Protein AF-A0A0F9F238-F1 (afdb_monomer)

pLDDT: mean 80.5, std 13.94, range [33.38, 97.75]

Structure (mmCIF, N/CA/C/O backbone):
data_AF-A0A0F9F238-F1
#
_entry.id   AF-A0A0F9F238-F1
#
loop_
_atom_site.group_PDB
_atom_site.id
_atom_site.type_symbol
_atom_site.label_atom_id
_atom_site.label_alt_id
_atom_site.label_comp_id
_atom_site.label_asym_id
_atom_site.label_entity_id
_atom_site.label_seq_id
_atom_site.pdbx_PDB_ins_code
_atom_site.Cartn_x
_atom_site.Cartn_y
_atom_site.Cartn_z
_atom_site.occupancy
_atom_site.B_iso_or_equiv
_atom_site.auth_seq_id
_atom_site.auth_comp_id
_atom_site.auth_asym_id
_atom_site.auth_atom_id
_atom_site.pdbx_PDB_model_num
ATOM 1 N N . MET A 1 1 ? -7.981 -23.856 38.124 1.00 44.47 1 MET A N 1
ATOM 2 C CA . MET A 1 1 ? -8.246 -22.442 38.479 1.00 44.47 1 MET A CA 1
ATOM 3 C C . MET A 1 1 ? -9.557 -22.033 37.840 1.00 44.47 1 MET A C 1
ATOM 5 O O . MET A 1 1 ? -9.771 -22.380 36.686 1.00 44.47 1 MET A O 1
ATOM 9 N N . ALA A 1 2 ? -10.446 -21.389 38.595 1.00 48.41 2 ALA A N 1
ATOM 10 C CA . ALA A 1 2 ? -11.742 -20.945 38.091 1.00 48.41 2 ALA A CA 1
ATOM 11 C C . ALA A 1 2 ? -11.570 -19.799 37.076 1.00 48.41 2 ALA A C 1
ATOM 13 O O . ALA A 1 2 ? -10.765 -18.899 37.301 1.00 48.41 2 ALA A O 1
ATOM 14 N N . ILE A 1 3 ? -12.335 -19.847 35.979 1.00 56.72 3 ILE A N 1
ATOM 15 C CA . ILE A 1 3 ? -12.449 -18.770 34.982 1.00 56.72 3 ILE A CA 1
ATOM 16 C C . ILE A 1 3 ? -12.826 -17.474 35.710 1.00 56.72 3 ILE A C 1
ATOM 18 O O . ILE A 1 3 ? -13.784 -17.479 36.491 1.00 56.72 3 ILE A O 1
ATOM 22 N N . THR A 1 4 ? -12.100 -16.381 35.466 1.00 65.25 4 THR A N 1
ATOM 23 C CA . THR A 1 4 ? -12.388 -15.097 36.122 1.00 65.25 4 THR A CA 1
ATOM 24 C C . THR A 1 4 ? -13.764 -14.569 35.695 1.00 65.25 4 THR A C 1
ATOM 26 O O . THR A 1 4 ? -14.272 -14.885 34.615 1.00 65.25 4 THR A O 1
ATOM 29 N N . LEU A 1 5 ? -14.405 -13.751 36.538 1.00 65.94 5 LEU A N 1
ATOM 30 C CA . LEU A 1 5 ? -15.711 -13.156 36.220 1.00 65.94 5 LEU A CA 1
ATOM 31 C C . LEU A 1 5 ? -15.667 -12.354 34.904 1.00 65.94 5 LEU A C 1
ATOM 33 O O . LEU A 1 5 ? -16.622 -12.383 34.128 1.00 65.94 5 LEU A O 1
ATOM 37 N N . GLU A 1 6 ? -14.545 -11.685 34.630 1.00 64.50 6 GLU A N 1
ATOM 38 C CA . GLU A 1 6 ? -14.306 -10.952 33.383 1.00 64.50 6 GLU A CA 1
ATOM 39 C C . GLU A 1 6 ? -14.236 -11.873 32.165 1.00 64.50 6 GLU A C 1
ATOM 41 O O . GLU A 1 6 ? -14.883 -11.591 31.162 1.00 64.50 6 GLU A O 1
ATOM 46 N N . GLN A 1 7 ? -13.546 -13.013 32.257 1.00 66.38 7 GLN A N 1
ATOM 47 C CA . GLN A 1 7 ? -13.485 -13.994 31.169 1.00 66.38 7 GLN A CA 1
ATOM 48 C C . GLN A 1 7 ? -14.849 -14.637 30.879 1.00 66.38 7 GLN A C 1
ATOM 50 O O . GLN A 1 7 ? -15.175 -14.892 29.718 1.00 66.38 7 GLN A O 1
ATOM 55 N N . ARG A 1 8 ? -15.684 -14.865 31.906 1.00 68.25 8 ARG A N 1
ATOM 56 C CA . ARG A 1 8 ? -17.068 -15.336 31.702 1.00 68.25 8 ARG A CA 1
ATOM 57 C C . ARG A 1 8 ? -17.909 -14.292 30.977 1.00 68.25 8 ARG A C 1
ATOM 59 O O . ARG A 1 8 ? -18.544 -14.618 29.981 1.00 68.25 8 ARG A O 1
ATOM 66 N N . ARG A 1 9 ? -17.863 -13.034 31.430 1.00 69.06 9 ARG A N 1
ATOM 67 C CA . ARG A 1 9 ? -18.556 -11.914 30.769 1.00 69.06 9 ARG A CA 1
ATOM 68 C C . ARG A 1 9 ? -18.085 -11.729 29.328 1.00 69.06 9 ARG A C 1
ATOM 70 O O . ARG A 1 9 ? -18.916 -11.550 28.445 1.00 69.06 9 ARG A O 1
ATOM 77 N N . PHE A 1 10 ? -16.778 -11.831 29.094 1.00 74.19 10 PHE A N 1
ATOM 78 C CA . PHE A 1 10 ? -16.181 -11.788 27.764 1.00 74.19 10 PHE A CA 1
ATOM 79 C C . PHE A 1 10 ? -16.751 -12.880 26.857 1.00 74.19 10 PHE A C 1
ATOM 81 O O . PHE A 1 10 ? -17.257 -12.578 25.781 1.00 74.19 10 PHE A O 1
ATOM 88 N N . THR A 1 11 ? -16.731 -14.130 27.325 1.00 75.38 11 THR A N 1
ATOM 89 C CA . THR A 1 11 ? -17.198 -15.292 26.555 1.00 75.38 11 THR A CA 1
ATOM 90 C C . THR A 1 11 ? -18.686 -15.175 26.208 1.00 75.38 11 THR A C 1
ATOM 92 O O . THR A 1 11 ? -19.061 -15.334 25.050 1.00 75.38 11 THR A O 1
ATOM 95 N N . SER A 1 12 ? -19.534 -14.797 27.170 1.00 72.81 12 SER A N 1
ATOM 96 C CA . SER A 1 12 ? -20.963 -14.581 26.905 1.00 72.81 12 SER A CA 1
ATOM 97 C C . SER A 1 12 ? -21.214 -13.426 25.929 1.00 72.81 12 SER A C 1
ATOM 99 O O . SER A 1 12 ? -22.138 -13.486 25.121 1.00 72.81 12 SER A O 1
ATOM 101 N N . LYS A 1 13 ? -20.391 -12.369 25.971 1.00 71.00 13 LYS A N 1
ATOM 102 C CA . LYS A 1 13 ? -20.531 -11.214 25.077 1.00 71.00 13 LYS A CA 1
ATOM 103 C C . LYS A 1 13 ? -20.105 -11.532 23.642 1.00 71.00 13 LYS A C 1
ATOM 105 O O . LYS A 1 13 ? -20.831 -11.174 22.720 1.00 71.00 13 LYS A O 1
ATOM 110 N N . ILE A 1 14 ? -18.990 -12.241 23.435 1.00 78.81 14 ILE A N 1
ATOM 111 C CA . ILE A 1 14 ? -18.582 -12.656 22.079 1.00 78.81 14 ILE A CA 1
ATOM 112 C C . ILE A 1 14 ? -19.598 -13.613 21.450 1.00 78.81 14 ILE A C 1
ATOM 114 O O . ILE A 1 14 ? -19.843 -13.537 20.249 1.00 78.81 14 ILE A O 1
ATOM 118 N N . GLU A 1 15 ? -20.226 -14.479 22.249 1.00 77.88 15 GLU A N 1
ATOM 119 C CA . GLU A 1 15 ? -21.298 -15.357 21.778 1.00 77.88 15 GLU A CA 1
ATOM 120 C C . GLU A 1 15 ? -22.547 -14.571 21.387 1.00 77.88 15 GLU A C 1
ATOM 122 O O . GLU A 1 15 ? -23.121 -14.844 20.336 1.00 77.88 15 GLU A O 1
ATOM 127 N N . ALA A 1 16 ? -22.939 -13.573 22.179 1.00 71.00 16 ALA A N 1
ATOM 128 C CA . ALA A 1 16 ? -24.054 -12.699 21.830 1.00 71.00 16 ALA A CA 1
ATOM 129 C C . ALA A 1 16 ? -23.795 -11.917 20.528 1.00 71.00 16 ALA A C 1
ATOM 131 O O . ALA A 1 16 ? -24.691 -11.798 19.696 1.00 71.00 16 ALA A O 1
ATOM 132 N N . ASP A 1 17 ? -22.571 -11.419 20.331 1.00 66.75 17 ASP A N 1
ATOM 133 C CA . ASP A 1 17 ? -22.250 -10.526 19.212 1.00 66.75 17 ASP A CA 1
ATOM 134 C C . ASP A 1 17 ? -21.937 -11.280 17.904 1.00 66.75 17 ASP A C 1
ATOM 136 O O . ASP A 1 17 ? -22.247 -10.782 16.820 1.00 66.75 17 ASP A O 1
ATOM 140 N N . PHE A 1 18 ? -21.340 -12.476 17.974 1.00 77.25 18 PHE A N 1
ATOM 141 C CA . PHE A 1 18 ? -20.874 -13.239 16.802 1.00 77.25 18 PHE A CA 1
ATOM 142 C C . PHE A 1 18 ? -21.509 -14.622 16.658 1.00 77.25 18 PHE A C 1
ATOM 144 O O . PHE A 1 18 ? -21.390 -15.242 15.602 1.00 77.25 18 PHE A O 1
ATOM 151 N N . GLY A 1 19 ? -22.211 -15.122 17.676 1.00 78.38 19 GLY A N 1
ATOM 152 C CA . GLY A 1 19 ? -22.738 -16.485 17.685 1.00 78.38 19 GLY A CA 1
ATOM 153 C C . GLY A 1 19 ? -23.740 -16.776 16.571 1.00 78.38 19 GLY A C 1
ATOM 154 O O . GLY A 1 19 ? -23.857 -17.933 16.173 1.00 78.38 19 GLY A O 1
ATOM 155 N N . ALA A 1 20 ? -24.428 -15.758 16.044 1.00 79.31 20 ALA A N 1
ATOM 156 C CA . ALA A 1 20 ? -25.337 -15.898 14.903 1.00 79.31 20 ALA A CA 1
ATOM 157 C C . ALA A 1 20 ? -24.605 -16.203 13.582 1.00 79.31 20 ALA A C 1
ATOM 159 O O . ALA A 1 20 ? -25.175 -16.852 12.712 1.00 79.31 20 ALA A O 1
ATOM 160 N N . LEU A 1 21 ? -23.346 -15.768 13.435 1.00 78.62 21 LEU A N 1
ATOM 161 C CA . LEU A 1 21 ? -22.529 -16.067 12.254 1.00 78.62 21 LEU A CA 1
ATOM 162 C C . LEU A 1 21 ? -22.031 -17.514 12.252 1.00 78.62 21 LEU A C 1
ATOM 164 O O . LEU A 1 21 ? -21.860 -18.101 11.191 1.00 78.62 21 LEU A O 1
ATOM 168 N N . PHE A 1 22 ? -21.792 -18.090 13.430 1.00 81.50 22 PHE A N 1
ATOM 169 C CA . PHE A 1 22 ? -21.251 -19.438 13.589 1.00 81.50 22 PHE A CA 1
ATOM 170 C C . PHE A 1 22 ? -22.320 -20.349 14.208 1.00 81.50 22 PHE A C 1
ATOM 172 O O . PHE A 1 22 ? -22.297 -20.565 15.426 1.00 81.50 22 PHE A O 1
ATOM 179 N N . PRO A 1 23 ? -23.289 -20.849 13.414 1.00 72.44 23 PRO A N 1
ATOM 180 C CA . PRO A 1 23 ? -24.317 -21.745 13.922 1.00 72.44 23 PRO A CA 1
ATOM 181 C C . PRO A 1 23 ? -23.678 -23.013 14.493 1.00 72.44 23 PRO A C 1
ATOM 183 O O . PRO A 1 23 ? -22.637 -23.478 14.034 1.00 72.44 23 PRO A O 1
ATOM 186 N N . GLN A 1 24 ? -24.304 -23.557 15.533 1.00 68.50 24 GLN A N 1
ATOM 187 C CA . GLN A 1 24 ? -23.785 -24.699 16.290 1.00 68.50 24 GLN A CA 1
ATOM 188 C C . GLN A 1 24 ? -23.926 -26.032 15.533 1.00 68.50 24 GLN A C 1
ATOM 190 O O . GLN A 1 24 ? -23.465 -27.070 16.004 1.00 68.50 24 GLN A O 1
ATOM 195 N N . GLU A 1 25 ? -24.544 -26.009 14.352 1.00 60.16 25 GLU A N 1
ATOM 196 C CA . GLU A 1 25 ? -24.667 -27.166 13.476 1.00 60.16 25 GLU A CA 1
ATOM 197 C C . GLU A 1 25 ? -23.267 -27.690 13.114 1.00 60.16 25 GLU A C 1
ATOM 199 O O . GLU A 1 25 ? -22.501 -27.050 12.395 1.00 60.16 25 GLU A O 1
ATOM 204 N N . ASN A 1 26 ? -22.940 -28.879 13.630 1.00 61.25 26 ASN A N 1
ATOM 205 C CA . ASN A 1 26 ? -21.715 -29.645 13.367 1.00 61.25 26 ASN A CA 1
ATOM 206 C C . ASN A 1 26 ? -20.412 -29.175 14.047 1.00 61.25 26 ASN A C 1
ATOM 208 O O . ASN A 1 26 ? -19.343 -29.660 13.675 1.00 61.25 26 ASN A O 1
ATOM 212 N N . ILE A 1 27 ? -20.454 -28.288 15.049 1.00 76.88 27 ILE A N 1
ATOM 213 C CA . ILE A 1 27 ? -19.252 -27.886 15.809 1.00 76.88 27 ILE A CA 1
ATOM 214 C C . ILE A 1 27 ? -19.491 -27.861 17.320 1.00 76.88 27 ILE A C 1
ATOM 216 O O . ILE A 1 27 ? -20.581 -27.534 17.786 1.00 76.88 27 ILE A O 1
ATOM 220 N N . SER A 1 28 ? -18.456 -28.191 18.101 1.00 83.31 28 SER A N 1
ATOM 221 C CA . SER A 1 28 ? -18.523 -28.086 19.561 1.00 83.31 28 SER A CA 1
ATOM 222 C C . SER A 1 28 ? -18.647 -26.627 20.008 1.00 83.31 28 SER A C 1
ATOM 224 O O . SER A 1 28 ? -18.244 -25.696 19.304 1.00 83.31 28 SER A O 1
ATOM 226 N N . GLU A 1 29 ? -19.188 -26.424 21.208 1.00 82.19 29 GLU A N 1
ATOM 227 C CA . GLU A 1 29 ? -19.343 -25.096 21.811 1.00 82.19 29 GLU A CA 1
ATOM 228 C C . GLU A 1 29 ? -17.993 -24.375 21.963 1.00 82.19 29 GLU A C 1
ATOM 230 O O . GLU A 1 29 ? -17.893 -23.183 21.685 1.00 82.19 29 GLU A O 1
ATOM 235 N N . ASP A 1 30 ? -16.925 -25.110 22.283 1.00 81.44 30 ASP A N 1
ATOM 236 C CA . ASP A 1 30 ? -15.571 -24.558 22.390 1.00 81.44 30 ASP A CA 1
ATOM 237 C C . ASP A 1 30 ? -15.018 -24.079 21.040 1.00 81.44 30 ASP A C 1
ATOM 239 O O . ASP A 1 30 ? -14.446 -22.991 20.956 1.00 81.44 30 ASP A O 1
ATOM 243 N N . VAL A 1 31 ? -15.238 -24.840 19.960 1.00 84.00 31 VAL A N 1
ATOM 244 C CA . VAL A 1 31 ? -14.847 -24.434 18.596 1.00 84.00 31 VAL A CA 1
ATOM 245 C C . VAL A 1 31 ? -15.656 -23.217 18.151 1.00 84.00 31 VAL A C 1
ATOM 247 O O . VAL A 1 31 ? -15.114 -22.275 17.573 1.00 84.00 31 VAL A O 1
ATOM 250 N N . ARG A 1 32 ? -16.955 -23.190 18.463 1.00 86.44 32 ARG A N 1
ATOM 251 C CA . ARG A 1 32 ? -17.815 -22.037 18.178 1.00 86.44 32 ARG A CA 1
ATOM 252 C C . ARG A 1 32 ? -17.311 -20.781 18.891 1.00 86.44 32 ARG A C 1
ATOM 254 O O . ARG A 1 32 ? -17.170 -19.738 18.255 1.00 86.44 32 ARG A O 1
ATOM 261 N N . ARG A 1 33 ? -16.978 -20.882 20.180 1.00 86.31 33 ARG A N 1
ATOM 262 C CA . ARG A 1 33 ? -16.413 -19.776 20.969 1.00 86.31 33 ARG A CA 1
ATOM 263 C C . ARG A 1 33 ? -15.074 -19.293 20.425 1.00 86.31 33 ARG A C 1
ATOM 265 O O . ARG A 1 33 ? -14.867 -18.084 20.344 1.00 86.31 33 ARG A O 1
ATOM 272 N N . ALA A 1 34 ? -14.192 -20.210 20.025 1.00 88.25 34 ALA A N 1
ATOM 273 C CA . ALA A 1 34 ? -12.917 -19.866 19.402 1.00 88.25 34 ALA A CA 1
ATOM 274 C C . ALA A 1 34 ? -13.128 -19.044 18.120 1.00 88.25 34 ALA A C 1
ATOM 276 O O . ALA A 1 34 ? -12.566 -17.960 17.989 1.00 88.25 34 ALA A O 1
ATOM 277 N N . ARG A 1 35 ? -14.038 -19.475 17.239 1.00 90.25 35 ARG A N 1
ATOM 278 C CA . ARG A 1 35 ? -14.381 -18.746 16.004 1.00 90.25 35 ARG A CA 1
ATOM 279 C C . ARG A 1 35 ? -15.009 -17.379 16.262 1.00 90.25 35 ARG A C 1
ATOM 281 O O . ARG A 1 35 ? -14.649 -16.412 15.592 1.00 90.25 35 ARG A O 1
ATOM 288 N N . CYS A 1 36 ? -15.896 -17.266 17.253 1.00 87.81 36 CYS A N 1
ATOM 289 C CA . CYS A 1 36 ? -16.435 -15.975 17.693 1.00 87.81 36 CYS A CA 1
ATOM 290 C C . CYS A 1 36 ? -15.318 -15.038 18.174 1.00 87.81 36 CYS A C 1
ATOM 292 O O . CYS A 1 36 ? -15.317 -13.851 17.846 1.00 87.81 36 CYS A O 1
ATOM 294 N N . PHE A 1 37 ? -14.340 -15.569 18.913 1.00 89.75 37 PHE A N 1
ATOM 295 C CA . PHE A 1 37 ? -13.189 -14.800 19.377 1.00 89.75 37 PHE A CA 1
ATOM 296 C C . PHE A 1 37 ? -12.305 -14.331 18.213 1.00 89.75 37 PHE A C 1
ATOM 298 O O . PHE A 1 37 ? -11.954 -13.151 18.152 1.00 89.75 37 PHE A O 1
ATOM 305 N N . THR A 1 38 ? -12.018 -15.198 17.239 1.00 91.00 38 THR A N 1
ATOM 306 C CA . THR A 1 38 ? -11.328 -14.808 16.001 1.00 91.00 38 THR A CA 1
ATOM 307 C C . THR A 1 38 ? -12.092 -13.716 15.253 1.00 91.00 38 THR A C 1
ATOM 309 O O . THR A 1 38 ? -11.499 -12.726 14.827 1.00 91.00 38 THR A O 1
ATOM 312 N N . GLY A 1 39 ? -13.416 -13.851 15.145 1.00 85.38 39 GLY A N 1
ATOM 313 C CA . GLY A 1 39 ? -14.282 -12.866 14.507 1.00 85.38 39 GLY A CA 1
ATOM 314 C C . GLY A 1 39 ? -14.223 -11.482 15.166 1.00 85.38 39 GLY A C 1
ATOM 315 O O . GLY A 1 39 ? -14.120 -10.460 14.476 1.00 85.38 39 GLY A O 1
ATOM 316 N N . LEU A 1 40 ? -14.199 -11.443 16.501 1.00 84.12 40 LEU A N 1
ATOM 317 C CA . LEU A 1 40 ? -13.995 -10.213 17.263 1.00 84.12 40 LEU A CA 1
ATOM 318 C C . LEU A 1 40 ? -12.662 -9.545 16.918 1.00 84.12 40 LEU A C 1
ATOM 320 O O . LEU A 1 40 ? -12.623 -8.338 16.663 1.00 84.12 40 LEU A O 1
ATOM 324 N N . VAL A 1 41 ? -11.572 -10.314 16.915 1.00 85.50 41 VAL A N 1
ATOM 325 C CA . VAL A 1 41 ? -10.224 -9.796 16.641 1.00 85.50 41 VAL A CA 1
ATOM 326 C C . VAL A 1 41 ? -10.132 -9.272 15.212 1.00 85.50 41 VAL A C 1
ATOM 328 O O . VAL A 1 41 ? -9.698 -8.137 15.007 1.00 85.50 41 VAL A O 1
ATOM 331 N N . LEU A 1 42 ? -10.610 -10.043 14.234 1.00 82.56 42 LEU A N 1
ATOM 332 C CA . LEU A 1 42 ? -10.640 -9.630 12.833 1.00 82.56 42 LEU A CA 1
ATOM 333 C C . LEU A 1 42 ? -11.405 -8.312 12.666 1.00 82.56 42 LEU A C 1
ATOM 335 O O . LEU A 1 42 ? -10.896 -7.358 12.075 1.00 82.56 42 LEU A O 1
ATOM 339 N N . THR A 1 43 ? -12.582 -8.182 13.265 1.00 72.19 43 THR A N 1
ATOM 340 C CA . THR A 1 43 ? -13.357 -6.955 13.069 1.00 72.19 43 THR A CA 1
ATOM 341 C C . THR A 1 43 ? -12.753 -5.754 13.801 1.00 72.19 43 THR A C 1
ATOM 343 O O . THR A 1 43 ? -12.642 -4.671 13.236 1.00 72.19 43 THR A O 1
ATOM 346 N N . THR A 1 44 ? -12.324 -5.924 15.055 1.00 68.00 44 THR A N 1
ATOM 347 C CA . THR A 1 44 ? -11.893 -4.793 15.900 1.00 68.00 44 THR A CA 1
ATOM 348 C C . THR A 1 44 ? -10.445 -4.365 15.691 1.00 68.00 44 THR A C 1
ATOM 350 O O . THR A 1 44 ? -10.089 -3.247 16.070 1.00 68.00 44 THR A O 1
ATOM 353 N N . LYS A 1 45 ? -9.595 -5.241 15.143 1.00 78.00 45 LYS A N 1
ATOM 354 C CA . LYS A 1 45 ? -8.152 -4.990 14.985 1.00 78.00 45 LYS A CA 1
ATOM 355 C C . LYS A 1 45 ? -7.691 -4.968 13.539 1.00 78.00 45 LYS A C 1
ATOM 357 O O . LYS A 1 45 ? -6.723 -4.270 13.259 1.00 78.00 45 LYS A O 1
ATOM 362 N N . SER A 1 46 ? -8.372 -5.691 12.648 1.00 71.12 46 SER A N 1
ATOM 363 C CA . SER A 1 46 ? -8.050 -5.688 11.216 1.00 71.12 46 SER A CA 1
ATOM 364 C C . SER A 1 46 ? -9.058 -4.931 10.346 1.00 71.12 46 SER A C 1
ATOM 366 O O . SER A 1 46 ? -8.749 -4.611 9.201 1.00 71.12 46 SER A O 1
ATOM 368 N N . GLY A 1 47 ? -10.240 -4.594 10.879 1.00 66.12 47 GLY A N 1
ATOM 369 C CA . GLY A 1 47 ? -11.300 -3.916 10.127 1.00 66.12 47 GLY A CA 1
ATOM 370 C C . GLY A 1 47 ? -12.055 -4.841 9.170 1.00 66.12 47 GLY A C 1
ATOM 371 O O . GLY A 1 47 ? -12.602 -4.377 8.178 1.00 66.12 47 GLY A O 1
ATOM 372 N N . ALA A 1 48 ? -12.063 -6.153 9.428 1.00 70.06 48 ALA A N 1
ATOM 373 C CA . ALA A 1 48 ? -12.797 -7.096 8.589 1.00 70.06 48 ALA A CA 1
ATOM 374 C C . ALA A 1 48 ? -14.309 -6.800 8.620 1.00 70.06 48 ALA A C 1
ATOM 376 O O . ALA A 1 48 ? -14.863 -6.620 9.711 1.00 70.06 48 ALA A O 1
ATOM 377 N N . PRO A 1 49 ? -14.999 -6.769 7.465 1.00 67.94 49 PRO A N 1
ATOM 378 C CA . PRO A 1 49 ? -16.429 -6.506 7.425 1.00 67.94 49 PRO A CA 1
ATOM 379 C C . PRO A 1 49 ? -17.191 -7.674 8.053 1.00 67.94 49 PRO A C 1
ATOM 381 O O . PRO A 1 49 ? -17.001 -8.835 7.693 1.00 67.94 49 PRO A O 1
ATOM 384 N N . TYR A 1 50 ? -18.084 -7.364 8.995 1.00 66.62 50 TYR A N 1
ATOM 385 C CA . TYR A 1 50 ? -18.841 -8.383 9.728 1.00 66.62 50 TYR A CA 1
ATOM 386 C C . TYR A 1 50 ? -19.648 -9.333 8.816 1.00 66.62 50 TYR A C 1
ATOM 388 O O . TYR A 1 50 ? -19.646 -10.529 9.103 1.00 66.62 50 TYR A O 1
ATOM 396 N N . PRO A 1 51 ? -20.359 -8.876 7.758 1.00 67.00 51 PRO A N 1
ATOM 397 C CA . PRO A 1 51 ? -21.151 -9.780 6.913 1.00 67.00 51 PRO A CA 1
ATOM 398 C C . PRO A 1 51 ? -20.326 -10.909 6.281 1.00 67.00 51 PRO A C 1
ATOM 400 O O . PRO A 1 51 ? -20.804 -12.035 6.187 1.00 67.00 51 PRO A O 1
ATOM 403 N N . ASP A 1 52 ? -19.068 -10.628 5.941 1.00 76.44 52 ASP A N 1
ATOM 404 C CA . ASP A 1 52 ? -18.183 -11.567 5.245 1.00 76.44 52 ASP A CA 1
ATOM 405 C C . ASP A 1 52 ? -17.217 -12.293 6.191 1.00 76.44 52 ASP A C 1
ATOM 407 O O . ASP A 1 52 ? -16.357 -13.060 5.758 1.00 76.44 52 ASP A O 1
ATOM 411 N N . LEU A 1 53 ? -17.353 -12.094 7.504 1.00 78.88 53 LEU A N 1
ATOM 412 C CA . LEU A 1 53 ? -16.416 -12.593 8.513 1.00 78.88 53 LEU A CA 1
ATOM 413 C C . LEU A 1 53 ? -16.219 -14.116 8.460 1.00 78.88 53 LEU A C 1
ATOM 415 O O . LEU A 1 53 ? -15.125 -14.617 8.723 1.00 78.88 53 LEU A O 1
ATOM 419 N N . LEU A 1 54 ? -17.258 -14.858 8.063 1.00 86.44 54 LEU A N 1
ATOM 420 C CA . LEU A 1 54 ? -17.214 -16.312 7.877 1.00 86.44 54 LEU A CA 1
ATOM 421 C C . LEU A 1 54 ? -16.170 -16.769 6.853 1.00 86.44 54 LEU A C 1
ATOM 423 O O . LEU A 1 54 ? -15.621 -17.870 6.998 1.00 86.44 54 LEU A O 1
ATOM 427 N N . LYS A 1 55 ? -15.907 -15.931 5.841 1.00 87.88 55 LYS A N 1
ATOM 428 C CA . LYS A 1 55 ? -14.887 -16.152 4.812 1.00 87.88 55 LYS A CA 1
ATOM 429 C C . LYS A 1 55 ? -13.485 -16.054 5.409 1.00 87.88 55 LYS A C 1
ATOM 431 O O . LYS A 1 55 ? -12.627 -16.858 5.069 1.00 87.88 55 LYS A O 1
ATOM 436 N N . PHE A 1 56 ? -13.279 -15.101 6.317 1.00 90.94 56 PHE A N 1
ATOM 437 C CA . PHE A 1 56 ? -11.968 -14.756 6.875 1.00 90.94 56 PHE A CA 1
ATOM 438 C C . PHE A 1 56 ? -11.565 -15.604 8.084 1.00 90.94 56 PHE A C 1
ATOM 440 O O . PHE A 1 56 ? -10.377 -15.710 8.374 1.00 90.94 56 PHE A O 1
ATOM 447 N N . VAL A 1 57 ? -12.519 -16.230 8.784 1.00 92.56 57 VAL A N 1
ATOM 448 C CA . VAL A 1 57 ? -12.232 -17.194 9.861 1.00 92.56 57 VAL A CA 1
ATOM 449 C C . VAL A 1 57 ? -11.933 -18.566 9.259 1.00 92.56 57 VAL A C 1
ATOM 451 O O . VAL A 1 57 ? -12.841 -19.268 8.800 1.00 92.56 57 VAL A O 1
ATOM 454 N N . VAL A 1 58 ? -10.660 -18.954 9.275 1.00 92.56 58 VAL A N 1
ATOM 455 C CA . VAL A 1 58 ? -10.131 -20.179 8.657 1.00 92.56 58 VAL A CA 1
ATOM 456 C C . VAL A 1 58 ? -9.867 -21.318 9.652 1.00 92.56 58 VAL A C 1
ATOM 458 O O . VAL A 1 58 ? -9.465 -22.396 9.224 1.00 92.56 58 VAL A O 1
ATOM 461 N N . ASP A 1 59 ? -10.157 -21.111 10.939 1.00 87.94 59 ASP A N 1
ATOM 462 C CA . ASP A 1 59 ? -10.038 -22.105 12.016 1.00 87.94 59 ASP A CA 1
ATOM 463 C C . ASP A 1 59 ? -10.697 -23.468 11.686 1.00 87.94 59 ASP A C 1
ATOM 465 O O . ASP A 1 59 ? -11.892 -23.566 11.355 1.00 87.94 59 ASP A O 1
ATOM 469 N N . GLY A 1 60 ? -9.906 -24.541 11.791 1.00 84.50 60 GLY A N 1
ATOM 470 C CA . GLY A 1 60 ? -10.330 -25.920 11.547 1.00 84.50 60 GLY A CA 1
ATOM 471 C C . GLY A 1 60 ? -9.194 -26.865 11.134 1.00 84.50 60 GLY A C 1
ATOM 472 O O . GLY A 1 60 ? -8.015 -26.524 11.141 1.00 84.50 60 GLY A O 1
ATOM 473 N N . SER A 1 61 ? -9.541 -28.090 10.729 1.00 83.75 61 SER A N 1
ATOM 474 C CA . SER A 1 61 ? -8.547 -29.019 10.170 1.00 83.75 61 SER A CA 1
ATOM 475 C C . SER A 1 61 ? -7.923 -28.427 8.901 1.00 83.75 61 SER A C 1
ATOM 477 O O . SER A 1 61 ? -8.651 -27.961 8.026 1.00 83.75 61 SER A O 1
ATOM 479 N N . GLY A 1 62 ? -6.590 -28.426 8.802 1.00 84.06 62 GLY A N 1
ATOM 480 C CA . GLY A 1 62 ? -5.863 -27.821 7.677 1.00 84.06 62 GLY A CA 1
ATOM 481 C C . GLY A 1 62 ? -5.736 -26.292 7.742 1.00 84.06 62 GLY A C 1
ATOM 482 O O . GLY A 1 62 ? -5.492 -25.657 6.722 1.00 84.06 62 GLY A O 1
ATOM 483 N N . ASP A 1 63 ? -5.894 -25.692 8.921 1.00 86.75 63 ASP A N 1
ATOM 484 C CA . ASP A 1 63 ? -5.737 -24.251 9.179 1.00 86.75 63 ASP A CA 1
ATOM 485 C C . ASP A 1 63 ? -4.302 -23.708 9.030 1.00 86.75 63 ASP A C 1
ATOM 487 O O . ASP A 1 63 ? -4.066 -22.506 9.119 1.00 86.75 63 ASP A O 1
ATOM 491 N N . LEU A 1 64 ? -3.318 -24.594 8.850 1.00 87.62 64 LEU A N 1
ATOM 492 C CA . LEU A 1 64 ? -1.887 -24.277 8.852 1.00 87.62 64 LEU A CA 1
ATOM 493 C C . LEU A 1 64 ? -1.404 -23.535 10.118 1.00 87.62 64 LEU A C 1
ATOM 495 O O . LEU A 1 64 ? -0.307 -22.992 10.117 1.00 87.62 64 LEU A O 1
ATOM 499 N N . GLY A 1 65 ? -2.168 -23.553 11.214 1.00 87.88 65 GLY A N 1
ATOM 500 C CA . GLY A 1 65 ? -1.878 -22.780 12.426 1.00 87.88 65 GLY A CA 1
ATOM 501 C C . GLY A 1 65 ? -2.420 -21.351 12.442 1.00 87.88 65 GLY A C 1
ATOM 502 O O . GLY A 1 65 ? -2.022 -20.593 13.322 1.00 87.88 65 GLY A O 1
ATOM 503 N N . LEU A 1 66 ? -3.303 -20.986 11.514 1.00 93.19 66 LEU A N 1
ATOM 504 C CA . LEU A 1 66 ? -3.946 -19.675 11.434 1.00 93.19 66 LEU A CA 1
ATOM 505 C C . LEU A 1 66 ? -5.434 -19.803 11.741 1.00 93.19 66 LEU A C 1
ATOM 507 O O . LEU A 1 66 ? -6.102 -20.644 11.162 1.00 93.19 66 LEU A O 1
ATOM 511 N N . ASP A 1 67 ? -5.986 -18.926 12.570 1.00 93.56 67 ASP A N 1
ATOM 512 C CA . ASP A 1 67 ? -7.425 -18.953 12.857 1.00 93.56 67 ASP A CA 1
ATOM 513 C C . ASP A 1 67 ? -8.182 -17.985 11.942 1.00 93.56 67 ASP A C 1
ATOM 515 O O . ASP A 1 67 ? -9.353 -18.202 11.619 1.00 93.56 67 ASP A O 1
ATOM 519 N N . GLY A 1 68 ? -7.513 -16.916 11.491 1.00 94.50 68 GLY A N 1
ATOM 520 C CA . GLY A 1 68 ? -8.084 -15.915 10.599 1.00 94.50 68 GLY A CA 1
ATOM 521 C C . GLY A 1 68 ? -7.076 -15.319 9.621 1.00 94.50 68 GLY A C 1
ATOM 522 O O . GLY A 1 68 ? -5.901 -15.151 9.946 1.00 94.50 68 GLY A O 1
ATOM 523 N N . ILE A 1 69 ? -7.547 -14.976 8.423 1.00 96.00 69 ILE A N 1
ATOM 524 C CA . ILE A 1 69 ? -6.763 -14.280 7.399 1.00 96.00 69 ILE A CA 1
ATOM 525 C C . ILE A 1 69 ? -7.632 -13.188 6.785 1.00 96.00 69 ILE A C 1
ATOM 527 O O . ILE A 1 69 ? -8.732 -13.463 6.308 1.00 96.00 69 ILE A O 1
ATOM 531 N N . TYR A 1 70 ? -7.136 -11.952 6.777 1.00 92.75 70 TYR A N 1
ATOM 532 C CA . TYR A 1 70 ? -7.837 -10.835 6.151 1.00 92.75 70 TYR A CA 1
ATOM 533 C C . TYR A 1 70 ? -6.857 -9.840 5.543 1.00 92.75 70 TYR A C 1
ATOM 535 O O . TYR A 1 70 ? -5.929 -9.387 6.208 1.00 92.75 70 TYR A O 1
ATOM 543 N N . TYR A 1 71 ? -7.084 -9.472 4.286 1.00 87.88 71 TYR A N 1
ATOM 544 C CA . TYR A 1 71 ? -6.373 -8.374 3.651 1.00 87.88 71 TYR A CA 1
ATOM 545 C C . TYR A 1 71 ? -7.232 -7.114 3.692 1.00 87.88 71 TYR A C 1
ATOM 547 O O . TYR A 1 71 ? -8.219 -6.998 2.961 1.00 87.88 71 TYR A O 1
ATOM 555 N N . ASN A 1 72 ? -6.844 -6.154 4.531 1.00 77.44 72 ASN A N 1
ATOM 556 C CA . ASN A 1 72 ? -7.483 -4.850 4.533 1.00 77.44 72 ASN A CA 1
ATOM 557 C C . ASN A 1 72 ? -6.945 -4.029 3.352 1.00 77.44 72 ASN A C 1
ATOM 559 O O . ASN A 1 72 ? -5.832 -3.501 3.391 1.00 77.44 72 ASN A O 1
ATOM 563 N N . LYS A 1 73 ? -7.762 -3.905 2.302 1.00 72.50 73 LYS A N 1
ATOM 564 C CA . LYS A 1 73 ? -7.422 -3.158 1.081 1.00 72.50 73 LYS A CA 1
ATOM 565 C C . LYS A 1 73 ? -7.248 -1.655 1.328 1.00 72.50 73 LYS A C 1
ATOM 567 O O . LYS A 1 73 ? -6.520 -1.005 0.582 1.00 72.50 73 LYS A O 1
ATOM 572 N N . ALA A 1 74 ? -7.900 -1.097 2.352 1.00 59.47 74 ALA A N 1
ATOM 573 C CA . ALA A 1 74 ? -7.837 0.328 2.658 1.00 59.47 74 ALA A CA 1
ATOM 574 C C . ALA A 1 74 ? -6.518 0.712 3.335 1.00 59.47 74 ALA A C 1
ATOM 576 O O . ALA A 1 74 ? -5.868 1.680 2.937 1.00 59.47 74 ALA A O 1
ATOM 577 N N . THR A 1 75 ? -6.094 -0.078 4.322 1.00 64.94 75 THR A N 1
ATOM 578 C CA . THR A 1 75 ? -4.837 0.145 5.051 1.00 64.94 75 THR A CA 1
ATOM 579 C C . THR A 1 75 ? -3.634 -0.544 4.406 1.00 64.94 75 THR A C 1
ATOM 581 O O . THR A 1 75 ? -2.500 -0.236 4.769 1.00 64.94 75 THR A O 1
ATOM 584 N N . ARG A 1 76 ? -3.871 -1.443 3.438 1.00 68.88 76 ARG A N 1
ATOM 585 C CA . ARG A 1 76 ? -2.883 -2.347 2.823 1.00 68.88 76 ARG A CA 1
ATOM 586 C C . ARG A 1 76 ? -2.134 -3.171 3.857 1.00 68.88 76 ARG A C 1
ATOM 588 O O . ARG A 1 76 ? -0.912 -3.294 3.821 1.00 68.88 76 ARG A O 1
ATOM 595 N N . VAL A 1 77 ? -2.878 -3.732 4.798 1.00 77.38 77 VAL A N 1
ATOM 596 C CA . VAL A 1 77 ? -2.316 -4.641 5.790 1.00 77.38 77 VAL A CA 1
ATOM 597 C C . VAL A 1 77 ? -2.944 -6.013 5.600 1.00 77.38 77 VAL A C 1
ATOM 599 O O . VAL A 1 77 ? -4.163 -6.173 5.672 1.00 77.38 77 VAL A O 1
ATOM 602 N N . LEU A 1 78 ? -2.099 -7.002 5.320 1.00 88.38 78 LEU A N 1
ATOM 603 C CA . LEU A 1 78 ? -2.448 -8.412 5.344 1.00 88.38 78 LEU A CA 1
ATOM 604 C C . LEU A 1 78 ? -2.279 -8.926 6.772 1.00 88.38 78 LEU A C 1
ATOM 606 O O . LEU A 1 78 ? -1.180 -8.933 7.324 1.00 88.38 78 LEU A O 1
ATOM 610 N N . TYR A 1 79 ? -3.382 -9.352 7.367 1.00 91.06 79 TYR A N 1
ATOM 611 C CA . TYR A 1 79 ? -3.428 -9.849 8.727 1.00 91.06 79 TYR A CA 1
ATOM 612 C C . TYR A 1 79 ? -3.448 -11.371 8.732 1.00 91.06 79 TYR A C 1
ATOM 614 O O . TYR A 1 79 ? -4.356 -11.992 8.177 1.00 91.06 79 TYR A O 1
ATOM 622 N N . PHE A 1 80 ? -2.472 -11.954 9.421 1.00 95.25 80 PHE A N 1
ATOM 623 C CA . PHE A 1 80 ? -2.468 -13.358 9.810 1.00 95.25 80 PHE A CA 1
ATOM 624 C C . PHE A 1 80 ? -2.800 -13.431 11.294 1.00 95.25 80 PHE A C 1
ATOM 626 O O . PHE A 1 80 ? -2.048 -12.929 12.128 1.00 95.25 80 PHE A O 1
ATOM 633 N N . VAL A 1 81 ? -3.958 -13.994 11.623 1.00 94.56 81 VAL A N 1
ATOM 634 C CA . VAL A 1 81 ? -4.514 -13.961 12.975 1.00 94.56 81 VAL A CA 1
ATOM 635 C C . VAL A 1 81 ? -4.439 -15.341 13.600 1.00 94.56 81 VAL A C 1
ATOM 637 O O . VAL A 1 81 ? -4.918 -16.318 13.024 1.00 94.56 81 VAL A O 1
ATOM 640 N N . GLN A 1 82 ? -3.909 -15.404 14.817 1.00 94.31 82 GLN A N 1
ATOM 641 C CA . GLN A 1 82 ? -4.050 -16.560 15.685 1.00 94.31 82 GLN A CA 1
ATOM 642 C C . GLN A 1 82 ? -4.612 -16.147 17.038 1.00 94.31 82 GLN A C 1
ATOM 644 O O . GLN A 1 82 ? -4.166 -15.193 17.675 1.00 94.31 82 GLN A O 1
ATOM 649 N N . THR A 1 83 ? -5.620 -16.882 17.476 1.00 92.38 83 THR A N 1
ATOM 650 C CA . THR A 1 83 ? -6.396 -16.616 18.672 1.00 92.38 83 THR A CA 1
ATOM 651 C C . THR A 1 83 ? -6.332 -17.788 19.642 1.00 92.38 83 THR A C 1
ATOM 653 O O . THR A 1 83 ? -6.361 -18.957 19.268 1.00 92.38 83 THR A O 1
ATOM 656 N N . LYS A 1 84 ? -6.231 -17.494 20.938 1.00 90.19 84 LYS A N 1
ATOM 657 C CA . LYS A 1 84 ? -6.269 -18.504 21.996 1.00 90.19 84 LYS A CA 1
ATOM 658 C C . LYS A 1 84 ? -7.259 -18.114 23.073 1.00 90.19 84 LYS A C 1
ATOM 660 O O . LYS A 1 84 ? -7.000 -17.252 23.914 1.00 90.19 84 LYS A O 1
ATOM 665 N N . LEU A 1 85 ? -8.398 -18.798 23.048 1.00 83.88 85 LEU A N 1
ATOM 666 C CA . LEU A 1 85 ? -9.381 -18.751 24.116 1.00 83.88 85 LEU A CA 1
ATOM 667 C C . LEU A 1 85 ? -8.936 -19.719 25.223 1.00 83.88 85 LEU A C 1
ATOM 669 O O . LEU A 1 85 ? -9.071 -20.934 25.097 1.00 83.88 85 LEU A O 1
ATOM 673 N N . ARG A 1 86 ? -8.338 -19.189 26.291 1.00 79.19 86 ARG A N 1
ATOM 674 C CA . ARG A 1 86 ? -7.827 -19.962 27.431 1.00 79.19 86 ARG A CA 1
ATOM 675 C C . ARG A 1 86 ? -8.629 -19.661 28.692 1.00 79.19 86 ARG A C 1
ATOM 677 O O . ARG A 1 86 ? -8.917 -18.509 29.008 1.00 79.19 86 ARG A O 1
ATOM 684 N N . THR A 1 87 ? -8.912 -20.717 29.449 1.00 66.81 87 THR A N 1
ATOM 685 C CA . THR A 1 87 ? -9.503 -20.668 30.798 1.00 66.81 87 THR A CA 1
ATOM 686 C C . THR A 1 87 ? -8.443 -20.629 31.906 1.00 66.81 87 THR A C 1
ATOM 688 O O . THR A 1 87 ? -8.757 -20.387 33.068 1.00 66.81 87 THR A O 1
ATOM 691 N N . SER A 1 88 ? -7.173 -20.854 31.552 1.00 65.31 88 SER A N 1
ATOM 692 C CA . SER A 1 88 ? -6.003 -20.782 32.436 1.00 65.31 88 SER A CA 1
ATOM 693 C C . SER A 1 88 ? -5.181 -19.517 32.179 1.00 65.31 88 SER A C 1
ATOM 695 O O . SER A 1 88 ? -5.133 -19.058 31.041 1.00 65.31 88 SER A O 1
ATOM 697 N N . ALA A 1 89 ? -4.418 -19.047 33.170 1.00 64.50 89 ALA A N 1
ATOM 698 C CA . ALA A 1 89 ? -3.478 -17.921 33.046 1.00 64.50 89 ALA A CA 1
ATOM 699 C C . ALA A 1 89 ? -2.219 -18.214 32.188 1.00 64.50 89 ALA A C 1
ATOM 701 O O . ALA A 1 89 ? -1.185 -17.580 32.366 1.00 64.50 89 ALA A O 1
ATOM 702 N N . LYS A 1 90 ? -2.274 -19.196 31.280 1.00 69.44 90 LYS A N 1
ATOM 703 C CA . LYS A 1 90 ? -1.180 -19.489 30.345 1.00 69.44 90 LYS A CA 1
ATOM 704 C C . LYS A 1 90 ? -1.265 -18.542 29.152 1.00 69.44 90 LYS A C 1
ATOM 706 O O . LYS A 1 90 ? -2.348 -18.372 28.606 1.00 69.44 90 LYS A O 1
ATOM 711 N N . GLY A 1 91 ? -0.132 -17.974 28.754 1.00 76.38 91 GLY A N 1
ATOM 712 C CA . GLY A 1 91 ? -0.011 -17.175 27.536 1.00 76.38 91 GLY A CA 1
ATOM 713 C C . GLY A 1 91 ? 0.140 -18.029 26.275 1.00 76.38 91 GLY A C 1
ATOM 714 O O . GLY A 1 91 ? -0.084 -19.242 26.286 1.00 76.38 91 GLY A O 1
ATOM 715 N N . PHE A 1 92 ? 0.525 -17.368 25.188 1.00 86.75 92 PHE A N 1
ATOM 716 C CA . PHE A 1 92 ? 0.885 -17.996 23.916 1.00 86.75 92 PHE A CA 1
ATOM 717 C C . PHE A 1 92 ? 2.213 -18.762 24.052 1.00 86.75 92 PHE A C 1
ATOM 719 O O . PHE A 1 92 ? 3.145 -18.244 24.668 1.00 86.75 92 PHE A O 1
ATOM 726 N N . THR A 1 93 ? 2.292 -19.994 23.540 1.00 89.56 93 THR A N 1
ATOM 727 C CA . THR A 1 93 ? 3.461 -20.879 23.728 1.00 89.56 93 THR A CA 1
ATOM 728 C C . THR A 1 93 ? 4.401 -20.900 22.518 1.00 89.56 93 THR A C 1
ATOM 730 O O . THR A 1 93 ? 4.031 -20.510 21.413 1.00 89.56 93 THR A O 1
ATOM 733 N N . GLU A 1 94 ? 5.623 -21.410 22.705 1.00 88.75 94 GLU A N 1
ATOM 734 C CA . GLU A 1 94 ? 6.603 -21.582 21.617 1.00 88.75 94 GLU A CA 1
ATOM 735 C C . GLU A 1 94 ? 6.109 -22.535 20.520 1.00 88.75 94 GLU A C 1
ATOM 737 O O . GLU A 1 94 ? 6.331 -22.295 19.336 1.00 88.75 94 GLU A O 1
ATOM 742 N N . GLU A 1 95 ? 5.407 -23.608 20.892 1.00 88.81 95 GLU A N 1
ATOM 743 C CA . GLU A 1 95 ? 4.818 -24.546 19.931 1.00 88.81 95 GLU A CA 1
ATOM 744 C C . GLU A 1 95 ? 3.778 -23.849 19.039 1.00 88.81 95 GLU A C 1
ATOM 746 O O . GLU A 1 95 ? 3.747 -24.055 17.824 1.00 88.81 95 GLU A O 1
ATOM 751 N N . GLU A 1 96 ? 2.965 -22.965 19.624 1.00 90.50 96 GLU A N 1
ATOM 752 C CA . GLU A 1 96 ? 1.966 -22.182 18.897 1.00 90.50 96 GLU A CA 1
ATOM 753 C C . GLU A 1 96 ? 2.628 -21.163 17.963 1.00 90.50 96 GLU A C 1
ATOM 755 O O . GLU A 1 96 ? 2.241 -21.072 16.796 1.00 90.50 96 GLU A O 1
ATOM 760 N N . ALA A 1 97 ? 3.673 -20.472 18.430 1.00 90.69 97 ALA A N 1
ATOM 761 C CA . ALA A 1 97 ? 4.454 -19.543 17.614 1.00 90.69 97 ALA A CA 1
ATOM 762 C C . ALA A 1 97 ? 5.106 -20.236 16.410 1.00 90.69 97 ALA A C 1
ATOM 764 O O . ALA A 1 97 ? 5.003 -19.757 15.282 1.00 90.69 97 ALA A O 1
ATOM 765 N N . ASN A 1 98 ? 5.711 -21.405 16.620 1.00 90.75 98 ASN A N 1
ATOM 766 C CA . ASN A 1 98 ? 6.308 -22.182 15.538 1.00 90.75 98 ASN A CA 1
ATOM 767 C C . ASN A 1 98 ? 5.256 -22.685 14.538 1.00 90.75 98 ASN A C 1
ATOM 769 O O . ASN A 1 98 ? 5.498 -22.662 13.327 1.00 90.75 98 ASN A O 1
ATOM 773 N N . LYS A 1 99 ? 4.070 -23.103 15.010 1.00 92.00 99 LYS A N 1
ATOM 774 C CA . LYS A 1 99 ? 2.959 -23.497 14.127 1.00 92.00 99 LYS A CA 1
ATOM 775 C C . LYS A 1 99 ? 2.498 -22.311 13.269 1.00 92.00 99 LYS A C 1
ATOM 777 O O . LYS A 1 99 ? 2.354 -22.480 12.059 1.00 92.00 99 LYS A O 1
ATOM 782 N N . LEU A 1 100 ? 2.340 -21.128 13.871 1.00 92.44 100 LEU A N 1
ATOM 783 C CA . LEU A 1 100 ? 1.990 -19.882 13.180 1.00 92.44 100 LEU A CA 1
ATOM 784 C C . LEU A 1 100 ? 2.997 -19.536 12.086 1.00 92.44 100 LEU A C 1
ATOM 786 O O . LEU A 1 100 ? 2.629 -19.385 10.923 1.00 92.44 100 LEU A O 1
ATOM 790 N N . ILE A 1 101 ? 4.278 -19.452 12.454 1.00 89.88 101 ILE A N 1
ATOM 791 C CA . ILE A 1 101 ? 5.369 -19.093 11.542 1.00 89.88 101 ILE A CA 1
ATOM 792 C C . ILE A 1 101 ? 5.432 -20.077 10.377 1.00 89.88 101 ILE A C 1
ATOM 794 O O . ILE A 1 101 ? 5.544 -19.669 9.222 1.00 89.88 101 ILE A O 1
ATOM 798 N N . ARG A 1 102 ? 5.301 -21.380 10.652 1.00 89.19 102 ARG A N 1
ATOM 799 C CA . ARG A 1 102 ? 5.281 -22.410 9.610 1.00 89.19 102 ARG A CA 1
ATOM 800 C C . ARG A 1 102 ? 4.121 -22.214 8.632 1.00 89.19 102 ARG A C 1
ATOM 802 O O . ARG A 1 102 ? 4.323 -22.372 7.428 1.00 89.19 102 ARG A O 1
ATOM 809 N N . GLY A 1 103 ? 2.930 -21.882 9.130 1.00 89.12 103 GLY A N 1
ATOM 810 C CA . GLY A 1 103 ? 1.766 -21.584 8.297 1.00 89.12 103 GLY A CA 1
ATOM 811 C C . GLY A 1 103 ? 1.974 -20.362 7.416 1.00 89.12 103 GLY A C 1
ATOM 812 O O . GLY A 1 103 ? 1.763 -20.427 6.206 1.00 89.12 103 GLY A O 1
ATOM 813 N N . VAL A 1 104 ? 2.474 -19.276 8.003 1.00 89.12 104 VAL A N 1
ATOM 814 C CA . VAL A 1 104 ? 2.780 -18.041 7.275 1.00 89.12 104 VAL A CA 1
ATOM 815 C C . VAL A 1 104 ? 3.844 -18.297 6.204 1.00 89.12 104 VAL A C 1
ATOM 817 O O . VAL A 1 104 ? 3.602 -17.979 5.045 1.00 89.12 104 VAL A O 1
ATOM 820 N N . LYS A 1 105 ? 4.968 -18.959 6.527 1.00 84.31 105 LYS A N 1
ATOM 821 C CA . LYS A 1 105 ? 6.023 -19.303 5.549 1.00 84.31 105 LYS A CA 1
ATOM 822 C C . LYS A 1 105 ? 5.478 -20.105 4.359 1.00 84.31 105 LYS A C 1
ATOM 824 O O . LYS A 1 105 ? 5.869 -19.846 3.224 1.00 84.31 105 LYS A O 1
ATOM 829 N N . LYS A 1 106 ? 4.548 -21.039 4.593 1.00 84.75 106 LYS A N 1
ATOM 830 C CA . LYS A 1 106 ? 3.874 -21.783 3.516 1.00 84.75 106 LYS A CA 1
ATOM 831 C C . LYS A 1 106 ? 3.055 -20.881 2.597 1.00 84.75 106 LYS A C 1
ATOM 833 O O . LYS A 1 106 ? 3.183 -20.991 1.382 1.00 84.75 106 LYS A O 1
ATOM 838 N N . LEU A 1 107 ? 2.257 -19.977 3.166 1.00 84.00 107 LEU A N 1
ATOM 839 C CA . LEU A 1 107 ? 1.445 -19.039 2.385 1.00 84.00 107 LEU A CA 1
ATOM 840 C C . LEU A 1 107 ? 2.307 -18.065 1.577 1.00 84.00 107 LEU A C 1
ATOM 842 O O . LEU A 1 107 ? 1.998 -17.806 0.416 1.00 84.00 107 LEU A O 1
ATOM 846 N N . LEU A 1 108 ? 3.418 -17.595 2.150 1.00 78.81 108 LEU A N 1
ATOM 847 C CA . LEU A 1 108 ? 4.389 -16.752 1.444 1.00 78.81 108 LEU A CA 1
ATOM 848 C C . LEU A 1 108 ? 5.055 -17.475 0.269 1.00 78.81 108 LEU A C 1
ATOM 850 O O . LEU A 1 108 ? 5.341 -16.852 -0.746 1.00 78.81 108 LEU A O 1
ATOM 854 N N . ALA A 1 109 ? 5.281 -18.784 0.390 1.00 74.00 109 ALA A N 1
ATOM 855 C CA . ALA A 1 109 ? 5.830 -19.610 -0.683 1.00 74.00 109 ALA A CA 1
ATOM 856 C C . ALA A 1 109 ? 4.774 -20.090 -1.700 1.00 74.00 109 ALA A C 1
ATOM 858 O O . ALA A 1 109 ? 5.122 -20.798 -2.645 1.00 74.00 109 ALA A O 1
ATOM 859 N N . GLY A 1 110 ? 3.488 -19.776 -1.492 1.00 75.31 110 GLY A N 1
ATOM 860 C CA . GLY A 1 110 ? 2.384 -20.316 -2.291 1.00 75.31 110 GLY A CA 1
ATOM 861 C C . GLY A 1 110 ? 2.147 -21.825 -2.105 1.00 75.31 110 GLY A C 1
ATOM 862 O O . GLY A 1 110 ? 1.455 -22.440 -2.917 1.00 75.31 110 GLY A O 1
ATOM 863 N N . ASP A 1 111 ? 2.700 -22.444 -1.054 1.00 80.44 111 ASP A N 1
ATOM 864 C CA . ASP A 1 111 ? 2.508 -23.866 -0.741 1.00 80.44 111 ASP A CA 1
ATOM 865 C C . ASP A 1 111 ? 1.196 -24.089 0.024 1.00 80.44 111 ASP A C 1
ATOM 867 O O . ASP A 1 111 ? 1.132 -24.018 1.253 1.00 80.44 111 ASP A O 1
ATOM 871 N N . LEU A 1 112 ? 0.137 -24.422 -0.715 1.00 85.94 112 LEU A N 1
ATOM 872 C CA . LEU A 1 112 ? -1.179 -24.744 -0.154 1.00 85.94 112 LEU A CA 1
ATOM 873 C C . LEU A 1 112 ? -1.332 -26.221 0.246 1.00 85.94 112 LEU A C 1
ATOM 875 O O . LEU A 1 112 ? -2.440 -26.674 0.545 1.00 85.94 112 LEU A O 1
ATOM 879 N N . LYS A 1 113 ? -0.255 -27.020 0.263 1.00 82.94 113 LYS A N 1
ATOM 880 C CA . LYS A 1 113 ? -0.358 -28.444 0.598 1.00 82.94 113 LYS A CA 1
ATOM 881 C C . LYS A 1 113 ? -0.812 -28.633 2.048 1.00 82.94 113 LYS A C 1
ATOM 883 O O . LYS A 1 113 ? -0.095 -28.293 2.996 1.00 82.94 113 LYS A O 1
ATOM 888 N N . GLY A 1 114 ? -1.986 -29.247 2.203 1.00 83.00 114 GLY A N 1
ATOM 889 C CA . GLY A 1 114 ? -2.635 -29.485 3.496 1.00 83.00 114 GLY A CA 1
ATOM 890 C C . GLY A 1 114 ? -3.450 -28.300 4.022 1.00 83.00 114 GLY A C 1
ATOM 891 O O . GLY A 1 114 ? -3.901 -28.363 5.163 1.00 83.00 114 GLY A O 1
ATOM 892 N N . ALA A 1 115 ? -3.629 -27.242 3.221 1.00 89.50 115 ALA A N 1
ATOM 893 C CA . ALA A 1 115 ? -4.503 -26.123 3.546 1.00 89.50 115 ALA A CA 1
ATOM 894 C C . ALA A 1 115 ? -5.980 -26.508 3.377 1.00 89.50 115 ALA A C 1
ATOM 896 O O . ALA A 1 115 ? -6.345 -27.275 2.483 1.00 89.50 115 ALA A O 1
ATOM 897 N N . ASN A 1 116 ? -6.843 -25.952 4.222 1.00 91.62 116 ASN A N 1
ATOM 898 C CA . ASN A 1 116 ? -8.283 -26.126 4.092 1.00 91.62 116 ASN A CA 1
ATOM 899 C C . ASN A 1 116 ? -8.871 -25.279 2.952 1.00 91.62 116 ASN A C 1
ATOM 901 O O . ASN A 1 116 ? -8.241 -24.350 2.442 1.00 91.62 116 ASN A O 1
ATOM 905 N N . LYS A 1 117 ? -10.118 -25.585 2.571 1.00 90.69 117 LYS A N 1
ATOM 906 C CA . LYS A 1 117 ? -10.804 -24.913 1.459 1.00 90.69 117 LYS A CA 1
ATOM 907 C C . LYS A 1 117 ? -10.865 -23.389 1.629 1.00 90.69 117 LYS A C 1
ATOM 909 O O . LYS A 1 117 ? -10.678 -22.678 0.655 1.00 90.69 117 LYS A O 1
ATOM 914 N N . LYS A 1 118 ? -11.049 -22.881 2.852 1.00 91.44 118 LYS A N 1
ATOM 915 C CA . LYS A 1 118 ? -11.142 -21.433 3.098 1.00 91.44 118 LYS A CA 1
ATOM 916 C C . LYS A 1 118 ? -9.832 -20.705 2.793 1.00 91.44 118 LYS A C 1
ATOM 918 O O . LYS A 1 118 ? -9.856 -19.645 2.179 1.00 91.44 118 LYS A O 1
ATOM 923 N N . ILE A 1 119 ? -8.696 -21.285 3.182 1.00 92.00 119 ILE A N 1
ATOM 924 C CA . ILE A 1 119 ? -7.372 -20.740 2.854 1.00 92.00 119 ILE A CA 1
ATOM 925 C C . ILE A 1 119 ? -7.136 -20.786 1.340 1.00 92.00 119 ILE A C 1
ATOM 927 O O . ILE A 1 119 ? -6.634 -19.820 0.774 1.00 92.00 119 ILE A O 1
ATOM 931 N N . VAL A 1 120 ? -7.534 -21.876 0.675 1.00 91.00 120 VAL A N 1
ATOM 932 C CA . VAL A 1 120 ? -7.430 -22.001 -0.789 1.00 91.00 120 VAL A CA 1
ATOM 933 C C . VAL A 1 120 ? -8.281 -20.940 -1.499 1.00 91.00 120 VAL A C 1
ATOM 935 O O . VAL A 1 120 ? -7.780 -20.277 -2.405 1.00 91.00 120 VAL A O 1
ATOM 938 N N . ASP A 1 121 ? -9.518 -20.721 -1.049 1.00 90.94 121 ASP A N 1
ATOM 939 C CA . ASP A 1 121 ? -10.437 -19.718 -1.603 1.00 90.94 121 ASP A CA 1
ATOM 940 C C . ASP A 1 121 ? -9.938 -18.276 -1.364 1.00 90.94 121 ASP A C 1
ATOM 942 O O . ASP A 1 121 ? -10.179 -17.388 -2.183 1.00 90.94 121 ASP A O 1
ATOM 946 N N . LEU A 1 122 ? -9.215 -18.030 -0.263 1.00 92.50 122 LEU A N 1
ATOM 947 C CA . LEU A 1 122 ? -8.577 -16.742 0.038 1.00 92.50 122 LEU A CA 1
ATOM 948 C C . LEU A 1 122 ? -7.228 -16.546 -0.661 1.00 92.50 122 LEU A C 1
ATOM 950 O O . LEU A 1 122 ? -6.769 -15.410 -0.769 1.00 92.50 122 LEU A O 1
ATOM 954 N N . ASN A 1 123 ? -6.587 -17.611 -1.153 1.00 87.94 123 ASN A N 1
ATOM 955 C CA . ASN A 1 123 ? -5.247 -17.527 -1.727 1.00 87.94 123 ASN A CA 1
ATOM 956 C C . ASN A 1 123 ? -5.119 -16.488 -2.854 1.00 87.94 123 ASN A C 1
ATOM 958 O O . ASN A 1 123 ? -4.134 -15.760 -2.830 1.00 87.94 123 ASN A O 1
ATOM 962 N N . PRO A 1 124 ? -6.074 -16.319 -3.791 1.00 85.19 124 PRO A N 1
ATOM 963 C CA . PRO A 1 124 ? -5.987 -15.245 -4.780 1.00 85.19 124 PRO A CA 1
ATOM 964 C C . PRO A 1 124 ? -5.879 -13.848 -4.149 1.00 85.19 124 PRO A C 1
ATOM 966 O O . PRO A 1 124 ? -5.079 -13.038 -4.602 1.00 85.19 124 PRO A O 1
ATOM 969 N N . GLU A 1 125 ? -6.630 -13.568 -3.078 1.00 84.94 125 GLU A N 1
ATOM 970 C CA . GLU A 1 125 ? -6.539 -12.294 -2.346 1.00 84.94 125 GLU A CA 1
ATOM 971 C C . GLU A 1 125 ? -5.221 -12.168 -1.575 1.00 84.94 125 GLU A C 1
ATOM 973 O O . GLU A 1 125 ? -4.647 -11.082 -1.535 1.00 84.94 125 GLU A O 1
ATOM 978 N N . ILE A 1 126 ? -4.719 -13.269 -1.009 1.00 85.75 126 ILE A N 1
ATOM 979 C CA . ILE A 1 126 ? -3.418 -13.311 -0.330 1.00 85.75 126 ILE A CA 1
ATOM 980 C C . ILE A 1 126 ? -2.291 -13.033 -1.329 1.00 85.75 126 ILE A C 1
ATOM 982 O O . ILE A 1 126 ? -1.459 -12.174 -1.065 1.00 85.75 126 ILE A O 1
ATOM 986 N N . GLN A 1 127 ? -2.274 -13.699 -2.486 1.00 80.06 127 GLN A N 1
ATOM 987 C CA . GLN A 1 127 ? -1.255 -13.481 -3.516 1.00 80.06 127 GLN A CA 1
ATOM 988 C C . GLN A 1 127 ? -1.326 -12.056 -4.067 1.00 80.06 127 GLN A C 1
ATOM 990 O O . GLN A 1 127 ? -0.301 -11.396 -4.141 1.00 80.06 127 GLN A O 1
ATOM 995 N N . LEU A 1 128 ? -2.527 -11.523 -4.327 1.00 75.06 128 LEU A N 1
ATOM 996 C CA . LEU A 1 128 ? -2.693 -10.114 -4.706 1.00 75.06 128 LEU A CA 1
ATOM 997 C C . LEU A 1 128 ? -2.127 -9.154 -3.649 1.00 75.06 128 LEU A C 1
ATOM 999 O O . LEU A 1 128 ? -1.504 -8.154 -3.999 1.00 75.06 128 LEU A O 1
ATOM 1003 N N . ALA A 1 129 ? -2.338 -9.449 -2.364 1.00 76.50 129 ALA A N 1
ATOM 1004 C CA . ALA A 1 129 ? -1.790 -8.658 -1.271 1.00 76.50 129 ALA A CA 1
ATOM 1005 C C . ALA A 1 129 ? -0.257 -8.750 -1.217 1.00 76.50 129 ALA A C 1
ATOM 1007 O O . ALA A 1 129 ? 0.397 -7.726 -1.052 1.00 76.50 129 ALA A O 1
ATOM 1008 N N . LEU A 1 130 ? 0.312 -9.947 -1.382 1.00 74.19 130 LEU A N 1
ATOM 1009 C CA . LEU A 1 130 ? 1.760 -10.187 -1.377 1.00 74.19 130 LEU A CA 1
ATOM 1010 C C . LEU A 1 130 ? 2.464 -9.624 -2.625 1.00 74.19 130 LEU A C 1
ATOM 1012 O O . LEU A 1 130 ? 3.616 -9.193 -2.540 1.00 74.19 130 LEU A O 1
ATOM 1016 N N . ASP A 1 131 ? 1.766 -9.576 -3.759 1.00 63.28 131 ASP A N 1
ATOM 1017 C CA . ASP A 1 131 ? 2.230 -8.954 -4.999 1.00 63.28 131 ASP A CA 1
ATOM 1018 C C . ASP A 1 131 ? 2.219 -7.419 -4.913 1.00 63.28 131 ASP A C 1
ATOM 1020 O O . ASP A 1 131 ? 3.025 -6.757 -5.583 1.00 63.28 131 ASP A O 1
ATOM 1024 N N . ASP A 1 132 ? 1.336 -6.836 -4.086 1.00 64.25 132 ASP A N 1
ATOM 1025 C CA . ASP A 1 132 ? 1.311 -5.396 -3.831 1.00 64.25 132 ASP A CA 1
ATOM 1026 C C . ASP A 1 132 ? 2.501 -4.977 -2.968 1.00 64.25 132 ASP A C 1
ATOM 1028 O O . ASP A 1 132 ? 2.685 -5.326 -1.802 1.00 64.25 132 ASP A O 1
ATOM 1032 N N . ILE A 1 133 ? 3.303 -4.126 -3.585 1.00 51.19 133 ILE A N 1
ATOM 1033 C CA . ILE A 1 133 ? 4.532 -3.577 -3.059 1.00 51.19 133 ILE A CA 1
ATOM 1034 C C . ILE A 1 133 ? 4.417 -2.799 -1.751 1.00 51.19 133 ILE A C 1
ATOM 1036 O O . ILE A 1 133 ? 5.414 -2.696 -1.040 1.00 51.19 133 ILE A O 1
ATOM 1040 N N . ASN A 1 134 ? 3.235 -2.275 -1.448 1.00 59.59 134 ASN A N 1
ATOM 1041 C CA . ASN A 1 134 ? 2.983 -1.443 -0.279 1.00 59.59 134 ASN A CA 1
ATOM 1042 C C . ASN A 1 134 ? 2.243 -2.198 0.825 1.00 59.59 134 ASN A C 1
ATOM 1044 O O . ASN A 1 134 ? 1.919 -1.598 1.852 1.00 59.59 134 ASN A O 1
ATOM 1048 N N . THR A 1 135 ? 1.942 -3.479 0.608 1.00 69.69 135 THR A N 1
ATOM 1049 C CA . THR A 1 135 ? 1.297 -4.301 1.620 1.00 69.69 135 THR A CA 1
ATOM 1050 C C . THR A 1 135 ? 2.259 -4.557 2.765 1.00 69.69 135 THR A C 1
ATOM 1052 O O . THR A 1 135 ? 3.367 -5.051 2.567 1.00 69.69 135 THR A O 1
ATOM 1055 N N . ARG A 1 136 ? 1.809 -4.259 3.983 1.00 75.69 136 ARG A N 1
ATOM 1056 C CA . ARG A 1 136 ? 2.432 -4.760 5.208 1.00 75.69 136 ARG A CA 1
ATOM 1057 C C . ARG A 1 136 ? 1.788 -6.060 5.624 1.00 75.69 136 ARG A C 1
ATOM 1059 O O . ARG A 1 136 ? 0.594 -6.257 5.415 1.00 75.69 136 ARG A O 1
ATOM 1066 N N . VAL A 1 137 ? 2.556 -6.903 6.288 1.00 83.31 137 VAL A N 1
ATOM 1067 C CA . VAL A 1 137 ? 2.048 -8.122 6.899 1.00 83.31 137 VAL A CA 1
ATOM 1068 C C . VAL A 1 137 ? 2.091 -7.963 8.412 1.00 83.31 137 VAL A C 1
ATOM 1070 O O . VAL A 1 137 ? 3.124 -7.630 8.991 1.00 83.31 137 VAL A O 1
ATOM 1073 N N . GLN A 1 138 ? 0.957 -8.182 9.072 1.00 85.25 138 GLN A N 1
ATOM 1074 C CA . GLN A 1 138 ? 0.870 -8.136 10.525 1.00 85.25 138 GLN A CA 1
ATOM 1075 C C . GLN A 1 138 ? 0.386 -9.472 11.083 1.00 85.25 138 GLN A C 1
ATOM 1077 O O . GLN A 1 138 ? -0.729 -9.916 10.807 1.00 85.25 138 GLN A O 1
ATOM 1082 N N . LEU A 1 139 ? 1.220 -10.087 11.920 1.00 88.69 139 LEU A N 1
ATOM 1083 C CA . LEU A 1 139 ? 0.839 -11.229 12.738 1.00 88.69 139 LEU A CA 1
ATOM 1084 C C . LEU A 1 139 ? 0.068 -10.717 13.958 1.00 88.69 139 LEU A C 1
ATOM 1086 O O . LEU A 1 139 ? 0.637 -10.045 14.820 1.00 88.69 139 LEU A O 1
ATOM 1090 N N . LEU A 1 140 ? -1.228 -11.007 14.041 1.00 88.94 140 LEU A N 1
ATOM 1091 C CA . LEU A 1 140 ? -2.050 -10.682 15.206 1.00 88.94 140 LEU A CA 1
ATOM 1092 C C . LEU A 1 140 ? -2.210 -11.918 16.079 1.00 88.94 140 LEU A C 1
ATOM 1094 O O . LEU A 1 140 ? -2.871 -12.879 15.693 1.00 88.94 140 LEU A O 1
ATOM 1098 N N . ILE A 1 141 ? -1.644 -11.861 17.278 1.00 91.88 141 ILE A N 1
ATOM 1099 C CA . ILE A 1 141 ? -1.750 -12.926 18.271 1.00 91.88 141 ILE A CA 1
ATOM 1100 C C . ILE A 1 141 ? -2.647 -12.413 19.390 1.00 91.88 141 ILE A C 1
ATOM 1102 O O . ILE A 1 141 ? -2.298 -11.445 20.064 1.00 91.88 141 ILE A O 1
ATOM 1106 N N . ALA A 1 142 ? -3.806 -13.034 19.580 1.00 88.94 142 ALA A N 1
ATOM 1107 C CA . ALA A 1 142 ? -4.773 -12.613 20.587 1.00 88.94 142 ALA A CA 1
ATOM 1108 C C . ALA A 1 142 ? -5.051 -13.722 21.603 1.00 88.94 142 ALA A C 1
ATOM 1110 O O . ALA A 1 142 ? -5.416 -14.836 21.235 1.00 88.94 142 ALA A O 1
ATOM 1111 N N . CYS A 1 143 ? -4.949 -13.404 22.889 1.00 87.44 143 CYS A N 1
ATOM 1112 C CA . CYS A 1 143 ? -5.208 -14.329 23.986 1.00 87.44 143 CYS A CA 1
ATOM 1113 C C . CYS A 1 143 ? -6.295 -13.777 24.908 1.00 87.44 143 CYS A C 1
ATOM 1115 O O . CYS A 1 143 ? -6.290 -12.602 25.263 1.00 87.44 143 CYS A O 1
ATOM 1117 N N . SER A 1 144 ? -7.197 -14.641 25.379 1.00 82.25 144 SER A N 1
ATOM 1118 C CA . SER A 1 144 ? -8.216 -14.270 26.377 1.00 82.25 144 SER A CA 1
ATOM 1119 C C . SER A 1 144 ? -7.694 -14.258 27.823 1.00 82.25 144 SER A C 1
ATOM 1121 O O . SER A 1 144 ? -8.475 -14.286 28.776 1.00 82.25 144 SER A O 1
ATOM 1123 N N . SER A 1 145 ? -6.374 -14.268 28.005 1.00 79.94 145 SER A N 1
ATOM 1124 C CA . SER A 1 145 ? -5.688 -14.202 29.298 1.00 79.94 145 SER A CA 1
ATOM 1125 C C . SER A 1 145 ? -4.882 -12.912 29.406 1.00 79.94 145 SER A C 1
ATOM 1127 O O . SER A 1 145 ? -4.366 -12.435 28.399 1.00 79.94 145 SER A O 1
ATOM 1129 N N . ASP A 1 146 ? -4.668 -12.422 30.625 1.00 69.81 146 ASP A N 1
ATOM 1130 C CA . ASP A 1 146 ? -3.780 -11.279 30.898 1.00 69.81 146 ASP A CA 1
ATOM 1131 C C . ASP A 1 146 ? -2.285 -11.647 30.935 1.00 69.81 146 ASP A C 1
ATOM 1133 O O . ASP A 1 146 ? -1.443 -10.820 31.277 1.00 69.81 146 ASP A O 1
ATOM 1137 N N . ALA A 1 147 ? -1.932 -12.893 30.605 1.00 77.44 147 ALA A N 1
ATOM 1138 C CA . ALA A 1 147 ? -0.541 -13.312 30.519 1.00 77.44 147 ALA A CA 1
ATOM 1139 C C . ALA A 1 147 ? 0.177 -12.560 29.390 1.00 77.44 147 ALA A C 1
ATOM 1141 O O . ALA A 1 147 ? -0.310 -12.520 28.257 1.00 77.44 147 ALA A O 1
ATOM 1142 N N . SER A 1 148 ? 1.345 -11.997 29.686 1.00 78.94 148 SER A N 1
ATOM 1143 C CA . SER A 1 148 ? 2.250 -11.451 28.678 1.00 78.94 148 SER A CA 1
ATOM 1144 C C . SER A 1 148 ? 2.893 -12.571 27.852 1.00 78.94 148 SER A C 1
ATOM 1146 O O . SER A 1 148 ? 2.916 -13.737 28.252 1.00 78.94 148 SER A O 1
ATOM 1148 N N . LEU A 1 149 ? 3.434 -12.217 26.683 1.00 82.94 149 LEU A N 1
ATOM 1149 C CA . LEU A 1 149 ? 4.332 -13.111 25.952 1.00 82.94 149 LEU A CA 1
ATOM 1150 C C . LEU A 1 149 ? 5.579 -13.400 26.798 1.00 82.94 149 LEU A C 1
ATOM 1152 O O . LEU A 1 149 ? 6.204 -12.463 27.303 1.00 82.94 149 LEU A O 1
ATOM 1156 N N . GLY A 1 150 ? 5.947 -14.678 26.909 1.00 83.69 150 GLY A N 1
ATOM 1157 C CA . GLY A 1 150 ? 7.246 -15.082 27.449 1.00 83.69 150 GLY A CA 1
ATOM 1158 C C . GLY A 1 150 ? 8.381 -14.625 26.532 1.00 83.69 150 GLY A C 1
ATOM 1159 O O . GLY A 1 150 ? 8.176 -14.490 25.325 1.00 83.69 150 GLY A O 1
ATOM 1160 N N . ASP A 1 151 ? 9.562 -14.373 27.095 1.00 85.94 151 ASP A N 1
ATOM 1161 C CA . ASP A 1 151 ? 10.676 -13.786 26.338 1.00 85.94 151 ASP A CA 1
ATOM 1162 C C . ASP A 1 151 ? 11.150 -14.694 25.196 1.00 85.94 151 ASP A C 1
ATOM 1164 O O . ASP A 1 151 ? 11.290 -14.213 24.077 1.00 85.94 151 ASP A O 1
ATOM 1168 N N . SER A 1 152 ? 11.203 -16.013 25.406 1.00 86.94 152 SER A N 1
ATOM 1169 C CA . SER A 1 152 ? 11.534 -16.973 24.342 1.00 86.94 152 SER A CA 1
ATOM 1170 C C . SER A 1 152 ? 10.588 -16.897 23.137 1.00 86.94 152 SER A C 1
ATOM 1172 O O . SER A 1 152 ? 11.007 -16.993 21.987 1.00 86.94 152 SER A O 1
ATOM 1174 N N . VAL A 1 153 ? 9.296 -16.667 23.377 1.00 88.25 153 VAL A N 1
ATOM 1175 C CA . VAL A 1 153 ? 8.294 -16.538 22.312 1.00 88.25 153 VAL A CA 1
ATOM 1176 C C . VAL A 1 153 ? 8.445 -15.208 21.572 1.00 88.25 153 VAL A C 1
ATOM 1178 O O . VAL A 1 153 ? 8.247 -15.156 20.357 1.00 88.25 153 VAL A O 1
ATOM 1181 N N . LYS A 1 154 ? 8.801 -14.129 22.283 1.00 86.56 154 LYS A N 1
ATOM 1182 C CA . LYS A 1 154 ? 9.106 -12.836 21.651 1.00 86.56 154 LYS A CA 1
ATOM 1183 C C . LYS A 1 154 ? 10.318 -12.954 20.740 1.00 86.56 154 LYS A C 1
ATOM 1185 O O . LYS A 1 154 ? 10.259 -12.411 19.640 1.00 86.56 154 LYS A O 1
ATOM 1190 N N . ASP A 1 155 ? 11.357 -13.660 21.181 1.00 86.56 155 ASP A N 1
ATOM 1191 C CA . ASP A 1 155 ? 12.577 -13.869 20.404 1.00 86.56 155 ASP A CA 1
ATOM 1192 C C . ASP A 1 155 ? 12.268 -14.642 19.118 1.00 86.56 155 ASP A C 1
ATOM 1194 O O . ASP A 1 155 ? 12.562 -14.141 18.039 1.00 86.56 155 ASP A O 1
ATOM 1198 N N . ILE A 1 156 ? 11.519 -15.751 19.193 1.00 88.12 156 ILE A N 1
ATOM 1199 C CA . ILE A 1 156 ? 11.085 -16.524 18.010 1.00 88.12 156 ILE A CA 1
ATOM 1200 C C . ILE A 1 156 ? 10.318 -15.656 16.994 1.00 88.12 156 ILE A C 1
ATOM 1202 O O . ILE A 1 156 ? 10.557 -15.720 15.786 1.00 88.12 156 ILE A O 1
ATOM 1206 N N . LEU A 1 157 ? 9.362 -14.845 17.462 1.00 87.00 157 LEU A N 1
ATOM 1207 C CA . LEU A 1 157 ? 8.556 -13.988 16.583 1.00 87.00 157 LEU A CA 1
ATOM 1208 C C . LEU A 1 157 ? 9.373 -12.835 15.995 1.00 87.00 157 LEU A C 1
ATOM 1210 O O . LEU A 1 157 ? 9.142 -12.442 14.849 1.00 87.00 157 LEU A O 1
ATOM 1214 N N . LYS A 1 158 ? 10.302 -12.284 16.781 1.00 85.25 158 LYS A N 1
ATOM 1215 C CA . LYS A 1 158 ? 11.189 -11.202 16.365 1.00 85.25 158 LYS A CA 1
ATOM 1216 C C . LYS A 1 158 ? 12.196 -11.699 15.333 1.00 85.25 158 LYS A C 1
ATOM 1218 O O . LYS A 1 158 ? 12.267 -11.094 14.271 1.00 85.25 158 LYS A O 1
ATOM 1223 N N . GLU A 1 159 ? 12.862 -12.823 15.589 1.00 83.81 159 GLU A N 1
ATOM 1224 C CA . GLU A 1 159 ? 13.769 -13.481 14.644 1.00 83.81 159 GLU A CA 1
ATOM 1225 C C . GLU A 1 159 ? 13.068 -13.778 13.319 1.00 83.81 159 GLU A C 1
ATOM 1227 O O . GLU A 1 159 ? 13.606 -13.471 12.262 1.00 83.81 159 GLU A O 1
ATOM 1232 N N . PHE A 1 160 ? 11.831 -14.288 13.348 1.00 84.56 160 PHE A N 1
ATOM 1233 C CA . PHE A 1 160 ? 11.059 -14.489 12.121 1.00 84.56 160 PHE A CA 1
ATOM 1234 C C . PHE A 1 160 ? 10.777 -13.178 11.373 1.00 84.56 160 PHE A C 1
ATOM 1236 O O . PHE A 1 160 ? 10.904 -13.128 10.151 1.00 84.56 160 PHE A O 1
ATOM 1243 N N . CYS A 1 161 ? 10.373 -12.117 12.079 1.00 78.44 161 CYS A N 1
ATOM 1244 C CA . CYS A 1 161 ? 10.127 -10.829 11.430 1.00 78.44 161 CYS A CA 1
ATOM 1245 C C . CYS A 1 161 ? 11.420 -10.251 10.841 1.00 78.44 161 CYS A C 1
ATOM 1247 O O . CYS A 1 161 ? 11.381 -9.727 9.736 1.00 78.44 161 CYS A O 1
ATOM 1249 N N . GLU A 1 162 ? 12.551 -10.369 11.539 1.00 77.00 162 GLU A N 1
ATOM 1250 C CA . GLU A 1 162 ? 13.869 -9.920 11.073 1.00 77.00 162 GLU A CA 1
ATOM 1251 C C . GLU A 1 162 ? 14.376 -10.748 9.882 1.00 77.00 162 GLU A C 1
ATOM 1253 O O . GLU A 1 162 ? 14.851 -10.168 8.912 1.00 77.00 162 GLU A O 1
ATOM 1258 N N . GLU A 1 163 ? 14.190 -12.073 9.893 1.00 74.38 163 GLU A N 1
ATOM 1259 C CA . GLU A 1 163 ? 14.524 -12.976 8.776 1.00 74.38 163 GLU A CA 1
ATOM 1260 C C . GLU A 1 163 ? 13.800 -12.570 7.484 1.00 74.38 163 GLU A C 1
ATOM 1262 O O . GLU A 1 163 ? 14.358 -12.668 6.392 1.00 74.38 163 GLU A O 1
ATOM 1267 N N . VAL A 1 164 ? 12.549 -12.117 7.597 1.00 68.25 164 VAL A N 1
ATOM 1268 C CA . VAL A 1 164 ? 11.727 -11.734 6.440 1.00 68.25 164 VAL A CA 1
ATOM 1269 C C . VAL A 1 164 ? 11.895 -10.248 6.069 1.00 68.25 164 VAL A C 1
ATOM 1271 O O . VAL A 1 164 ? 11.714 -9.885 4.906 1.00 68.25 164 VAL A O 1
ATOM 1274 N N . ASN A 1 165 ? 12.274 -9.382 7.016 1.00 64.81 165 ASN A N 1
ATOM 1275 C CA . ASN A 1 165 ? 12.455 -7.934 6.830 1.00 64.81 165 ASN A CA 1
ATOM 1276 C C . ASN A 1 165 ? 13.901 -7.540 6.472 1.00 64.81 165 ASN A C 1
ATOM 1278 O O . ASN A 1 165 ? 14.482 -6.664 7.107 1.00 64.81 165 ASN A O 1
ATOM 1282 N N . ASP A 1 166 ? 14.475 -8.133 5.426 1.00 48.81 166 ASP A N 1
ATOM 1283 C CA . ASP A 1 166 ? 15.895 -7.941 5.063 1.00 48.81 166 ASP A CA 1
ATOM 1284 C C . ASP A 1 166 ? 16.266 -6.463 4.746 1.00 48.81 166 ASP A C 1
ATOM 1286 O O . ASP A 1 166 ? 17.397 -6.033 4.960 1.00 48.81 166 ASP A O 1
ATOM 1290 N N . PHE A 1 167 ? 15.309 -5.637 4.285 1.00 35.72 167 PHE A N 1
ATOM 1291 C CA . PHE A 1 167 ? 15.554 -4.224 3.919 1.00 35.72 167 PHE A CA 1
ATOM 1292 C C . PHE A 1 167 ? 14.487 -3.204 4.365 1.00 35.72 167 PHE A C 1
ATOM 1294 O O . PHE A 1 167 ? 14.823 -2.034 4.529 1.00 35.72 167 PHE A O 1
ATOM 1301 N N . ASP A 1 168 ? 13.223 -3.608 4.545 1.00 44.84 168 ASP A N 1
ATOM 1302 C CA . ASP A 1 168 ? 12.099 -2.737 4.933 1.00 44.84 168 ASP A CA 1
ATOM 1303 C C . ASP A 1 168 ? 11.279 -3.438 6.045 1.00 44.84 168 ASP A C 1
ATOM 1305 O O . ASP A 1 168 ? 11.081 -4.652 5.977 1.00 44.84 168 ASP A O 1
ATOM 1309 N N . GLU A 1 169 ? 10.748 -2.701 7.035 1.00 59.34 169 GLU A N 1
ATOM 1310 C CA . GLU A 1 169 ? 9.817 -3.236 8.056 1.00 59.34 169 GLU A CA 1
ATOM 1311 C C . GLU A 1 169 ? 8.431 -3.540 7.444 1.00 59.34 169 GLU A C 1
ATOM 1313 O O . GLU A 1 169 ? 7.467 -2.771 7.565 1.00 59.34 169 GLU A O 1
ATOM 1318 N N . VAL A 1 170 ? 8.332 -4.665 6.736 1.00 65.12 170 VAL A N 1
ATOM 1319 C CA . VAL A 1 170 ? 7.101 -5.137 6.084 1.00 65.12 170 VAL A CA 1
ATOM 1320 C C . VAL A 1 170 ? 6.297 -6.032 7.026 1.00 65.12 170 VAL A C 1
ATOM 1322 O O . VAL A 1 170 ? 5.075 -5.903 7.104 1.00 65.12 170 VAL A O 1
ATOM 1325 N N . PHE A 1 171 ? 6.979 -6.914 7.752 1.00 77.75 171 PHE A N 1
ATOM 1326 C CA . PHE A 1 171 ? 6.418 -7.851 8.714 1.00 77.75 171 PHE A CA 1
ATOM 1327 C C . PHE A 1 171 ? 6.506 -7.292 10.127 1.00 77.75 171 PHE A C 1
ATOM 1329 O O . PHE A 1 171 ? 7.553 -6.842 10.581 1.00 77.75 171 PHE A O 1
ATOM 1336 N N . SER A 1 172 ? 5.403 -7.353 10.854 1.00 80.94 172 SER A N 1
ATOM 1337 C CA . SER A 1 172 ? 5.380 -7.047 12.282 1.00 80.94 172 SER A CA 1
ATOM 1338 C C . SER A 1 172 ? 4.485 -8.038 13.003 1.00 80.94 172 SER A C 1
ATOM 1340 O O . SER A 1 172 ? 3.589 -8.629 12.400 1.00 80.94 172 SER A O 1
ATOM 1342 N N . TYR A 1 173 ? 4.681 -8.191 14.307 1.00 85.81 173 TYR A N 1
ATOM 1343 C CA . TYR A 1 173 ? 3.741 -8.915 15.149 1.00 85.81 173 TYR A CA 1
ATOM 1344 C C . TYR A 1 173 ? 3.139 -7.987 16.201 1.00 85.81 173 TYR A C 1
ATOM 1346 O O . TYR A 1 173 ? 3.757 -7.016 16.641 1.00 85.81 173 TYR A O 1
ATOM 1354 N N . LYS A 1 174 ? 1.908 -8.288 16.611 1.00 85.00 174 LYS A N 1
ATOM 1355 C CA . LYS A 1 174 ? 1.225 -7.609 17.708 1.00 85.00 174 LYS A CA 1
ATOM 1356 C C . LYS A 1 174 ? 0.530 -8.635 18.585 1.00 85.00 174 LYS A C 1
ATOM 1358 O O . LYS A 1 174 ? -0.295 -9.413 18.110 1.00 85.00 174 LYS A O 1
ATOM 1363 N N . TYR A 1 175 ? 0.857 -8.590 19.870 1.00 84.69 175 TYR A N 1
ATOM 1364 C CA . TYR A 1 175 ? 0.195 -9.381 20.895 1.00 84.69 175 TYR A CA 1
ATOM 1365 C C . TYR A 1 175 ? -0.913 -8.579 21.563 1.00 84.69 175 TYR A C 1
ATOM 1367 O O . TYR A 1 175 ? -0.736 -7.399 21.863 1.00 84.69 175 TYR A O 1
ATOM 1375 N N . LEU A 1 176 ? -2.056 -9.222 21.769 1.00 81.69 176 LEU A N 1
ATOM 1376 C CA . LEU A 1 176 ? -3.244 -8.644 22.375 1.00 81.69 176 LEU A CA 1
ATOM 1377 C C . LEU A 1 176 ? -3.710 -9.578 23.495 1.00 81.69 176 LEU A C 1
ATOM 1379 O O . LEU A 1 176 ? -4.180 -10.683 23.230 1.00 81.69 176 LEU A O 1
ATOM 1383 N N . GLY A 1 177 ? -3.579 -9.144 24.741 1.00 80.62 177 GLY A N 1
ATOM 1384 C CA . GLY A 1 177 ? -4.196 -9.790 25.890 1.00 80.62 177 GLY A CA 1
ATOM 1385 C C . GLY A 1 177 ? -5.671 -9.414 26.036 1.00 80.62 177 GLY A C 1
ATOM 1386 O O . GLY A 1 177 ? -6.249 -8.673 25.230 1.00 80.62 177 GLY A O 1
ATOM 1387 N N . LEU A 1 178 ? -6.296 -9.916 27.105 1.00 75.88 178 LEU A N 1
ATOM 1388 C CA . LEU A 1 178 ? -7.730 -9.741 27.334 1.00 75.88 178 LEU A CA 1
ATOM 1389 C C . LEU A 1 178 ? -8.130 -8.262 27.355 1.00 75.88 178 LEU A C 1
ATOM 1391 O O . LEU A 1 178 ? -9.112 -7.909 26.716 1.00 75.88 178 LEU A O 1
ATOM 1395 N N . LYS A 1 179 ? -7.362 -7.384 28.007 1.00 71.25 179 LYS A N 1
ATOM 1396 C CA . LYS A 1 179 ? -7.662 -5.942 28.075 1.00 71.25 179 LYS A CA 1
ATOM 1397 C C . LYS A 1 179 ? -7.569 -5.231 26.725 1.00 71.25 179 LYS A C 1
ATOM 1399 O O . LYS A 1 179 ? -8.369 -4.334 26.457 1.00 71.25 179 LYS A O 1
ATOM 1404 N N . GLU A 1 180 ? -6.624 -5.604 25.857 1.00 67.50 180 GLU A N 1
ATOM 1405 C CA . GLU A 1 180 ? -6.539 -4.987 24.530 1.00 67.50 180 GLU A CA 1
ATOM 1406 C C . GLU A 1 180 ? -7.654 -5.465 23.597 1.00 67.50 180 GLU A C 1
ATOM 1408 O O . GLU A 1 180 ? -8.078 -4.701 22.722 1.00 67.50 180 GLU A O 1
ATOM 1413 N N . VAL A 1 181 ? -8.120 -6.708 23.751 1.00 69.19 181 VAL A N 1
ATOM 1414 C CA . VAL A 1 181 ? -9.214 -7.262 22.937 1.00 69.19 181 VAL A CA 1
ATOM 1415 C C . VAL A 1 181 ? -10.589 -6.876 23.494 1.00 69.19 181 VAL A C 1
ATOM 1417 O O . VAL A 1 181 ? -11.501 -6.572 22.726 1.00 69.19 181 VAL A O 1
ATOM 1420 N N . TYR A 1 182 ? -10.727 -6.814 24.818 1.00 61.38 182 TYR A N 1
ATOM 1421 C CA . TYR A 1 182 ? -11.946 -6.478 25.545 1.00 61.38 182 TYR A CA 1
ATOM 1422 C C . TYR A 1 182 ? -11.866 -5.066 26.131 1.00 61.38 182 TYR A C 1
ATOM 1424 O O . TYR A 1 182 ? -11.494 -4.853 27.282 1.00 61.38 182 TYR A O 1
ATOM 1432 N N . SER A 1 183 ? -12.275 -4.082 25.330 1.00 53.66 183 SER A N 1
ATOM 1433 C CA . SER A 1 183 ? -12.641 -2.759 25.835 1.00 53.66 183 SER A CA 1
ATOM 1434 C C . SER A 1 183 ? -14.171 -2.653 25.823 1.00 53.66 183 SER A C 1
ATOM 1436 O O . SER A 1 183 ? -14.751 -2.690 24.733 1.00 53.66 183 SER A O 1
ATOM 1438 N N . PRO A 1 184 ? -14.842 -2.494 26.983 1.00 40.28 184 PRO A N 1
ATOM 1439 C CA . PRO A 1 184 ? -16.301 -2.346 27.067 1.00 40.28 184 PRO A CA 1
ATOM 1440 C C . PRO A 1 184 ? -16.866 -1.230 26.173 1.00 40.28 184 PRO A C 1
ATOM 1442 O O . PRO A 1 184 ? -18.024 -1.284 25.780 1.00 40.28 184 PRO A O 1
ATOM 1445 N N . ALA A 1 185 ? -16.035 -0.251 25.801 1.00 38.03 185 ALA A N 1
ATOM 1446 C CA . ALA A 1 185 ? -16.396 0.867 24.935 1.00 38.03 185 ALA A CA 1
ATOM 1447 C C . ALA A 1 185 ? -16.354 0.556 23.420 1.00 38.03 185 ALA A C 1
ATOM 1449 O O . ALA A 1 185 ? -16.726 1.414 22.625 1.00 38.03 185 ALA A O 1
ATOM 1450 N N . ARG A 1 186 ? -15.869 -0.622 22.985 1.00 41.38 186 ARG A N 1
ATOM 1451 C CA . ARG A 1 186 ? -15.576 -0.915 21.561 1.00 41.38 186 ARG A CA 1
ATOM 1452 C C . ARG A 1 186 ? -16.376 -2.065 20.936 1.00 41.38 186 ARG A C 1
ATOM 1454 O O . ARG A 1 186 ? -16.218 -2.323 19.745 1.00 41.38 186 ARG A O 1
ATOM 1461 N N . LEU A 1 187 ? -17.232 -2.750 21.693 1.00 40.75 187 LEU A N 1
ATOM 1462 C CA . LEU A 1 187 ? -18.023 -3.876 21.186 1.00 40.75 187 LEU A CA 1
ATOM 1463 C C . LEU A 1 187 ? -19.355 -3.400 20.585 1.00 40.75 187 LEU A C 1
ATOM 1465 O O . LEU A 1 187 ? -20.302 -3.104 21.304 1.00 40.75 187 LEU A O 1
ATOM 1469 N N . PHE A 1 188 ? -19.373 -3.321 19.253 1.00 39.19 188 PHE A N 1
ATOM 1470 C CA . PHE A 1 188 ? -20.527 -3.441 18.353 1.00 39.19 188 PHE A CA 1
ATOM 1471 C C . PHE A 1 188 ? -21.874 -2.881 18.822 1.00 39.19 188 PHE A C 1
ATOM 1473 O O . PHE A 1 188 ? -22.733 -3.603 19.318 1.00 39.19 188 PHE A O 1
ATOM 1480 N N . ASN A 1 189 ? -22.128 -1.631 18.445 1.00 37.66 189 ASN A N 1
ATOM 1481 C CA . ASN A 1 189 ? -23.442 -1.263 17.931 1.00 37.66 189 ASN A CA 1
ATOM 1482 C C . ASN A 1 189 ? -23.317 -1.155 16.405 1.00 37.66 189 ASN A C 1
ATOM 1484 O O . ASN A 1 189 ? -22.649 -0.255 15.900 1.00 37.66 189 ASN A O 1
ATOM 1488 N N . ARG A 1 190 ? -23.938 -2.082 15.666 1.00 35.94 190 ARG A N 1
ATOM 1489 C CA . ARG A 1 190 ? -23.982 -2.090 14.187 1.00 35.94 190 ARG A CA 1
ATOM 1490 C C . ARG A 1 190 ? -24.703 -0.873 13.587 1.00 35.94 190 ARG A C 1
ATOM 1492 O O . ARG A 1 190 ? -24.475 -0.566 12.428 1.00 35.94 190 ARG A O 1
ATOM 1499 N N . ASN A 1 191 ? -25.480 -0.160 14.404 1.00 39.91 191 ASN A N 1
ATOM 1500 C CA . ASN A 1 191 ? -26.156 1.095 14.066 1.00 39.91 191 ASN A CA 1
ATOM 1501 C C . ASN A 1 191 ? -25.573 2.299 14.832 1.00 39.91 191 ASN A C 1
ATOM 1503 O O . ASN A 1 191 ? -26.220 3.339 14.911 1.00 39.91 191 ASN A O 1
ATOM 1507 N N . ALA A 1 192 ? -24.401 2.171 15.471 1.00 48.16 192 ALA A N 1
ATOM 1508 C CA . ALA A 1 192 ? -23.792 3.326 16.124 1.00 48.16 192 ALA A CA 1
ATOM 1509 C C . ALA A 1 192 ? -23.220 4.247 15.052 1.00 48.16 192 ALA A C 1
ATOM 1511 O O . ALA A 1 192 ? -22.148 3.986 14.501 1.00 48.16 192 ALA A O 1
ATOM 1512 N N . SER A 1 193 ? -23.951 5.328 14.810 1.00 62.69 193 SER A N 1
ATOM 1513 C CA . SER A 1 193 ? -23.451 6.568 14.239 1.00 62.69 193 SER A CA 1
ATOM 1514 C C . SER A 1 193 ? -21.999 6.818 14.652 1.00 62.69 193 SER A C 1
ATOM 1516 O O . SER A 1 193 ? -21.673 6.774 15.844 1.00 62.69 193 SER A O 1
ATOM 1518 N N . VAL A 1 194 ? -21.115 7.090 13.691 1.00 77.94 194 VAL A N 1
ATOM 1519 C CA . VAL A 1 194 ? -19.760 7.548 14.011 1.00 77.94 194 VAL A CA 1
ATOM 1520 C C . VAL A 1 194 ? -19.878 8.923 14.656 1.00 77.94 194 VAL A C 1
ATOM 1522 O O . VAL A 1 194 ? -20.164 9.906 13.982 1.00 77.94 194 VAL A O 1
ATOM 1525 N N . THR A 1 195 ? -19.694 8.987 15.970 1.00 84.88 195 THR A N 1
ATOM 1526 C CA . THR A 1 195 ? -19.654 10.255 16.696 1.00 84.88 195 THR A CA 1
ATOM 1527 C C . THR A 1 195 ? -18.213 10.586 17.032 1.00 84.88 195 THR A C 1
ATOM 1529 O O . THR A 1 195 ? -17.523 9.781 17.660 1.00 84.88 195 THR A O 1
ATOM 1532 N N . ALA A 1 196 ? -17.757 11.762 16.610 1.00 89.19 196 ALA A N 1
ATOM 1533 C CA . ALA A 1 196 ? -16.402 12.227 16.866 1.00 89.19 196 ALA A CA 1
ATOM 1534 C C . ALA A 1 196 ? -16.391 13.716 17.211 1.00 89.19 196 ALA A C 1
ATOM 1536 O O . ALA A 1 196 ? -17.098 14.523 16.607 1.00 89.19 196 ALA A O 1
ATOM 1537 N N . THR A 1 197 ? -15.548 14.081 18.171 1.00 93.38 197 THR A N 1
ATOM 1538 C CA . THR A 1 197 ? -15.251 15.479 18.474 1.00 93.38 197 THR A CA 1
ATOM 1539 C C . THR A 1 197 ? -14.189 15.989 17.508 1.00 93.38 197 THR A C 1
ATOM 1541 O O . THR A 1 197 ? -13.097 15.428 17.431 1.00 93.38 197 THR A O 1
ATOM 1544 N N . ILE A 1 198 ? -14.515 17.058 16.788 1.00 94.25 198 ILE A N 1
ATOM 1545 C CA . ILE A 1 198 ? -13.619 17.778 15.891 1.00 94.25 198 ILE A CA 1
ATOM 1546 C C . ILE A 1 198 ? -13.223 19.087 16.560 1.00 94.25 198 ILE A C 1
ATOM 1548 O O . ILE A 1 198 ? -14.057 19.964 16.782 1.00 94.25 198 ILE A O 1
ATOM 1552 N N . VAL A 1 199 ? -11.940 19.216 16.870 1.00 94.56 199 VAL A N 1
ATOM 1553 C CA . VAL A 1 199 ? -11.333 20.453 17.355 1.00 94.56 199 VAL A CA 1
ATOM 1554 C C . VAL A 1 199 ? -10.646 21.152 16.189 1.00 94.56 199 VAL A C 1
ATOM 1556 O O . VAL A 1 199 ? -9.792 20.560 15.523 1.00 94.56 199 VAL A O 1
ATOM 1559 N N . PHE A 1 200 ? -11.034 22.399 15.945 1.00 94.19 200 PHE A N 1
ATOM 1560 C CA . PHE A 1 200 ? -10.429 23.280 14.956 1.00 94.19 200 PHE A CA 1
ATOM 1561 C C . PHE A 1 200 ? -9.364 24.170 15.610 1.00 94.19 200 PHE A C 1
ATOM 1563 O O . PHE A 1 200 ? -9.539 24.643 16.732 1.00 94.19 200 PHE A O 1
ATOM 1570 N N . ASP A 1 201 ? -8.271 24.445 14.904 1.00 91.25 201 ASP A N 1
ATOM 1571 C CA . ASP A 1 201 ? -7.344 25.515 15.294 1.00 91.25 201 ASP A CA 1
ATOM 1572 C C . ASP A 1 201 ? -7.953 26.882 14.989 1.00 91.25 201 ASP A C 1
ATOM 1574 O O . ASP A 1 201 ? -7.845 27.811 15.785 1.00 91.25 201 ASP A O 1
ATOM 1578 N N . ASP A 1 202 ? -8.619 26.987 13.842 1.00 88.06 202 ASP A N 1
ATOM 1579 C CA . ASP A 1 202 ? -9.399 28.140 13.413 1.00 88.06 202 ASP A CA 1
ATOM 1580 C C . ASP A 1 202 ? -10.486 27.676 12.436 1.00 88.06 202 ASP A C 1
ATOM 1582 O O . ASP A 1 202 ? -10.301 26.664 11.749 1.00 88.06 202 ASP A O 1
ATOM 1586 N N . PHE A 1 203 ? -11.622 28.369 12.389 1.00 93.50 203 PHE A N 1
ATOM 1587 C CA . PHE A 1 203 ? -12.728 28.012 11.501 1.00 93.50 203 PHE A CA 1
ATOM 1588 C C . PHE A 1 203 ? -13.625 29.204 11.162 1.00 93.50 203 PHE A C 1
ATOM 1590 O O . PHE A 1 203 ? -13.809 30.130 11.947 1.00 93.50 203 PHE A O 1
ATOM 1597 N N . CYS A 1 204 ? -14.274 29.127 10.005 1.00 92.88 204 CYS A N 1
ATOM 1598 C CA . CYS A 1 204 ? -15.434 29.927 9.659 1.00 92.88 204 CYS A CA 1
ATOM 1599 C C . CYS A 1 204 ? -16.682 29.034 9.579 1.00 92.88 204 CYS A C 1
ATOM 1601 O O . CYS A 1 204 ? -16.608 27.849 9.242 1.00 92.88 204 CYS A O 1
ATOM 1603 N N . ARG A 1 205 ? -17.847 29.602 9.913 1.00 92.81 205 ARG A N 1
ATOM 1604 C CA . ARG A 1 205 ? -19.139 28.906 9.845 1.00 92.81 205 ARG A CA 1
ATOM 1605 C C . ARG A 1 205 ? -20.037 29.546 8.802 1.00 92.81 205 ARG A C 1
ATOM 1607 O O . ARG A 1 205 ? -20.347 30.732 8.882 1.00 92.81 205 ARG A O 1
ATOM 1614 N N . ILE A 1 206 ? -20.503 28.734 7.866 1.00 91.62 206 ILE A N 1
ATOM 1615 C CA . ILE A 1 206 ? -21.471 29.100 6.839 1.00 91.62 206 ILE A CA 1
ATOM 1616 C C . ILE A 1 206 ? -22.797 28.465 7.239 1.00 91.62 206 ILE A C 1
ATOM 1618 O O . ILE A 1 206 ? -22.922 27.251 7.206 1.00 91.62 206 ILE A O 1
ATOM 1622 N N . LYS A 1 207 ? -23.789 29.270 7.630 1.00 86.38 207 LYS A N 1
ATOM 1623 C CA . LYS A 1 207 ? -25.075 28.747 8.128 1.00 86.38 207 LYS A CA 1
ATOM 1624 C C . LYS A 1 207 ? -26.045 28.314 7.021 1.00 86.38 207 LYS A C 1
ATOM 1626 O O . LYS A 1 207 ? -26.983 27.584 7.306 1.00 86.38 207 LYS A O 1
ATOM 1631 N N . LYS A 1 208 ? -25.884 28.821 5.792 1.00 86.94 208 LYS A N 1
ATOM 1632 C CA . LYS A 1 208 ? -26.804 28.594 4.661 1.00 86.94 208 LYS A CA 1
ATOM 1633 C C . LYS A 1 208 ? -26.031 28.411 3.345 1.00 86.94 208 LYS A C 1
ATOM 1635 O O . LYS A 1 208 ? -25.007 29.072 3.185 1.00 86.94 208 LYS A O 1
ATOM 1640 N N . PRO A 1 209 ? -26.516 27.593 2.385 1.00 83.56 209 PRO A N 1
ATOM 1641 C CA . PRO A 1 209 ? -27.785 26.852 2.404 1.00 83.56 209 PRO A CA 1
ATOM 1642 C C . PRO A 1 209 ? -27.788 25.639 3.340 1.00 83.56 209 PRO A C 1
ATOM 1644 O O . PRO A 1 209 ? -28.858 25.251 3.779 1.00 83.56 209 PRO A O 1
ATOM 1647 N N . GLN A 1 210 ? -26.618 25.087 3.665 1.00 88.69 210 GLN A N 1
ATOM 1648 C CA . GLN A 1 210 ? -26.433 24.027 4.656 1.00 88.69 210 GLN A CA 1
ATOM 1649 C C . GLN A 1 210 ? -25.394 24.480 5.674 1.00 88.69 210 GLN A C 1
ATOM 1651 O O . GLN A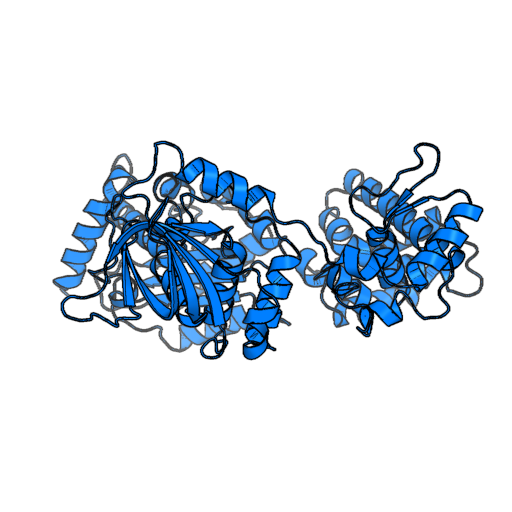 1 210 ? -24.421 25.136 5.291 1.00 88.69 210 GLN A O 1
ATOM 1656 N N . ASP A 1 211 ? -25.601 24.149 6.947 1.00 91.69 211 ASP A N 1
ATOM 1657 C CA . ASP A 1 211 ? -24.674 24.534 8.007 1.00 91.69 211 ASP A CA 1
ATOM 1658 C C . ASP A 1 211 ? -23.337 23.808 7.827 1.00 91.69 211 ASP A C 1
ATOM 1660 O O . ASP A 1 211 ? -23.273 22.582 7.725 1.00 91.69 211 ASP A O 1
ATOM 1664 N N . CYS A 1 212 ? -22.260 24.576 7.738 1.00 93.12 212 CYS A N 1
ATOM 1665 C CA . CYS A 1 212 ? -20.949 24.090 7.356 1.00 93.12 212 CYS A CA 1
ATOM 1666 C C . CYS A 1 212 ? -19.866 24.797 8.167 1.00 93.12 212 CYS A C 1
ATOM 1668 O O . CYS A 1 212 ? -19.827 26.027 8.232 1.00 93.12 212 CYS A O 1
ATOM 1670 N N . LEU A 1 213 ? -18.938 24.023 8.724 1.00 94.38 213 LEU A N 1
ATOM 1671 C CA . LEU A 1 213 ? -17.696 24.526 9.302 1.00 94.38 213 LEU A CA 1
ATOM 1672 C C . LEU A 1 213 ? -16.567 24.301 8.305 1.00 94.38 213 LEU A C 1
ATOM 1674 O O . LEU A 1 213 ? -16.380 23.189 7.812 1.00 94.38 213 LEU A O 1
ATOM 1678 N N . LEU A 1 214 ? -15.811 25.348 8.007 1.00 94.31 214 LEU A N 1
ATOM 1679 C CA . LEU A 1 214 ? -14.602 25.270 7.201 1.00 94.31 214 LEU A CA 1
ATOM 1680 C C . LEU A 1 214 ? -13.449 25.814 8.033 1.00 94.31 214 LEU A C 1
ATOM 1682 O O . LEU A 1 214 ? -13.491 26.957 8.468 1.00 94.31 214 LEU A O 1
ATOM 1686 N N . GLY A 1 215 ? -12.421 25.011 8.259 1.00 94.25 215 GLY A N 1
ATOM 1687 C CA . GLY A 1 215 ? -11.332 25.415 9.134 1.00 94.25 215 GLY A CA 1
ATOM 1688 C C . GLY A 1 215 ? -10.116 24.518 9.036 1.00 94.25 215 GLY A C 1
ATOM 1689 O O . GLY A 1 215 ? -9.962 23.760 8.082 1.00 94.25 215 GLY A O 1
ATOM 1690 N N . ILE A 1 216 ? -9.246 24.618 10.032 1.00 95.06 216 ILE A N 1
ATOM 1691 C CA . ILE A 1 216 ? -7.998 23.862 10.112 1.00 95.06 216 ILE A CA 1
ATOM 1692 C C . ILE A 1 216 ? -8.088 22.875 11.269 1.00 95.06 216 ILE A C 1
ATOM 1694 O O . ILE A 1 216 ? -8.482 23.250 12.370 1.00 95.06 216 ILE A O 1
ATOM 1698 N N . VAL A 1 217 ? -7.701 21.625 11.028 1.00 95.44 217 VAL A N 1
ATOM 1699 C CA . VAL A 1 217 ? -7.605 20.575 12.055 1.00 95.44 217 VAL A CA 1
ATOM 1700 C C . VAL A 1 217 ? -6.209 19.956 12.064 1.00 95.44 217 VAL A C 1
ATOM 1702 O O . VAL A 1 217 ? -5.488 20.009 11.063 1.00 95.44 217 VAL A O 1
ATOM 1705 N N . SER A 1 218 ? -5.827 19.329 13.180 1.00 94.94 218 SER A N 1
ATOM 1706 C CA . SER A 1 218 ? -4.557 18.600 13.262 1.00 94.94 218 SER A CA 1
ATOM 1707 C C . SER A 1 218 ? -4.622 17.240 12.556 1.00 94.94 218 SER A C 1
ATOM 1709 O O . SER A 1 218 ? -5.634 16.532 12.601 1.00 94.94 218 SER A O 1
ATOM 1711 N N . GLY A 1 219 ? -3.510 16.835 11.939 1.00 92.94 219 GLY A N 1
ATOM 1712 C CA . GLY A 1 219 ? -3.366 15.506 11.339 1.00 92.94 219 GLY A CA 1
ATOM 1713 C C . GLY A 1 219 ? -3.448 14.381 12.360 1.00 92.94 219 GLY A C 1
ATOM 1714 O O . GLY A 1 219 ? -4.004 13.323 12.068 1.00 92.94 219 GLY A O 1
ATOM 1715 N N . GLU A 1 220 ? -2.969 14.625 13.578 1.00 92.94 220 GLU A N 1
ATOM 1716 C CA . GLU A 1 220 ? -3.060 13.670 14.680 1.00 92.94 220 GLU A CA 1
ATOM 1717 C C . GLU A 1 220 ? -4.515 13.346 15.055 1.00 92.94 220 GLU A C 1
ATOM 1719 O O . GLU A 1 220 ? -4.854 12.175 15.262 1.00 92.94 220 GLU A O 1
ATOM 1724 N N . GLN A 1 221 ? -5.393 14.357 15.086 1.00 94.25 221 GLN A N 1
ATOM 1725 C CA . GLN A 1 221 ? -6.821 14.163 15.342 1.00 94.25 221 GLN A CA 1
ATOM 1726 C C . GLN A 1 221 ? -7.455 13.288 14.260 1.00 94.25 221 GLN A C 1
ATOM 1728 O O . GLN A 1 221 ? -8.130 12.312 14.585 1.00 94.25 221 GLN A O 1
ATOM 1733 N N . ILE A 1 222 ? -7.197 13.583 12.983 1.00 93.38 222 ILE A N 1
ATOM 1734 C CA . ILE A 1 222 ? -7.724 12.784 11.868 1.00 93.38 222 ILE A CA 1
ATOM 1735 C C . ILE A 1 222 ? -7.232 11.339 11.948 1.00 93.38 222 ILE A C 1
ATOM 1737 O O . ILE A 1 222 ? -8.038 10.411 11.883 1.00 93.38 222 ILE A O 1
ATOM 1741 N N . ALA A 1 223 ? -5.931 11.132 12.154 1.00 87.19 223 ALA A N 1
ATOM 1742 C CA . ALA A 1 223 ? -5.359 9.798 12.290 1.00 87.19 223 ALA A CA 1
ATOM 1743 C C . ALA A 1 223 ? -5.998 9.019 13.453 1.00 87.19 223 ALA A C 1
ATOM 1745 O O . ALA A 1 223 ? -6.291 7.835 13.316 1.00 87.19 223 ALA A O 1
ATOM 1746 N N . LYS A 1 224 ? -6.269 9.684 14.586 1.00 85.75 224 LYS A N 1
ATOM 1747 C CA . LYS A 1 224 ? -6.955 9.088 15.743 1.00 85.75 224 LYS A CA 1
ATOM 1748 C C . LYS A 1 224 ? -8.415 8.730 15.447 1.00 85.75 224 LYS A C 1
ATOM 1750 O O . LYS A 1 224 ? -8.869 7.679 15.898 1.00 85.75 224 LYS A O 1
ATOM 1755 N N . ILE A 1 225 ? -9.142 9.568 14.708 1.00 85.81 225 ILE A N 1
ATOM 1756 C CA . ILE A 1 225 ? -10.525 9.288 14.287 1.00 85.81 225 ILE A CA 1
ATOM 1757 C C . ILE A 1 225 ? -10.548 8.036 13.404 1.00 85.81 225 ILE A C 1
ATOM 1759 O O . ILE A 1 225 ? -11.291 7.098 13.691 1.00 85.81 225 ILE A O 1
ATOM 1763 N N . VAL A 1 226 ? -9.676 7.966 12.396 1.00 80.44 226 VAL A N 1
ATOM 1764 C CA . VAL A 1 226 ? -9.574 6.800 11.503 1.00 80.44 226 VAL A CA 1
ATOM 1765 C C . VAL A 1 226 ? -9.158 5.542 12.272 1.00 80.44 226 VAL A C 1
ATOM 1767 O O . VAL A 1 226 ? -9.781 4.499 12.119 1.00 80.44 226 VAL A O 1
ATOM 1770 N N . GLU A 1 227 ? -8.169 5.634 13.162 1.00 74.12 227 GLU A N 1
ATOM 1771 C CA . GLU A 1 227 ? -7.738 4.517 14.018 1.00 74.12 227 GLU A CA 1
ATOM 1772 C C . GLU A 1 227 ? -8.863 4.002 14.936 1.00 74.12 227 GLU A C 1
ATOM 1774 O O . GLU A 1 227 ? -8.936 2.811 15.241 1.00 74.12 227 GLU A O 1
ATOM 1779 N N . THR A 1 228 ? -9.747 4.894 15.391 1.00 76.38 228 THR A N 1
ATOM 1780 C CA . THR A 1 228 ? -10.840 4.550 16.311 1.00 76.38 228 THR A CA 1
ATOM 1781 C C . THR A 1 228 ? -12.028 3.931 15.582 1.00 76.38 228 THR A C 1
ATOM 1783 O O . THR A 1 228 ? -12.616 2.963 16.072 1.00 76.38 228 THR A O 1
ATOM 1786 N N . HIS A 1 229 ? -12.398 4.484 14.426 1.00 70.62 229 HIS A N 1
ATOM 1787 C CA . HIS A 1 229 ? -13.629 4.114 13.729 1.00 70.62 229 HIS A CA 1
ATOM 1788 C C . HIS A 1 229 ? -13.408 3.127 12.574 1.00 70.62 229 HIS A C 1
ATOM 1790 O O . HIS A 1 229 ? -14.347 2.399 12.236 1.00 70.62 229 HIS A O 1
ATOM 1796 N N . GLY A 1 230 ? -12.179 3.012 12.061 1.00 68.44 230 GLY A N 1
ATOM 1797 C CA . GLY A 1 230 ? -11.822 2.138 10.945 1.00 68.44 230 GLY A CA 1
ATOM 1798 C C . GLY A 1 230 ? -12.521 2.560 9.656 1.00 68.44 230 GLY A C 1
ATOM 1799 O O . GLY A 1 230 ? -12.791 3.742 9.457 1.00 68.44 230 GLY A O 1
ATOM 1800 N N . ASP A 1 231 ? -12.875 1.587 8.819 1.00 62.78 231 ASP A N 1
ATOM 1801 C CA . ASP A 1 231 ? -13.492 1.835 7.508 1.00 62.78 231 ASP A CA 1
ATOM 1802 C C . ASP A 1 231 ? -14.862 2.529 7.593 1.00 62.78 231 ASP A C 1
ATOM 1804 O O . ASP A 1 231 ? -15.257 3.208 6.651 1.00 62.78 231 ASP A O 1
ATOM 1808 N N . ARG A 1 232 ? -15.524 2.476 8.760 1.00 68.44 232 ARG A N 1
ATOM 1809 C CA . ARG A 1 232 ? -16.834 3.110 9.001 1.00 68.44 232 ARG A CA 1
ATOM 1810 C C . ARG A 1 232 ? -16.843 4.618 8.785 1.00 68.44 232 ARG A C 1
ATOM 1812 O O . ARG A 1 232 ? -17.865 5.195 8.438 1.00 68.44 232 ARG A O 1
ATOM 1819 N N . ILE A 1 233 ? -15.698 5.275 8.980 1.00 77.38 233 ILE A N 1
ATOM 1820 C CA . ILE A 1 233 ? -15.562 6.712 8.705 1.00 77.38 233 ILE A CA 1
ATOM 1821 C C . ILE A 1 233 ? -15.630 7.015 7.196 1.00 77.38 233 ILE A C 1
ATOM 1823 O O . ILE A 1 233 ? -15.696 8.177 6.815 1.00 77.38 233 ILE A O 1
ATOM 1827 N N . PHE A 1 234 ? -15.607 5.997 6.331 1.00 72.75 234 PHE A N 1
ATOM 1828 C CA . PHE A 1 234 ? -15.636 6.114 4.874 1.00 72.75 234 PHE A CA 1
ATOM 1829 C C . PHE A 1 234 ? -16.867 5.446 4.240 1.00 72.75 234 PHE A C 1
ATOM 1831 O O . PHE A 1 234 ? -16.912 5.352 3.017 1.00 72.75 234 PHE A O 1
ATOM 1838 N N . ASP A 1 235 ? -17.864 5.004 5.017 1.00 64.69 235 ASP A N 1
ATOM 1839 C CA . ASP A 1 235 ? -18.992 4.194 4.516 1.00 64.69 235 ASP A CA 1
ATOM 1840 C C . ASP A 1 235 ? -19.800 4.879 3.399 1.00 64.69 235 ASP A C 1
ATOM 1842 O O . ASP A 1 235 ? -20.305 4.211 2.499 1.00 64.69 235 ASP A O 1
ATOM 1846 N N . GLN A 1 236 ? -19.886 6.216 3.401 1.00 56.12 236 GLN A N 1
ATOM 1847 C CA . GLN A 1 236 ? -20.567 6.973 2.334 1.00 56.12 236 GLN A CA 1
ATOM 1848 C C . GLN A 1 236 ? -19.628 7.381 1.186 1.00 56.12 236 GLN A C 1
ATOM 1850 O O . GLN A 1 236 ? -20.021 8.099 0.269 1.00 56.12 236 GLN A O 1
ATOM 1855 N N . ASN A 1 237 ? -18.376 6.924 1.196 1.00 49.19 237 ASN A N 1
ATOM 1856 C CA . ASN A 1 237 ? -17.411 7.185 0.141 1.00 49.19 237 ASN A CA 1
ATOM 1857 C C . ASN A 1 237 ? -17.485 6.100 -0.946 1.00 49.19 237 ASN A C 1
ATOM 1859 O O . ASN A 1 237 ? -16.882 5.034 -0.847 1.00 49.19 237 ASN A O 1
ATOM 1863 N N . VAL A 1 238 ? -18.167 6.402 -2.054 1.00 37.62 238 VAL A N 1
ATOM 1864 C CA . VAL A 1 238 ? -18.309 5.499 -3.221 1.00 37.62 238 VAL A CA 1
ATOM 1865 C C . VAL A 1 238 ? -16.979 5.157 -3.923 1.00 37.62 238 VAL A C 1
ATOM 1867 O O . VAL A 1 238 ? -16.958 4.341 -4.842 1.00 37.62 238 VAL A O 1
ATOM 1870 N N . ARG A 1 239 ? -15.851 5.755 -3.506 1.00 45.38 239 ARG A N 1
ATOM 1871 C CA . ARG A 1 239 ? -14.503 5.511 -4.046 1.00 45.38 239 ARG A CA 1
ATOM 1872 C C . ARG A 1 239 ? -13.716 4.454 -3.262 1.00 45.38 239 ARG A C 1
ATOM 1874 O O . ARG A 1 239 ? -12.501 4.364 -3.432 1.00 45.38 239 ARG A O 1
ATOM 1881 N N . LEU A 1 240 ? -14.373 3.615 -2.454 1.00 39.25 240 LEU A N 1
ATOM 1882 C CA . LEU A 1 240 ? -13.772 2.491 -1.708 1.00 39.25 240 LEU A CA 1
ATOM 1883 C C . LEU A 1 240 ? -13.230 1.344 -2.597 1.00 39.25 240 LEU A C 1
ATOM 1885 O O . LEU A 1 240 ? -13.211 0.177 -2.227 1.00 39.25 240 LEU A O 1
ATOM 1889 N N . THR A 1 241 ? -12.701 1.672 -3.773 1.00 33.38 241 THR A N 1
ATOM 1890 C CA . THR A 1 241 ? -11.634 0.901 -4.408 1.00 33.38 241 THR A CA 1
ATOM 1891 C C . THR A 1 241 ? -10.365 1.738 -4.282 1.00 33.38 241 THR A C 1
ATOM 1893 O O . THR A 1 241 ? -10.001 2.486 -5.189 1.00 33.38 241 THR A O 1
ATOM 1896 N N . LEU A 1 242 ? -9.709 1.665 -3.119 1.00 45.12 242 LEU A N 1
ATOM 1897 C CA . LEU A 1 242 ? -8.399 2.279 -2.886 1.00 45.12 242 LEU A CA 1
ATOM 1898 C C . LEU A 1 242 ? -7.341 1.528 -3.708 1.00 45.12 242 LEU A C 1
ATOM 1900 O O . LEU A 1 242 ? -6.504 0.804 -3.179 1.00 45.12 242 LEU A O 1
ATOM 1904 N N . GLN A 1 243 ? -7.392 1.681 -5.031 1.00 37.47 243 GLN A N 1
ATOM 1905 C CA . GLN A 1 243 ? -6.317 1.240 -5.903 1.00 37.47 243 GLN A CA 1
ATOM 1906 C C . GLN A 1 243 ? -5.051 2.016 -5.563 1.00 37.47 243 GLN A C 1
ATOM 1908 O O . GLN A 1 243 ? -5.076 3.211 -5.242 1.00 37.47 243 GLN A O 1
ATOM 1913 N N . SER A 1 244 ? -3.934 1.300 -5.629 1.00 43.84 244 SER A N 1
ATOM 1914 C CA . SER A 1 244 ? -2.616 1.865 -5.428 1.00 43.84 244 SER A CA 1
ATOM 1915 C C . SER A 1 244 ? -2.353 2.998 -6.407 1.00 43.84 244 SER A C 1
ATOM 1917 O O . SER A 1 244 ? -2.305 2.784 -7.614 1.00 43.84 244 SER A O 1
ATOM 1919 N N . SER A 1 245 ? -2.240 4.220 -5.880 1.00 54.03 245 SER A N 1
ATOM 1920 C CA . SER A 1 245 ? -1.912 5.398 -6.670 1.00 54.03 245 SER A CA 1
ATOM 1921 C C . SER A 1 245 ? -0.721 6.121 -6.066 1.00 54.03 245 SER A C 1
ATOM 1923 O O . SER A 1 245 ? -0.534 6.149 -4.848 1.00 54.03 245 SER A O 1
ATOM 1925 N N . GLU A 1 246 ? 0.056 6.719 -6.954 1.00 55.84 246 GLU A N 1
ATOM 1926 C CA . GLU A 1 246 ? 1.255 7.505 -6.684 1.00 55.84 246 GLU A CA 1
ATOM 1927 C C . GLU A 1 246 ? 1.012 8.655 -5.688 1.00 55.84 246 GLU A C 1
ATOM 1929 O O . GLU A 1 246 ? 1.892 9.041 -4.922 1.00 55.84 246 GLU A O 1
ATOM 1934 N N . VAL A 1 247 ? -0.235 9.124 -5.623 1.00 63.03 247 VAL A N 1
ATOM 1935 C CA . VAL A 1 247 ? -0.719 10.148 -4.694 1.00 63.03 247 VAL A CA 1
ATOM 1936 C C . VAL A 1 247 ? -0.569 9.712 -3.232 1.00 63.03 247 VAL A C 1
ATOM 1938 O O . VAL A 1 247 ? -0.175 10.515 -2.392 1.00 63.03 247 VAL A O 1
ATOM 1941 N N . ASN A 1 248 ? -0.824 8.440 -2.911 1.00 69.06 248 ASN A N 1
ATOM 1942 C CA . ASN A 1 248 ? -0.798 7.964 -1.525 1.00 69.06 248 ASN A CA 1
ATOM 1943 C C . ASN A 1 248 ? 0.615 8.012 -0.927 1.00 69.06 248 ASN A C 1
ATOM 1945 O O . ASN A 1 248 ? 0.783 8.419 0.221 1.00 69.06 248 ASN A O 1
ATOM 1949 N N . GLU A 1 249 ? 1.628 7.628 -1.706 1.00 68.88 249 GLU A N 1
ATOM 1950 C CA . GLU A 1 249 ? 3.022 7.651 -1.251 1.00 68.88 249 GLU A CA 1
ATOM 1951 C C . GLU A 1 249 ? 3.538 9.088 -1.114 1.00 68.88 249 GLU A C 1
ATOM 1953 O O . GLU A 1 249 ? 4.202 9.403 -0.130 1.00 68.88 249 GLU A O 1
ATOM 1958 N N . GLY A 1 250 ? 3.152 10.001 -2.015 1.00 73.12 250 GLY A N 1
ATOM 1959 C CA . GLY A 1 250 ? 3.471 11.427 -1.873 1.00 73.12 250 GLY A CA 1
ATOM 1960 C C . GLY A 1 250 ? 2.877 12.058 -0.605 1.00 73.12 250 GLY A C 1
ATOM 1961 O O . GLY A 1 250 ? 3.559 12.823 0.085 1.00 73.12 250 GLY A O 1
ATOM 1962 N N . ILE A 1 251 ? 1.636 11.696 -0.251 1.00 80.94 251 ILE A N 1
ATOM 1963 C CA . ILE A 1 251 ? 0.994 12.133 1.000 1.00 80.94 251 ILE A CA 1
ATOM 1964 C C . ILE A 1 251 ? 1.765 11.587 2.206 1.00 80.94 251 ILE A C 1
ATOM 1966 O O . ILE A 1 251 ? 2.067 12.341 3.134 1.00 80.94 251 ILE A O 1
ATOM 1970 N N . LEU A 1 252 ? 2.105 10.295 2.192 1.00 79.56 252 LEU A N 1
ATOM 1971 C CA . LEU A 1 252 ? 2.830 9.652 3.286 1.00 79.56 252 LEU A CA 1
ATOM 1972 C C . LEU A 1 252 ? 4.224 10.268 3.478 1.00 79.56 252 LEU A C 1
ATOM 1974 O O . LEU A 1 252 ? 4.599 10.597 4.602 1.00 79.56 252 LEU A O 1
ATOM 1978 N N . ASP A 1 253 ? 4.967 10.479 2.393 1.00 82.19 253 ASP A N 1
ATOM 1979 C CA . ASP A 1 253 ? 6.293 11.099 2.420 1.00 82.19 253 ASP A CA 1
ATOM 1980 C C . ASP A 1 253 ? 6.236 12.517 2.996 1.00 82.19 253 ASP A C 1
ATOM 1982 O O . ASP A 1 253 ? 6.969 12.851 3.928 1.00 82.19 253 ASP A O 1
ATOM 1986 N N . THR A 1 254 ? 5.282 13.320 2.521 1.00 84.56 254 THR A N 1
ATOM 1987 C CA . THR A 1 254 ? 5.059 14.675 3.034 1.00 84.56 254 THR A CA 1
ATOM 1988 C C . THR A 1 254 ? 4.705 14.655 4.514 1.00 84.56 254 THR A C 1
ATOM 1990 O O . THR A 1 254 ? 5.276 15.428 5.280 1.00 84.56 254 THR A O 1
ATOM 1993 N N . SER A 1 255 ? 3.816 13.750 4.935 1.00 87.69 255 SER A N 1
ATOM 1994 C CA . SER A 1 255 ? 3.397 13.652 6.336 1.00 87.69 255 SER A CA 1
ATOM 1995 C C . SER A 1 255 ? 4.560 13.362 7.289 1.00 87.69 255 SER A C 1
ATOM 1997 O O . SER A 1 255 ? 4.546 13.842 8.416 1.00 87.69 255 SER A O 1
ATOM 1999 N N . LYS A 1 256 ? 5.585 12.632 6.828 1.00 84.38 256 LYS A N 1
ATOM 2000 C CA . LYS A 1 256 ? 6.748 12.246 7.639 1.00 84.38 256 LYS A CA 1
ATOM 2001 C C . LYS A 1 256 ? 7.892 13.248 7.558 1.00 84.38 256 LYS A C 1
ATOM 2003 O O . LYS A 1 256 ? 8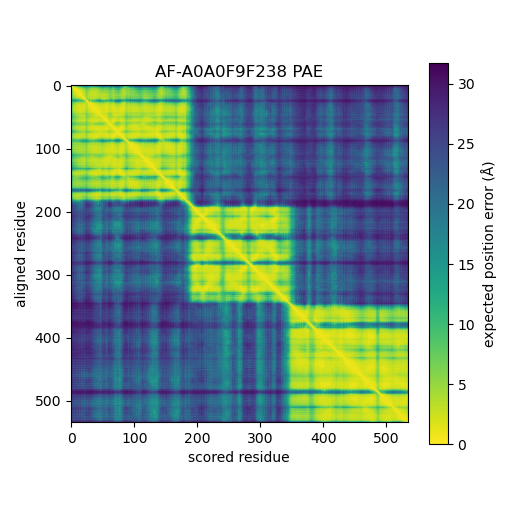.497 13.570 8.572 1.00 84.38 256 LYS A O 1
ATOM 2008 N N . LYS A 1 257 ? 8.226 13.704 6.348 1.00 85.12 257 LYS A N 1
ATOM 2009 C CA . LYS A 1 257 ? 9.427 14.516 6.100 1.00 85.12 257 LYS A CA 1
ATOM 2010 C C . LYS A 1 257 ? 9.165 16.012 6.189 1.00 85.12 257 LYS A C 1
ATOM 2012 O O . LYS A 1 257 ? 10.068 16.765 6.532 1.00 85.12 257 LYS A O 1
ATOM 2017 N N . ARG A 1 258 ? 7.956 16.455 5.831 1.00 88.31 258 ARG A N 1
ATOM 2018 C CA . ARG A 1 258 ? 7.588 17.877 5.723 1.00 88.31 258 ARG A CA 1
ATOM 2019 C C . ARG A 1 258 ? 6.199 18.155 6.331 1.00 88.31 258 ARG A C 1
ATOM 2021 O O . ARG A 1 258 ? 5.348 18.721 5.642 1.00 88.31 258 ARG A O 1
ATOM 2028 N N . PRO A 1 259 ? 5.940 17.780 7.603 1.00 90.75 259 PRO A N 1
ATOM 2029 C CA . PRO A 1 259 ? 4.614 17.914 8.217 1.00 90.75 259 PRO A CA 1
ATOM 2030 C C . PRO A 1 259 ? 4.117 19.367 8.275 1.00 90.75 259 PRO A C 1
ATOM 2032 O O . PRO A 1 259 ? 2.934 19.610 8.055 1.00 90.75 259 PRO A O 1
ATOM 2035 N N . GLU A 1 260 ? 5.011 20.341 8.486 1.00 91.94 260 GLU A N 1
ATOM 2036 C CA . GLU A 1 260 ? 4.668 21.775 8.497 1.00 91.94 260 GLU A CA 1
ATOM 2037 C C . GLU A 1 260 ? 4.217 22.286 7.118 1.00 91.94 260 GLU A C 1
ATOM 2039 O O . GLU A 1 260 ? 3.400 23.200 7.023 1.00 91.94 260 GLU A O 1
ATOM 2044 N N . SER A 1 261 ? 4.701 21.671 6.034 1.00 89.19 261 SER A N 1
ATOM 2045 C CA . SER A 1 261 ? 4.311 22.035 4.669 1.00 89.19 261 SER A CA 1
ATOM 2046 C C . SER A 1 261 ? 3.052 21.308 4.187 1.00 89.19 261 SER A C 1
ATOM 2048 O O . SER A 1 261 ? 2.533 21.625 3.119 1.00 89.19 261 SER A O 1
ATOM 2050 N N . PHE A 1 262 ? 2.543 20.335 4.950 1.00 91.88 262 PHE A N 1
ATOM 2051 C CA . PHE A 1 262 ? 1.456 19.454 4.519 1.00 91.88 262 PHE A CA 1
ATOM 2052 C C . PHE A 1 262 ? 0.185 20.215 4.137 1.00 91.88 262 PHE A C 1
ATOM 2054 O O . PHE A 1 262 ? -0.471 19.848 3.161 1.00 91.88 262 PHE A O 1
ATOM 2061 N N . PHE A 1 263 ? -0.114 21.287 4.877 1.00 90.06 263 PHE A N 1
ATOM 2062 C CA . PHE A 1 263 ? -1.243 22.182 4.630 1.00 90.06 263 PHE A CA 1
ATOM 2063 C C . PHE A 1 263 ? -1.238 22.751 3.204 1.00 90.06 263 PHE A C 1
ATOM 2065 O O . PHE A 1 263 ? -2.293 22.873 2.594 1.00 90.06 263 PHE A O 1
ATOM 2072 N N . TYR A 1 264 ? -0.057 23.048 2.655 1.00 85.31 264 TYR A N 1
ATOM 2073 C CA . TYR A 1 264 ? 0.094 23.641 1.323 1.00 85.31 264 TYR A CA 1
ATOM 2074 C C . TYR A 1 264 ? 0.052 22.609 0.191 1.00 85.31 264 TYR A C 1
ATOM 2076 O O . TYR A 1 264 ? -0.188 22.969 -0.957 1.00 85.31 264 TYR A O 1
ATOM 2084 N N . PHE A 1 265 ? 0.303 21.332 0.495 1.00 79.44 265 PHE A N 1
ATOM 2085 C CA . PHE A 1 265 ? 0.413 20.266 -0.508 1.00 79.44 265 PHE A CA 1
ATOM 2086 C C . PHE A 1 265 ? -0.822 19.361 -0.586 1.00 79.44 265 PHE A C 1
ATOM 2088 O O . PHE A 1 265 ? -0.910 18.530 -1.487 1.00 79.44 265 PHE A O 1
ATOM 2095 N N . ASN A 1 266 ? -1.771 19.494 0.347 1.00 81.94 266 ASN A N 1
ATOM 2096 C CA . ASN A 1 266 ? -2.976 18.669 0.397 1.00 81.94 266 ASN A CA 1
ATOM 2097 C C . ASN A 1 266 ? -4.240 19.512 0.225 1.00 81.94 266 ASN A C 1
ATOM 2099 O O . ASN A 1 266 ? -4.403 20.546 0.862 1.00 81.94 266 ASN A O 1
ATOM 2103 N N . ASN A 1 267 ? -5.196 18.986 -0.544 1.00 79.19 267 ASN A N 1
ATOM 2104 C CA . ASN A 1 267 ? -6.489 19.635 -0.805 1.00 79.19 267 ASN A CA 1
ATOM 2105 C C . ASN A 1 267 ? -7.443 19.638 0.408 1.00 79.19 267 ASN A C 1
ATOM 2107 O O . ASN A 1 267 ? -8.539 20.190 0.331 1.00 79.19 267 ASN A O 1
ATOM 2111 N N . GLY A 1 268 ? -7.039 19.020 1.520 1.00 88.31 268 GLY A N 1
ATOM 2112 C CA . GLY A 1 268 ? -7.847 18.902 2.727 1.00 88.31 268 GLY A CA 1
ATOM 2113 C C . GLY A 1 268 ? -8.797 17.706 2.729 1.00 88.31 268 GLY A C 1
ATOM 2114 O O . GLY A 1 268 ? -8.663 16.772 1.939 1.00 88.31 268 GLY A O 1
ATOM 2115 N N . LEU A 1 269 ? -9.742 17.726 3.666 1.00 90.88 269 LEU A N 1
ATOM 2116 C CA . LEU A 1 269 ? -10.768 16.701 3.841 1.00 90.88 269 LEU A CA 1
ATOM 2117 C C . LEU A 1 269 ? -12.150 17.349 3.829 1.00 90.88 269 LEU A C 1
ATOM 2119 O O . LEU A 1 269 ? -12.345 18.436 4.375 1.00 90.88 269 LEU A O 1
ATOM 2123 N N . THR A 1 270 ? -13.124 16.645 3.259 1.00 90.56 270 THR A N 1
ATOM 2124 C CA . THR A 1 270 ? -14.541 16.990 3.420 1.00 90.56 270 THR A CA 1
ATOM 2125 C C . THR A 1 270 ? -15.262 15.833 4.082 1.00 90.56 270 THR A C 1
ATOM 2127 O O . THR A 1 270 ? -15.187 14.697 3.609 1.00 90.56 270 THR A O 1
ATOM 2130 N N . ALA A 1 271 ? -15.977 16.142 5.156 1.00 91.38 271 ALA A N 1
ATOM 2131 C CA . ALA A 1 271 ? -16.833 15.220 5.868 1.00 91.38 271 ALA A CA 1
ATOM 2132 C C . ALA A 1 271 ? -18.272 15.742 5.923 1.00 91.38 271 ALA A C 1
ATOM 2134 O O . ALA A 1 271 ? -18.514 16.948 6.002 1.00 91.38 271 ALA A O 1
ATOM 2135 N N . ILE A 1 272 ? -19.216 14.812 5.891 1.00 89.38 272 ILE A N 1
ATOM 2136 C CA . ILE A 1 272 ? -20.635 15.044 6.143 1.00 89.38 272 ILE A CA 1
ATOM 2137 C C . ILE A 1 272 ? -21.014 14.407 7.475 1.00 89.38 272 ILE A C 1
ATOM 2139 O O . ILE A 1 272 ? -20.368 13.465 7.931 1.00 89.38 272 ILE A O 1
ATOM 2143 N N . CYS A 1 273 ? -22.027 14.960 8.124 1.00 90.31 273 CYS A N 1
ATOM 2144 C CA . CYS A 1 273 ? -22.559 14.455 9.381 1.00 90.31 273 CYS A CA 1
ATOM 2145 C C . CYS A 1 273 ? -24.058 14.746 9.455 1.00 90.31 273 CYS A C 1
ATOM 2147 O O . CYS A 1 273 ? -24.536 15.691 8.828 1.00 90.31 273 CYS A O 1
ATOM 2149 N N . SER A 1 274 ? -24.799 13.967 10.241 1.00 86.25 274 SER A N 1
ATOM 2150 C CA . SER A 1 274 ? -26.220 14.245 10.497 1.00 86.25 274 SER A CA 1
ATOM 2151 C C . SER A 1 274 ? -26.406 15.625 11.137 1.00 86.25 274 SER A C 1
ATOM 2153 O O . SER A 1 274 ? -27.280 16.386 10.736 1.00 86.25 274 SER A O 1
ATOM 2155 N N . ASN A 1 275 ? -25.552 15.968 12.105 1.00 88.44 275 ASN A N 1
ATOM 2156 C CA . ASN A 1 275 ? -25.479 17.275 12.746 1.00 88.44 275 ASN A CA 1
ATOM 2157 C C . ASN A 1 275 ? -24.140 17.434 13.491 1.00 88.44 275 ASN A C 1
ATOM 2159 O O . ASN A 1 275 ? -23.483 16.441 13.818 1.00 88.44 275 ASN A O 1
ATOM 2163 N N . PHE A 1 276 ? -23.777 18.671 13.835 1.00 92.38 276 PHE A N 1
ATOM 2164 C CA . PHE A 1 276 ? -22.692 18.978 14.763 1.00 92.38 276 PHE A CA 1
ATOM 2165 C C . PHE A 1 276 ? -23.115 20.010 15.816 1.00 92.38 276 PHE A C 1
ATOM 2167 O O . PHE A 1 276 ? -23.878 20.937 15.540 1.00 92.38 276 PHE A O 1
ATOM 2174 N N . LYS A 1 277 ? -22.613 19.870 17.048 1.00 90.00 277 LYS A N 1
ATOM 2175 C CA . LYS A 1 277 ? -22.931 20.777 18.164 1.00 90.00 277 LYS A CA 1
ATOM 2176 C C . LYS A 1 277 ? -21.675 21.193 18.920 1.00 90.00 277 LYS A C 1
ATOM 2178 O O . LYS A 1 277 ? -20.784 20.382 19.150 1.00 90.00 277 LYS A O 1
ATOM 2183 N N . ALA A 1 278 ? -21.623 22.460 19.324 1.00 85.62 278 ALA A N 1
ATOM 2184 C CA . ALA A 1 278 ? -20.619 22.931 20.271 1.00 85.62 278 ALA A CA 1
ATOM 2185 C C . ALA A 1 278 ? -20.987 22.476 21.701 1.00 85.62 278 ALA A C 1
ATOM 2187 O O . ALA A 1 278 ? -22.181 22.359 22.006 1.00 85.62 278 ALA A O 1
ATOM 2188 N N . PRO A 1 279 ? -20.002 22.244 22.587 1.00 78.19 279 PRO A N 1
ATOM 2189 C CA . PRO A 1 279 ? -20.241 21.957 23.995 1.00 78.19 279 PRO A CA 1
ATOM 2190 C C . PRO A 1 279 ? -21.114 23.030 24.676 1.00 78.19 279 PRO A C 1
ATOM 2192 O O . PRO A 1 279 ? -20.998 24.215 24.340 1.00 78.19 279 PRO A O 1
ATOM 2195 N N . PRO A 1 280 ? -21.946 22.656 25.667 1.00 64.75 280 PRO A N 1
ATOM 2196 C CA . PRO A 1 280 ? -22.706 23.618 26.462 1.00 64.75 280 PRO A CA 1
ATOM 2197 C C . PRO A 1 280 ? -21.780 24.673 27.091 1.00 64.75 280 PRO A C 1
ATOM 2199 O O . PRO A 1 280 ? -20.714 24.333 27.598 1.00 64.75 280 PRO A O 1
ATOM 2202 N N . ASN A 1 281 ? -22.201 25.943 27.084 1.00 62.44 281 ASN A N 1
ATOM 2203 C CA . ASN A 1 281 ? -21.494 27.102 27.664 1.00 62.44 281 ASN A CA 1
ATOM 2204 C C . ASN A 1 281 ? -20.196 27.555 26.968 1.00 62.44 281 ASN A C 1
ATOM 2206 O O . ASN A 1 281 ? -19.450 28.348 27.536 1.00 62.44 281 ASN A O 1
ATOM 2210 N N . ALA A 1 282 ? -19.935 27.124 25.734 1.00 60.72 282 ALA A N 1
ATOM 2211 C CA . ALA A 1 282 ? -18.750 27.538 24.987 1.00 60.72 282 ALA A CA 1
ATOM 2212 C C . ALA A 1 282 ? -19.134 28.335 23.726 1.00 60.72 282 ALA A C 1
ATOM 2214 O O . ALA A 1 282 ? -19.077 27.823 22.609 1.00 60.72 282 ALA A O 1
ATOM 2215 N N . ALA A 1 283 ? -19.529 29.602 23.911 1.00 55.44 283 ALA A N 1
ATOM 2216 C CA . ALA A 1 283 ? -19.900 30.515 22.817 1.00 55.44 283 ALA A CA 1
ATOM 2217 C C . ALA A 1 283 ? -18.767 30.727 21.787 1.00 55.44 283 ALA A C 1
ATOM 2219 O O . ALA A 1 283 ? -19.041 31.015 20.626 1.00 55.44 283 ALA A O 1
ATOM 2220 N N . GLU A 1 284 ? -17.515 30.505 22.201 1.00 65.00 284 GLU A N 1
ATOM 2221 C CA . GLU A 1 284 ? -16.300 30.589 21.377 1.00 65.00 284 GLU A CA 1
ATOM 2222 C C . GLU A 1 284 ? -15.601 29.224 21.215 1.00 65.00 284 GLU A C 1
ATOM 2224 O O . GLU A 1 284 ? -14.398 29.150 20.963 1.00 65.00 284 GLU A O 1
ATOM 2229 N N . SER A 1 285 ? -16.325 28.109 21.396 1.00 76.38 285 SER A N 1
ATOM 2230 C CA . SER A 1 285 ? -15.712 26.784 21.260 1.00 76.38 285 SER A CA 1
ATOM 2231 C C . SER A 1 285 ? -15.193 26.558 19.848 1.00 76.38 285 SER A C 1
ATOM 2233 O O . SER A 1 285 ? -15.927 26.707 18.872 1.00 76.38 285 SER A O 1
ATOM 2235 N N . LYS A 1 286 ? -13.953 26.080 19.753 1.00 88.00 286 LYS A N 1
ATOM 2236 C CA . LYS A 1 286 ? -13.421 25.482 18.525 1.00 88.00 286 LYS A CA 1
ATOM 2237 C C . LYS A 1 286 ? -13.661 23.972 18.456 1.00 88.00 286 LYS A C 1
ATOM 2239 O O . LYS A 1 286 ? -13.178 23.316 17.542 1.00 88.00 286 LYS A O 1
ATOM 2244 N N . SER A 1 287 ? -14.372 23.415 19.435 1.00 91.62 287 SER A N 1
ATOM 2245 C CA . SER A 1 287 ? -14.679 21.992 19.537 1.00 91.62 287 SER A CA 1
ATOM 2246 C C . SER A 1 287 ? -16.130 21.737 19.149 1.00 91.62 287 SER A C 1
ATOM 2248 O O . SER A 1 287 ? -17.035 22.401 19.655 1.00 91.62 287 SER A O 1
ATOM 2250 N N . PHE A 1 288 ? -16.3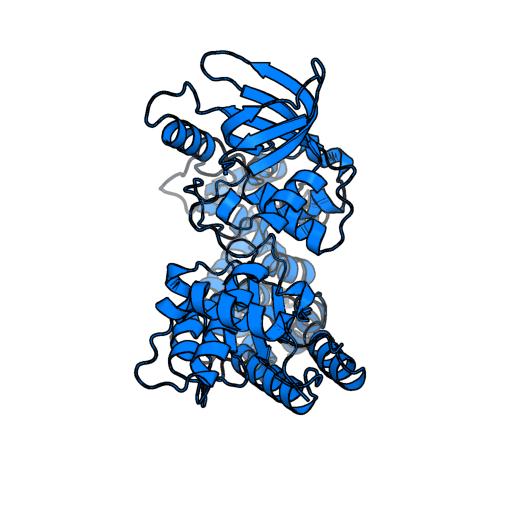50 20.766 18.268 1.00 92.94 288 PHE A N 1
ATOM 2251 C CA . PHE A 1 288 ? -17.669 20.384 17.781 1.00 92.94 288 PHE A CA 1
ATOM 2252 C C . PHE A 1 288 ? -17.820 18.871 17.816 1.00 92.94 288 PHE A C 1
ATOM 2254 O O . PHE A 1 288 ? -17.020 18.144 17.235 1.00 92.94 288 PHE A O 1
ATOM 2261 N N . GLU A 1 289 ? -18.858 18.380 18.476 1.00 93.00 289 GLU A N 1
ATOM 2262 C CA . GLU A 1 289 ? -19.234 16.974 18.412 1.00 93.00 289 GLU A CA 1
ATOM 2263 C C . GLU A 1 289 ? -20.089 16.747 17.166 1.00 93.00 289 GLU A C 1
ATOM 2265 O O . GLU A 1 289 ? -21.167 17.329 17.045 1.00 93.00 289 GLU A O 1
ATOM 2270 N N . ALA A 1 290 ? -19.590 15.938 16.234 1.00 92.38 290 ALA A N 1
ATOM 2271 C CA . ALA A 1 290 ? -20.269 15.582 14.995 1.00 92.38 290 ALA A CA 1
ATOM 2272 C C . ALA A 1 290 ? -20.857 14.174 15.108 1.00 92.38 290 ALA A C 1
ATOM 2274 O O . ALA A 1 290 ? -20.142 13.241 15.476 1.00 92.38 290 ALA A O 1
ATOM 2275 N N . SER A 1 291 ? -22.138 14.016 14.776 1.00 89.25 291 SER A N 1
ATOM 2276 C CA . SER A 1 291 ? -22.862 12.739 14.815 1.00 89.25 291 SER A CA 1
ATOM 2277 C C . SER A 1 291 ? -23.024 12.154 13.411 1.00 89.25 291 SER A C 1
ATOM 2279 O O . SER A 1 291 ? -23.337 12.885 12.475 1.00 89.25 291 SER A O 1
ATOM 2281 N N . GLU A 1 292 ? -22.874 10.838 13.256 1.00 85.19 292 GLU A N 1
ATOM 2282 C CA . GLU A 1 292 ? -22.912 10.157 11.942 1.00 85.19 292 GLU A CA 1
ATOM 2283 C C . GLU A 1 292 ? -21.876 10.719 10.954 1.00 85.19 292 GLU A C 1
ATOM 2285 O O . GLU A 1 292 ? -22.160 10.964 9.785 1.00 85.19 292 GLU A O 1
ATOM 2290 N N . LEU A 1 293 ? -20.665 10.975 11.445 1.00 89.25 293 LEU A N 1
ATOM 2291 C CA . LEU A 1 293 ? -19.569 11.533 10.667 1.00 89.25 293 LEU A CA 1
ATOM 2292 C C . LEU A 1 293 ? -19.089 10.551 9.586 1.00 89.25 293 LEU A C 1
ATOM 2294 O O . LEU A 1 293 ? -18.749 9.407 9.880 1.00 89.25 293 LEU A O 1
ATOM 2298 N N . SER A 1 294 ? -18.962 11.042 8.356 1.00 84.00 294 SER A N 1
ATOM 2299 C CA . SER A 1 294 ? -18.431 10.298 7.214 1.00 84.00 294 SER A CA 1
ATOM 2300 C C . SER A 1 294 ? -17.550 11.192 6.340 1.00 84.00 294 SER A C 1
ATOM 2302 O O . SER A 1 294 ? -17.945 12.289 5.949 1.00 84.00 294 SER A O 1
ATOM 2304 N N . ILE A 1 295 ? -16.338 10.738 6.018 1.00 86.88 295 ILE A N 1
ATOM 2305 C CA . ILE A 1 295 ? -15.381 11.425 5.145 1.00 86.88 295 ILE A CA 1
ATOM 2306 C C . ILE A 1 295 ? -15.688 11.075 3.684 1.00 86.88 295 ILE A C 1
ATOM 2308 O O . ILE A 1 295 ? -15.364 9.997 3.178 1.00 86.88 295 ILE A O 1
ATOM 2312 N N . VAL A 1 296 ? -16.253 12.043 2.967 1.00 78.69 296 VAL A N 1
ATOM 2313 C CA . VAL A 1 296 ? -16.640 11.917 1.552 1.00 78.69 296 VAL A CA 1
ATOM 2314 C C . VAL A 1 296 ? -15.556 12.384 0.582 1.00 78.69 296 VAL A C 1
ATOM 2316 O O . VAL A 1 296 ? -15.563 11.991 -0.583 1.00 78.69 296 VAL A O 1
ATOM 2319 N N . ASN A 1 297 ? -14.572 13.162 1.046 1.00 81.69 297 ASN A N 1
ATOM 2320 C CA . ASN A 1 297 ? -13.381 13.523 0.275 1.00 81.69 297 ASN A CA 1
ATOM 2321 C C . ASN A 1 297 ? -12.119 13.452 1.140 1.00 81.69 297 ASN A C 1
ATOM 2323 O O . ASN A 1 297 ? -12.127 13.882 2.292 1.00 81.69 297 ASN A O 1
ATOM 2327 N N . GLY A 1 298 ? -11.037 12.927 0.559 1.00 79.88 298 GLY A N 1
ATOM 2328 C CA . GLY A 1 298 ? -9.748 12.802 1.236 1.00 79.88 298 GLY A CA 1
ATOM 2329 C C . GLY A 1 298 ? -9.565 11.505 2.034 1.00 79.88 298 GLY A C 1
ATOM 2330 O O . GLY A 1 298 ? -8.725 11.447 2.926 1.00 79.88 298 GLY A O 1
ATOM 2331 N N . ALA A 1 299 ? -10.298 10.436 1.693 1.00 76.88 299 ALA A N 1
ATOM 2332 C CA . ALA A 1 299 ? -10.134 9.116 2.315 1.00 76.88 299 ALA A CA 1
ATOM 2333 C C . ALA A 1 299 ? -8.690 8.583 2.222 1.00 76.88 299 ALA A C 1
ATOM 2335 O O . ALA A 1 299 ? -8.160 8.042 3.189 1.00 76.88 299 ALA A O 1
ATOM 2336 N N . GLN A 1 300 ? -8.017 8.811 1.087 1.00 75.62 300 GLN A N 1
ATOM 2337 C CA . GLN A 1 300 ? -6.594 8.497 0.909 1.00 75.62 300 GLN A CA 1
ATOM 2338 C C . GLN A 1 300 ? -5.717 9.270 1.899 1.00 75.62 300 GLN A C 1
ATOM 2340 O O . GLN A 1 300 ? -4.893 8.669 2.581 1.00 75.62 300 GLN A O 1
ATOM 2345 N N . THR A 1 301 ? -5.929 10.582 2.023 1.00 85.62 301 THR A N 1
ATOM 2346 C CA . THR A 1 301 ? -5.203 11.438 2.966 1.00 85.62 301 THR A CA 1
ATOM 2347 C C . THR A 1 301 ? -5.418 10.975 4.403 1.00 85.62 301 THR A C 1
ATOM 2349 O O . THR A 1 301 ? -4.452 10.709 5.110 1.00 85.62 301 THR A O 1
ATOM 2352 N N . ALA A 1 302 ? -6.671 10.785 4.819 1.00 86.00 302 ALA A N 1
ATOM 2353 C CA . ALA A 1 302 ? -7.015 10.318 6.159 1.00 86.00 302 ALA A CA 1
ATOM 2354 C C . ALA A 1 302 ? -6.408 8.932 6.470 1.00 86.00 302 ALA A C 1
ATOM 2356 O O . ALA A 1 302 ? -5.829 8.733 7.539 1.00 86.00 302 ALA A O 1
ATOM 2357 N N . GLY A 1 303 ? -6.461 7.999 5.513 1.00 79.00 303 GLY A N 1
ATOM 2358 C CA . GLY A 1 303 ? -5.846 6.676 5.633 1.00 79.00 303 GLY A CA 1
ATOM 2359 C C . GLY A 1 303 ? -4.316 6.724 5.717 1.00 79.00 303 GLY A C 1
ATOM 2360 O O . GLY A 1 303 ? -3.723 6.034 6.547 1.00 79.00 303 GLY A O 1
ATOM 2361 N N . MET A 1 304 ? -3.656 7.567 4.915 1.00 81.50 304 MET A N 1
ATOM 2362 C CA . MET A 1 304 ? -2.195 7.723 4.959 1.00 81.50 304 MET A CA 1
ATOM 2363 C C . MET A 1 304 ? -1.716 8.386 6.249 1.00 81.50 304 MET A C 1
ATOM 2365 O O . MET A 1 304 ? -0.654 8.028 6.745 1.00 81.50 304 MET A O 1
ATOM 2369 N N . LEU A 1 305 ? -2.505 9.277 6.847 1.00 86.06 305 LEU A N 1
ATOM 2370 C CA . LEU A 1 305 ? -2.203 9.839 8.166 1.00 86.06 305 LEU A CA 1
ATOM 2371 C C . LEU A 1 305 ? -2.328 8.792 9.275 1.00 86.06 305 LEU A C 1
ATOM 2373 O O . LEU A 1 305 ? -1.463 8.715 10.144 1.00 86.06 305 LEU A O 1
ATOM 2377 N N . ALA A 1 306 ? -3.354 7.937 9.224 1.00 78.19 306 ALA A N 1
ATOM 2378 C CA . ALA A 1 306 ? -3.459 6.798 10.136 1.00 78.19 306 ALA A CA 1
ATOM 2379 C C . ALA A 1 306 ? -2.258 5.847 9.988 1.00 78.19 306 ALA A C 1
ATOM 2381 O O . ALA A 1 306 ? -1.677 5.423 10.988 1.00 78.19 306 ALA A O 1
ATOM 2382 N N . ARG A 1 307 ? -1.825 5.583 8.745 1.00 74.12 307 ARG A N 1
ATOM 2383 C CA . ARG A 1 307 ? -0.605 4.817 8.446 1.00 74.12 307 ARG A CA 1
ATOM 2384 C C . ARG A 1 307 ? 0.651 5.498 9.000 1.00 74.12 307 ARG A C 1
ATOM 2386 O O . ARG A 1 307 ? 1.443 4.836 9.660 1.00 74.12 307 ARG A O 1
ATOM 2393 N N . ALA A 1 308 ? 0.826 6.801 8.785 1.00 79.12 308 ALA A N 1
ATOM 2394 C CA . ALA A 1 308 ? 1.963 7.560 9.303 1.00 79.12 308 ALA A CA 1
ATOM 2395 C C . ALA A 1 308 ? 2.030 7.498 10.837 1.00 79.12 308 ALA A C 1
ATOM 2397 O O . ALA A 1 308 ? 3.091 7.237 11.400 1.00 79.12 308 ALA A O 1
ATOM 2398 N N . LYS A 1 309 ? 0.884 7.648 11.511 1.00 80.50 309 LYS A N 1
ATOM 2399 C CA . LYS A 1 309 ? 0.780 7.523 12.969 1.00 80.50 309 LYS A CA 1
ATOM 2400 C C . LYS A 1 309 ? 1.118 6.114 13.460 1.00 80.50 309 LYS A C 1
ATOM 2402 O O . LYS A 1 309 ? 1.818 5.966 14.456 1.00 80.50 309 LYS A O 1
ATOM 2407 N N . PHE A 1 310 ? 0.651 5.079 12.761 1.00 71.56 310 PHE A N 1
ATOM 2408 C CA . PHE A 1 310 ? 1.013 3.690 13.062 1.00 71.56 310 PHE A CA 1
ATOM 2409 C C . PHE A 1 310 ? 2.530 3.462 12.957 1.00 71.56 310 PHE A C 1
ATOM 2411 O O . PHE A 1 310 ? 3.111 2.764 13.783 1.00 71.56 310 PHE A O 1
ATOM 2418 N N . GLU A 1 311 ? 3.183 4.122 11.999 1.00 75.56 311 GLU A N 1
ATOM 2419 C CA . GLU A 1 311 ? 4.645 4.156 11.840 1.00 75.56 311 GLU A CA 1
ATOM 2420 C C . GLU A 1 311 ? 5.357 5.104 12.814 1.00 75.56 311 GLU A C 1
ATOM 2422 O O . GLU A 1 311 ? 6.537 5.399 12.640 1.00 75.56 311 GLU A O 1
ATOM 2427 N N . LYS A 1 312 ? 4.652 5.582 13.845 1.00 80.56 312 LYS A N 1
ATOM 2428 C CA . LYS A 1 312 ? 5.171 6.477 14.886 1.00 80.56 312 LYS A CA 1
ATOM 2429 C C . LYS A 1 312 ? 5.703 7.813 14.347 1.00 80.56 312 LYS A C 1
ATOM 2431 O O . LYS A 1 312 ? 6.551 8.431 14.987 1.00 80.56 312 LYS A O 1
ATOM 2436 N N . ALA A 1 313 ? 5.208 8.275 13.198 1.00 80.88 313 ALA A N 1
ATOM 2437 C CA . ALA A 1 3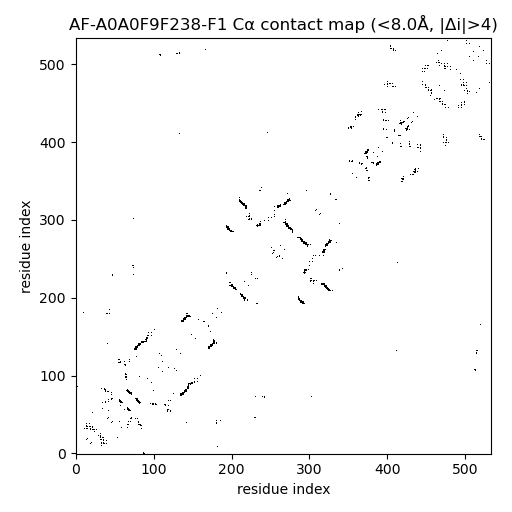13 ? 5.497 9.622 12.720 1.00 80.88 313 ALA A CA 1
ATOM 2438 C C . ALA A 1 313 ? 4.830 10.667 13.629 1.00 80.88 313 ALA A C 1
ATOM 2440 O O . ALA A 1 313 ? 3.682 10.493 14.047 1.00 80.88 313 ALA A O 1
ATOM 2441 N N . ASP A 1 314 ? 5.534 11.765 13.899 1.00 88.38 314 ASP A N 1
ATOM 2442 C CA . ASP A 1 314 ? 4.975 12.908 14.618 1.00 88.38 314 ASP A CA 1
ATOM 2443 C C . ASP A 1 314 ? 4.087 13.742 13.679 1.00 88.38 314 ASP A C 1
ATOM 2445 O O . ASP A 1 314 ? 4.563 14.363 12.729 1.00 88.38 314 ASP A O 1
ATOM 2449 N N . LEU A 1 315 ? 2.779 13.744 13.950 1.00 90.56 315 LEU A N 1
ATOM 2450 C CA . LEU A 1 315 ? 1.771 14.473 13.172 1.00 90.56 315 LEU A CA 1
ATOM 2451 C C . LEU A 1 315 ? 1.281 15.747 13.876 1.00 90.56 315 LEU A C 1
ATOM 2453 O O . LEU A 1 315 ? 0.344 16.384 13.390 1.00 90.56 315 LEU A O 1
ATOM 2457 N N . SER A 1 316 ? 1.880 16.128 15.008 1.00 87.81 316 SER A N 1
ATOM 2458 C CA . SER A 1 316 ? 1.433 17.266 15.828 1.00 87.81 316 SER A CA 1
ATOM 2459 C C . SER A 1 316 ? 1.489 18.600 15.072 1.00 87.81 316 SER A C 1
ATOM 2461 O O . SER A 1 316 ? 0.603 19.449 15.197 1.00 87.81 316 SER A O 1
ATOM 2463 N N . LYS A 1 317 ? 2.508 18.754 14.222 1.00 89.69 317 LYS A N 1
ATOM 2464 C CA . LYS A 1 317 ? 2.746 19.930 13.373 1.00 89.69 317 LYS A CA 1
ATOM 2465 C C . LYS A 1 317 ? 1.940 19.933 12.074 1.00 89.69 317 LYS A C 1
ATOM 2467 O O . LYS A 1 317 ? 1.942 20.925 11.350 1.00 89.69 317 LYS A O 1
ATOM 2472 N N . LEU A 1 318 ? 1.268 18.828 11.761 1.00 94.62 318 LEU A N 1
ATOM 2473 C CA . LEU A 1 318 ? 0.564 18.645 10.502 1.00 94.62 318 LEU A CA 1
ATOM 2474 C C . LEU A 1 318 ? -0.828 19.273 10.586 1.00 94.62 318 LEU A C 1
ATOM 2476 O O . LEU A 1 318 ? -1.648 18.883 11.420 1.00 94.62 318 LEU A O 1
ATOM 2480 N N . LYS A 1 319 ? -1.099 20.236 9.706 1.00 95.44 319 LYS A N 1
ATOM 2481 C CA . LYS A 1 319 ? -2.372 20.962 9.625 1.00 95.44 319 LYS A CA 1
ATOM 2482 C C . LYS A 1 319 ? -3.111 20.633 8.334 1.00 95.44 319 LYS A C 1
ATOM 2484 O O . LYS A 1 319 ? -2.486 20.459 7.288 1.00 95.44 319 LYS A O 1
ATOM 2489 N N . ILE A 1 320 ? -4.437 20.533 8.407 1.00 94.00 320 ILE A N 1
ATOM 2490 C CA . ILE A 1 320 ? -5.276 20.075 7.294 1.00 94.00 320 ILE A CA 1
ATOM 2491 C C . ILE A 1 320 ? -6.483 21.002 7.134 1.00 94.00 320 ILE A C 1
ATOM 2493 O O . ILE A 1 320 ? -7.213 21.191 8.110 1.00 94.00 320 ILE A O 1
ATOM 2497 N N . PRO A 1 321 ? -6.743 21.531 5.923 1.00 94.56 321 PRO A N 1
ATOM 2498 C CA . PRO A 1 321 ? -8.024 22.157 5.614 1.00 94.56 321 PRO A CA 1
ATOM 2499 C C . PRO A 1 321 ? -9.162 21.139 5.775 1.00 94.56 321 PRO A C 1
ATOM 2501 O O . PRO A 1 321 ? -9.132 20.064 5.179 1.00 94.56 321 PRO A O 1
ATOM 2504 N N . PHE A 1 322 ? -10.173 21.455 6.573 1.00 95.19 322 PHE A N 1
ATOM 2505 C CA . PHE A 1 322 ? -11.273 20.553 6.894 1.00 95.19 322 PHE A CA 1
ATOM 2506 C C . PHE A 1 322 ? -12.611 21.242 6.679 1.00 95.19 322 PHE A C 1
ATOM 2508 O O . PHE A 1 322 ? -12.855 22.326 7.211 1.00 95.19 322 PHE A O 1
ATOM 2515 N N . ARG A 1 323 ? -13.489 20.589 5.921 1.00 94.94 323 ARG A N 1
ATOM 2516 C CA . ARG A 1 323 ? -14.873 21.009 5.717 1.00 94.94 323 ARG A CA 1
ATOM 2517 C C . ARG A 1 323 ? -15.808 19.993 6.360 1.00 94.94 323 ARG A C 1
ATOM 2519 O O . ARG A 1 323 ? -15.821 18.839 5.943 1.00 94.94 323 ARG A O 1
ATOM 2526 N N . LEU A 1 324 ? -16.603 20.429 7.329 1.00 94.75 324 LEU A N 1
ATOM 2527 C CA . LEU A 1 324 ? -17.655 19.638 7.960 1.00 94.75 324 LEU A CA 1
ATOM 2528 C C . LEU A 1 324 ? -19.019 20.184 7.553 1.00 94.75 324 LEU A C 1
ATOM 2530 O O . LEU A 1 324 ? -19.324 21.333 7.857 1.00 94.75 324 LEU A O 1
ATOM 2534 N N . ILE A 1 325 ? -19.833 19.369 6.892 1.00 92.12 325 ILE A N 1
ATOM 2535 C CA . ILE A 1 325 ? -21.154 19.760 6.394 1.00 92.12 325 ILE A CA 1
ATOM 2536 C C . ILE A 1 325 ? -22.226 19.017 7.198 1.00 92.12 325 ILE A C 1
ATOM 2538 O O . ILE A 1 325 ? -22.163 17.795 7.342 1.00 92.12 325 ILE A O 1
ATOM 2542 N N . SER A 1 326 ? -23.203 19.753 7.720 1.00 91.38 326 SER A N 1
ATOM 2543 C CA . SER A 1 326 ? -24.385 19.196 8.378 1.00 91.38 326 SER A CA 1
ATOM 2544 C C . SER A 1 326 ? -25.449 18.825 7.349 1.00 91.38 326 SER A C 1
ATOM 2546 O O . SER A 1 326 ? -25.705 19.583 6.412 1.00 91.38 326 SER A O 1
ATOM 2548 N N . LEU A 1 327 ? -26.085 17.673 7.545 1.00 86.44 327 LEU A N 1
ATOM 2549 C CA . LEU A 1 327 ? -27.206 17.192 6.740 1.00 86.44 327 LEU A CA 1
ATOM 2550 C C . LEU A 1 327 ? -28.572 17.469 7.389 1.00 86.44 327 LEU A C 1
ATOM 2552 O O . LEU A 1 327 ? -29.595 17.128 6.804 1.00 86.44 327 LEU A O 1
ATOM 2556 N N . ALA A 1 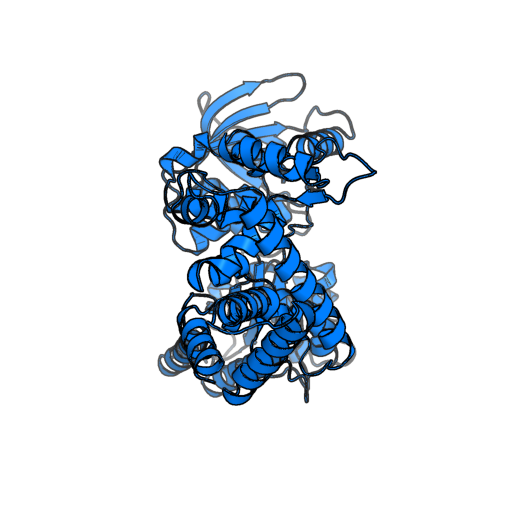328 ? -28.612 18.101 8.567 1.00 83.12 328 ALA A N 1
ATOM 2557 C CA . ALA A 1 328 ? -29.843 18.310 9.335 1.00 83.12 328 ALA A CA 1
ATOM 2558 C C . ALA A 1 328 ? -30.944 19.064 8.563 1.00 83.12 328 ALA A C 1
ATOM 2560 O O . ALA A 1 328 ? -32.125 18.789 8.759 1.00 83.12 328 ALA A O 1
ATOM 2561 N N . GLU A 1 329 ? -30.561 20.001 7.690 1.00 82.31 329 GLU A N 1
ATOM 2562 C CA . GLU A 1 329 ? -31.475 20.800 6.855 1.00 82.31 329 GLU A CA 1
ATOM 2563 C C . GLU A 1 329 ? -31.280 20.516 5.352 1.00 82.31 329 GLU A C 1
ATOM 2565 O O . GLU A 1 329 ? -31.690 21.305 4.492 1.00 82.31 329 GLU A O 1
ATOM 2570 N N . ALA A 1 330 ? -30.626 19.399 5.015 1.00 80.06 330 ALA A N 1
ATOM 2571 C CA . ALA A 1 330 ? -30.281 19.066 3.642 1.00 80.06 330 ALA A CA 1
ATOM 2572 C C . ALA A 1 330 ? -31.462 18.440 2.886 1.00 80.06 330 ALA A C 1
ATOM 2574 O O . ALA A 1 330 ? -32.210 17.642 3.455 1.00 80.06 330 ALA A O 1
ATOM 2575 N N . PRO A 1 331 ? -31.647 18.759 1.589 1.00 78.44 331 PRO A N 1
ATOM 2576 C CA . PRO A 1 331 ? -32.629 18.062 0.769 1.00 78.44 331 PRO A CA 1
ATOM 2577 C C . PRO A 1 331 ? -32.228 16.591 0.583 1.00 78.44 331 PRO A C 1
ATOM 2579 O O . PRO A 1 331 ? -31.044 16.246 0.604 1.00 78.44 331 PRO A O 1
ATOM 2582 N N . ALA A 1 332 ? -33.213 15.719 0.362 1.00 70.06 332 ALA A N 1
ATOM 2583 C CA . ALA A 1 332 ? -32.962 14.302 0.102 1.00 70.06 332 ALA A CA 1
ATOM 2584 C C . ALA A 1 332 ? -32.000 14.111 -1.092 1.00 70.06 332 ALA A C 1
ATOM 2586 O O . ALA A 1 332 ? -32.162 14.757 -2.129 1.00 70.06 332 ALA A O 1
ATOM 2587 N N . GLY A 1 333 ? -30.996 13.238 -0.945 1.00 62.22 333 GLY A N 1
ATOM 2588 C CA . GLY A 1 333 ? -29.975 12.965 -1.970 1.00 62.22 333 GLY A CA 1
ATOM 2589 C C . GLY A 1 333 ? -28.850 14.010 -2.074 1.00 62.22 333 GLY A C 1
ATOM 2590 O O . GLY A 1 333 ? -28.027 13.961 -2.999 1.00 62.22 333 GLY A O 1
ATOM 2591 N N . PHE A 1 334 ? -28.793 14.985 -1.160 1.00 73.38 334 PHE A N 1
ATOM 2592 C CA . PHE A 1 334 ? -27.704 15.967 -1.108 1.00 73.38 334 PHE A CA 1
ATOM 2593 C C . PHE A 1 334 ? -26.353 15.334 -0.747 1.00 73.38 334 PHE A C 1
ATOM 2595 O O . PHE A 1 334 ? -25.330 15.695 -1.323 1.00 73.38 334 PHE A O 1
ATOM 2602 N N . ASP A 1 335 ? -26.352 14.361 0.157 1.00 61.19 335 ASP A N 1
ATOM 2603 C CA . ASP A 1 335 ? -25.201 13.539 0.537 1.00 61.19 335 ASP A CA 1
ATOM 2604 C C . ASP A 1 335 ? -24.576 12.819 -0.669 1.00 61.19 335 ASP A C 1
ATOM 2606 O O . ASP A 1 335 ? -23.368 12.933 -0.909 1.00 61.19 335 ASP A O 1
ATOM 2610 N N . GLU A 1 336 ? -25.395 12.166 -1.499 1.00 61.62 336 GLU A N 1
ATOM 2611 C CA . GLU A 1 336 ? -24.947 11.527 -2.741 1.00 61.62 336 GLU A CA 1
ATOM 2612 C C . GLU A 1 336 ? -24.380 12.550 -3.732 1.00 61.62 336 GLU A C 1
ATOM 2614 O O . GLU A 1 336 ? -23.365 12.300 -4.389 1.00 61.62 336 GLU A O 1
ATOM 2619 N N . SER A 1 337 ? -25.016 13.719 -3.831 1.00 67.44 337 SER A N 1
ATOM 2620 C CA . SER A 1 337 ? -24.613 14.797 -4.739 1.00 67.44 337 SER A CA 1
ATOM 2621 C C . SER A 1 337 ? -23.263 15.400 -4.342 1.00 67.44 337 SER A C 1
ATOM 2623 O O . SER A 1 337 ? -22.374 15.539 -5.186 1.00 67.44 337 SER A O 1
ATOM 2625 N N . VAL A 1 338 ? -23.071 15.696 -3.052 1.00 68.12 338 VAL A N 1
ATOM 2626 C CA . VAL A 1 338 ? -21.802 16.185 -2.489 1.00 68.12 338 VAL A CA 1
ATOM 2627 C C . VAL A 1 338 ? -20.700 15.152 -2.685 1.00 68.12 338 VAL A C 1
ATOM 2629 O O . VAL A 1 338 ? -19.589 15.500 -3.093 1.00 68.12 338 VAL A O 1
ATOM 2632 N N . THR A 1 339 ? -21.004 13.881 -2.438 1.00 59.66 339 THR A N 1
ATOM 2633 C CA . THR A 1 339 ? -20.054 12.781 -2.616 1.00 59.66 339 THR A CA 1
ATOM 2634 C C . THR A 1 339 ? -19.655 12.631 -4.087 1.00 59.66 339 THR A C 1
ATOM 2636 O O . THR A 1 339 ? -18.469 12.555 -4.409 1.00 59.66 339 THR A O 1
ATOM 2639 N N . ARG A 1 340 ? -20.619 12.654 -5.015 1.00 58.31 340 ARG A N 1
ATOM 2640 C CA . ARG A 1 340 ? -20.374 12.539 -6.461 1.00 58.31 340 ARG A CA 1
ATOM 2641 C C . ARG A 1 340 ? -19.555 13.712 -6.999 1.00 58.31 340 ARG A C 1
ATOM 2643 O O . ARG A 1 340 ? -18.581 13.493 -7.718 1.00 58.31 340 ARG A O 1
ATOM 2650 N N . ALA A 1 341 ? -19.906 14.940 -6.618 1.00 63.12 341 ALA A N 1
ATOM 2651 C CA . ALA A 1 341 ? -19.208 16.143 -7.062 1.00 63.12 341 ALA A CA 1
ATOM 2652 C C . ALA A 1 341 ? -17.752 16.171 -6.569 1.00 63.12 341 ALA A C 1
ATOM 2654 O O . ALA A 1 341 ? -16.838 16.316 -7.382 1.00 63.12 341 ALA A O 1
ATOM 2655 N N . ASN A 1 342 ? -17.517 15.923 -5.275 1.00 60.81 342 ASN A N 1
ATOM 2656 C CA . ASN A 1 342 ? -16.163 15.860 -4.711 1.00 60.81 342 ASN A CA 1
ATOM 2657 C C . ASN A 1 342 ? -15.298 14.749 -5.330 1.00 60.81 342 ASN A C 1
ATOM 2659 O O . ASN A 1 342 ? -14.076 14.883 -5.399 1.00 60.81 342 ASN A O 1
ATOM 2663 N N . ASN A 1 343 ? -15.907 13.653 -5.787 1.00 51.28 343 ASN A N 1
ATOM 2664 C CA . ASN A 1 343 ? -15.190 12.575 -6.467 1.00 51.28 343 ASN A CA 1
ATOM 2665 C C . ASN A 1 343 ? -14.758 12.939 -7.898 1.00 51.28 343 ASN A C 1
ATOM 2667 O O . ASN A 1 343 ? -13.750 12.416 -8.371 1.00 51.28 343 ASN A O 1
ATOM 2671 N N . SER A 1 344 ? -15.471 13.850 -8.567 1.00 50.12 344 SER A N 1
ATOM 2672 C CA . SER A 1 344 ? -15.186 14.276 -9.947 1.00 50.12 344 SER A CA 1
ATOM 2673 C C . SER A 1 344 ? -14.107 15.364 -10.085 1.00 50.12 344 SER A C 1
ATOM 2675 O O . SER A 1 344 ? -13.599 15.575 -11.181 1.00 50.12 344 SER A O 1
ATOM 2677 N N . GLN A 1 345 ? -13.724 16.039 -8.993 1.00 52.69 345 GLN A N 1
ATOM 2678 C CA . GLN A 1 345 ? -12.905 17.264 -9.030 1.00 52.69 345 GLN A CA 1
ATOM 2679 C C . GLN A 1 345 ? -11.374 17.070 -8.984 1.00 52.69 345 GLN A C 1
ATOM 2681 O O . GLN A 1 345 ? -10.644 18.054 -9.051 1.00 52.69 345 GLN A O 1
ATOM 2686 N N . ASN A 1 346 ? -10.849 15.842 -8.907 1.00 45.38 346 ASN A N 1
ATOM 2687 C CA . ASN A 1 346 ? -9.405 15.612 -8.744 1.00 45.38 346 ASN A CA 1
ATOM 2688 C C . ASN A 1 346 ? -8.771 14.889 -9.945 1.00 45.38 346 ASN A C 1
ATOM 2690 O O . ASN A 1 346 ? -8.733 13.656 -9.971 1.00 45.38 346 ASN A O 1
ATOM 2694 N N . SER A 1 347 ? -8.172 15.641 -10.877 1.00 40.59 347 SER A N 1
ATOM 2695 C CA . SER A 1 347 ? -7.031 15.150 -11.666 1.00 40.59 347 SER A CA 1
ATOM 2696 C C . SER A 1 347 ? -6.153 16.292 -12.199 1.00 40.59 347 SER A C 1
ATOM 2698 O O . SER A 1 347 ? -6.247 16.659 -13.367 1.00 40.59 347 SER A O 1
ATOM 2700 N N . LEU A 1 348 ? -5.266 16.823 -11.358 1.00 44.09 348 LEU A N 1
ATOM 2701 C CA . LEU A 1 348 ? -3.964 17.293 -11.839 1.00 44.09 348 LEU A CA 1
ATOM 2702 C C . LEU A 1 348 ? -2.939 16.240 -11.417 1.00 44.09 348 LEU A C 1
ATOM 2704 O O . LEU A 1 348 ? -2.955 15.764 -10.281 1.00 44.09 348 LEU A O 1
ATOM 2708 N N . SER A 1 349 ? -2.133 15.788 -12.366 1.00 54.69 349 SER A N 1
ATOM 2709 C CA . SER A 1 349 ? -1.183 14.688 -12.210 1.00 54.69 349 SER A CA 1
ATOM 2710 C C . SER A 1 349 ? 0.246 15.219 -12.151 1.00 54.69 349 SER A C 1
ATOM 2712 O O . SER A 1 349 ? 0.541 16.273 -12.700 1.00 54.69 349 SER A O 1
ATOM 2714 N N . SER A 1 350 ? 1.169 14.476 -11.537 1.00 57.28 350 SER A N 1
ATOM 2715 C CA . SER A 1 350 ? 2.614 14.769 -11.591 1.00 57.28 350 SER A CA 1
ATOM 2716 C C . SER A 1 350 ? 3.134 14.949 -13.028 1.00 57.28 350 SER A C 1
ATOM 2718 O O . SER A 1 350 ? 4.070 15.706 -13.261 1.00 57.28 350 SER A O 1
ATOM 2720 N N . LEU A 1 351 ? 2.470 14.326 -14.009 1.00 61.91 351 LEU A N 1
ATOM 2721 C CA . LEU A 1 351 ? 2.730 14.489 -15.443 1.00 61.91 351 LEU A CA 1
ATOM 2722 C C . LEU A 1 351 ? 2.471 15.916 -15.957 1.00 61.91 351 LEU A C 1
ATOM 2724 O O . LEU A 1 351 ? 3.080 16.319 -16.944 1.00 61.91 351 LEU A O 1
ATOM 2728 N N . ASP A 1 352 ? 1.611 16.697 -15.298 1.00 62.09 352 ASP A N 1
ATOM 2729 C CA . ASP A 1 352 ? 1.350 18.083 -15.691 1.00 62.09 352 ASP A CA 1
ATOM 2730 C C . ASP A 1 352 ? 2.563 18.974 -15.393 1.00 62.09 352 ASP A C 1
ATOM 2732 O O . ASP A 1 352 ? 2.883 19.833 -16.211 1.00 62.09 352 ASP A O 1
ATOM 2736 N N . PHE A 1 353 ? 3.310 18.708 -14.315 1.00 64.19 353 PHE A N 1
ATOM 2737 C CA . PHE A 1 353 ? 4.582 19.388 -14.036 1.00 64.19 353 PHE A CA 1
ATOM 2738 C C . PHE A 1 353 ? 5.671 18.988 -15.033 1.00 64.19 353 PHE A C 1
ATOM 2740 O O . PHE A 1 353 ? 6.352 19.853 -15.574 1.00 64.19 353 PHE A O 1
ATOM 2747 N N . VAL A 1 354 ? 5.768 17.695 -15.361 1.00 73.56 354 VAL A N 1
ATOM 2748 C CA . VAL A 1 354 ? 6.672 17.196 -16.414 1.00 73.56 354 VAL A CA 1
ATOM 2749 C C . VAL A 1 354 ? 6.354 17.856 -17.758 1.00 73.56 354 VAL A C 1
ATOM 2751 O O . VAL A 1 354 ? 7.253 18.185 -18.520 1.00 73.56 354 VAL A O 1
ATOM 2754 N N . SER A 1 355 ? 5.077 18.119 -18.050 1.00 72.81 355 SER A N 1
ATOM 2755 C CA . SER A 1 355 ? 4.669 18.776 -19.296 1.00 72.81 355 SER A CA 1
ATOM 2756 C C . SER A 1 355 ? 5.110 20.235 -19.430 1.00 72.81 355 SER A C 1
ATOM 2758 O O . SER A 1 355 ? 5.076 20.757 -20.543 1.00 72.81 355 SER A O 1
ATOM 2760 N N . LEU A 1 356 ? 5.502 20.879 -18.326 1.00 76.19 356 LEU A N 1
ATOM 2761 C CA . LEU A 1 356 ? 6.025 22.247 -18.303 1.00 76.19 356 LEU A CA 1
ATOM 2762 C C . LEU A 1 356 ? 7.551 22.298 -18.465 1.00 76.19 356 LEU A C 1
ATOM 2764 O O . LEU A 1 356 ? 8.106 23.382 -18.623 1.00 76.19 356 LEU A O 1
ATOM 2768 N N . ASP A 1 357 ? 8.227 21.151 -18.433 1.00 82.38 357 ASP A N 1
ATOM 2769 C CA . ASP A 1 357 ? 9.674 21.065 -18.581 1.00 82.38 357 ASP A CA 1
ATOM 2770 C C . ASP A 1 357 ? 10.099 21.294 -20.048 1.00 82.38 357 ASP A C 1
ATOM 2772 O O . ASP A 1 357 ? 9.686 20.526 -20.929 1.00 82.38 357 ASP A O 1
ATOM 2776 N N . PRO A 1 358 ? 10.962 22.291 -20.339 1.00 85.12 358 PRO A N 1
ATOM 2777 C CA . PRO A 1 358 ? 11.433 22.575 -21.696 1.00 85.12 358 PRO A CA 1
ATOM 2778 C C . PRO A 1 358 ? 12.077 21.373 -22.404 1.00 85.12 358 PRO A C 1
ATOM 2780 O O . PRO A 1 358 ? 11.950 21.241 -23.623 1.00 85.12 358 PRO A O 1
ATOM 2783 N N . ARG A 1 359 ? 12.713 20.455 -21.659 1.00 88.38 359 ARG A N 1
ATOM 2784 C CA . ARG A 1 359 ? 13.314 19.229 -22.219 1.00 88.38 359 ARG A CA 1
ATOM 2785 C C . ARG A 1 359 ? 12.272 18.355 -22.908 1.00 88.38 359 ARG A C 1
ATOM 2787 O O . ARG A 1 359 ? 12.538 17.771 -23.955 1.00 88.38 359 ARG A O 1
ATOM 2794 N N . GLN A 1 360 ? 11.066 18.288 -22.348 1.00 90.44 360 GLN A N 1
ATOM 2795 C CA . GLN A 1 360 ? 9.989 17.456 -22.879 1.00 90.44 360 GLN A CA 1
ATOM 2796 C C . GLN A 1 360 ? 9.425 18.021 -24.190 1.00 90.44 360 GLN A C 1
ATOM 2798 O O . GLN A 1 360 ? 8.976 17.251 -25.042 1.00 90.44 360 GLN A O 1
ATOM 2803 N N . GLU A 1 361 ? 9.489 19.341 -24.389 1.00 86.62 361 GLU A N 1
ATOM 2804 C CA . GLU A 1 361 ? 9.136 19.981 -25.662 1.00 86.62 361 GLU A CA 1
ATOM 2805 C C . GLU A 1 361 ? 10.170 19.677 -26.753 1.00 86.62 361 GLU A C 1
ATOM 2807 O O . GLU A 1 361 ? 9.805 19.336 -27.878 1.00 86.62 361 GLU A O 1
ATOM 2812 N N . LEU A 1 362 ? 11.463 19.732 -26.416 1.00 88.75 362 LEU A N 1
ATOM 2813 C CA . LEU A 1 362 ? 12.545 19.391 -27.345 1.00 88.75 362 LEU A CA 1
ATOM 2814 C C . LEU A 1 362 ? 12.433 17.936 -27.816 1.00 88.75 362 LEU A C 1
ATOM 2816 O O . LEU A 1 362 ? 12.410 17.675 -29.021 1.00 88.75 362 LEU A O 1
ATOM 2820 N N . ILE A 1 363 ? 12.248 17.004 -26.873 1.00 93.00 363 ILE A N 1
ATOM 2821 C CA . ILE A 1 363 ? 12.013 15.585 -27.171 1.00 93.00 363 ILE A CA 1
ATOM 2822 C C . ILE A 1 363 ? 10.792 15.423 -28.083 1.00 93.00 363 ILE A C 1
ATOM 2824 O O . ILE A 1 363 ? 10.841 14.660 -29.049 1.00 93.00 363 ILE A O 1
ATOM 2828 N N . ARG A 1 364 ? 9.698 16.150 -27.814 1.00 90.88 364 ARG A N 1
ATOM 2829 C CA . ARG A 1 364 ? 8.486 16.087 -28.642 1.00 90.88 364 ARG A CA 1
ATOM 2830 C C . ARG A 1 364 ? 8.768 16.493 -30.083 1.00 90.88 364 ARG A C 1
ATOM 2832 O O . ARG A 1 364 ? 8.408 15.749 -30.992 1.00 90.88 364 ARG A O 1
ATOM 2839 N N . ASN A 1 365 ? 9.422 17.631 -30.292 1.00 88.62 365 ASN A N 1
ATOM 2840 C CA . ASN A 1 365 ? 9.722 18.145 -31.629 1.00 88.62 365 ASN A CA 1
ATOM 2841 C C . ASN A 1 365 ? 10.627 17.189 -32.419 1.00 88.62 365 ASN A C 1
ATOM 2843 O O . ASN A 1 365 ? 10.396 16.939 -33.604 1.00 88.62 365 ASN A O 1
ATOM 2847 N N . GLU A 1 366 ? 11.616 16.595 -31.752 1.00 92.94 366 GLU A N 1
ATOM 2848 C CA . GLU A 1 366 ? 12.496 15.602 -32.362 1.00 92.94 366 GLU A CA 1
ATOM 2849 C C . GLU A 1 366 ? 11.788 14.280 -32.689 1.00 92.94 366 GLU A C 1
ATOM 2851 O O . GLU A 1 366 ? 12.067 13.667 -33.719 1.00 92.94 366 GLU A O 1
ATOM 2856 N N . LEU A 1 367 ? 10.872 13.813 -31.842 1.00 91.81 367 LEU A N 1
ATOM 2857 C CA . LEU A 1 367 ? 10.131 12.575 -32.098 1.00 91.81 367 LEU A CA 1
ATOM 2858 C C . LEU A 1 367 ? 9.087 12.747 -33.205 1.00 91.81 367 LEU A C 1
ATOM 2860 O O . LEU A 1 367 ? 8.939 11.854 -34.044 1.00 91.81 367 LEU A O 1
ATOM 2864 N N . VAL A 1 368 ? 8.432 13.909 -33.270 1.00 88.69 368 VAL A N 1
ATOM 2865 C CA . VAL A 1 368 ? 7.471 14.232 -34.334 1.00 88.69 368 VAL A CA 1
ATOM 2866 C C . VAL A 1 368 ? 8.149 14.234 -35.702 1.00 88.69 368 VAL A C 1
ATOM 2868 O O . VAL A 1 368 ? 7.614 13.639 -36.638 1.00 88.69 368 VAL A O 1
ATOM 2871 N N . SER A 1 369 ? 9.357 14.798 -35.824 1.00 87.00 369 SER A N 1
ATOM 2872 C CA . SER A 1 369 ? 10.112 14.763 -37.088 1.00 87.00 369 SER A CA 1
ATOM 2873 C C . SER A 1 369 ? 10.535 13.349 -37.515 1.00 87.00 369 SER A C 1
ATOM 2875 O O . SER A 1 369 ? 10.816 13.117 -38.688 1.00 87.00 369 SER A O 1
ATOM 2877 N N . ARG A 1 370 ? 10.515 12.384 -36.587 1.00 88.25 370 ARG A N 1
ATOM 2878 C CA . ARG A 1 370 ? 10.792 10.956 -36.822 1.00 88.25 370 ARG A CA 1
ATOM 2879 C C . ARG A 1 370 ? 9.530 10.116 -37.034 1.00 88.25 370 ARG A C 1
ATOM 2881 O O . ARG A 1 370 ? 9.632 8.896 -37.147 1.00 88.25 370 ARG A O 1
ATOM 2888 N N . GLY A 1 371 ? 8.353 10.742 -37.082 1.00 89.00 371 GLY A N 1
ATOM 2889 C CA . GLY A 1 371 ? 7.074 10.057 -37.283 1.00 89.00 371 GLY A CA 1
ATOM 2890 C C . GLY A 1 371 ? 6.492 9.410 -36.022 1.00 89.00 371 GLY A C 1
ATOM 2891 O O . GLY A 1 371 ? 5.705 8.473 -36.134 1.00 89.00 371 GLY A O 1
ATOM 2892 N N . TYR A 1 372 ? 6.856 9.893 -34.831 1.00 90.56 372 TYR A N 1
ATOM 2893 C CA . TYR A 1 372 ? 6.292 9.436 -33.557 1.00 90.56 372 TYR A CA 1
ATOM 2894 C C . TYR A 1 372 ? 5.575 10.583 -32.854 1.00 90.56 372 TYR A C 1
ATOM 2896 O O . TYR A 1 372 ? 6.043 11.718 -32.839 1.00 90.56 372 TYR A O 1
ATOM 2904 N N . ASN A 1 373 ? 4.445 10.286 -32.223 1.00 90.19 373 ASN A N 1
ATOM 2905 C CA . ASN A 1 373 ? 3.805 11.229 -31.317 1.00 90.19 373 ASN A CA 1
ATOM 2906 C C . ASN A 1 373 ? 4.401 11.062 -29.913 1.00 90.19 373 ASN A C 1
ATOM 2908 O O . ASN A 1 373 ? 4.532 9.935 -29.444 1.00 90.19 373 ASN A O 1
ATOM 2912 N N . TYR A 1 374 ? 4.727 12.152 -29.219 1.00 89.50 374 TYR A N 1
ATOM 2913 C CA . TYR A 1 374 ? 5.233 12.099 -27.844 1.00 89.50 374 TYR A CA 1
ATOM 2914 C C . TYR A 1 374 ? 4.251 12.763 -26.886 1.00 89.50 374 TYR A C 1
ATOM 2916 O O . TYR A 1 374 ? 4.109 13.991 -26.861 1.00 89.50 374 TYR A O 1
ATOM 2924 N N . ASN A 1 375 ? 3.552 11.934 -26.112 1.00 86.19 375 ASN A N 1
ATOM 2925 C CA . ASN A 1 375 ? 2.485 12.389 -25.240 1.00 86.19 375 ASN A CA 1
ATOM 2926 C C . ASN A 1 375 ? 2.964 12.519 -23.792 1.00 86.19 375 ASN A C 1
ATOM 2928 O O . ASN A 1 375 ? 3.372 11.547 -23.157 1.00 86.19 375 ASN A O 1
ATOM 2932 N N . VAL A 1 376 ? 2.867 13.741 -23.267 1.00 77.56 376 VAL A N 1
ATOM 2933 C CA . VAL A 1 376 ? 3.254 14.073 -21.888 1.00 77.56 376 VAL A CA 1
ATOM 2934 C C . VAL A 1 376 ? 2.026 14.267 -20.988 1.00 77.56 376 VAL A C 1
ATOM 2936 O O . VAL A 1 376 ? 2.118 14.075 -19.781 1.00 77.56 376 VAL A O 1
ATOM 2939 N N . LYS A 1 377 ? 0.853 14.590 -21.558 1.00 69.69 377 LYS A N 1
ATOM 2940 C CA . LYS A 1 377 ? -0.380 14.903 -20.813 1.00 69.69 377 LYS A CA 1
ATOM 2941 C C . LYS A 1 377 ? -1.414 13.781 -20.910 1.00 69.69 377 LYS A C 1
ATOM 2943 O O . LYS A 1 377 ? -1.571 13.136 -21.949 1.00 69.69 377 LYS A O 1
ATOM 2948 N N . ARG A 1 378 ? -2.212 13.585 -19.855 1.00 56.16 378 ARG A N 1
ATOM 2949 C CA . ARG A 1 378 ? -3.401 12.717 -19.939 1.00 56.16 378 ARG A CA 1
ATOM 2950 C C . ARG A 1 378 ? -4.415 13.335 -20.904 1.00 56.16 378 ARG A C 1
ATOM 2952 O O . ARG A 1 378 ? -4.842 14.464 -20.702 1.00 56.16 378 ARG A O 1
ATOM 2959 N N . GLY A 1 379 ? -4.791 12.594 -21.947 1.00 54.75 379 GLY A N 1
ATOM 2960 C CA . GLY A 1 379 ? -5.720 13.088 -22.970 1.00 54.75 379 GLY A CA 1
ATOM 2961 C C . GLY A 1 379 ? -5.123 14.136 -23.916 1.00 54.75 379 GLY A C 1
ATOM 2962 O O . GLY A 1 379 ? -5.879 14.858 -24.559 1.00 54.75 379 GLY A O 1
ATOM 2963 N N . GLY A 1 380 ? -3.788 14.233 -24.005 1.00 59.28 380 GLY A N 1
ATOM 2964 C CA . GLY A 1 380 ? -3.126 15.061 -25.012 1.00 59.28 380 GLY A CA 1
ATOM 2965 C C . GLY A 1 380 ? -3.557 14.691 -26.435 1.00 59.28 380 GLY A C 1
ATOM 2966 O O . GLY A 1 380 ? -4.022 13.577 -26.690 1.00 59.28 380 GLY A O 1
ATOM 2967 N N . LEU A 1 381 ? -3.417 15.639 -27.365 1.00 55.66 381 LEU A N 1
ATOM 2968 C CA . LEU A 1 381 ? -3.772 15.435 -28.769 1.00 55.66 381 LEU A CA 1
ATOM 2969 C C . LEU A 1 381 ? -3.011 14.224 -29.321 1.00 55.66 381 LEU A C 1
ATOM 2971 O O . LEU A 1 381 ? -1.787 14.229 -29.456 1.00 55.66 381 LEU A O 1
ATOM 2975 N N . ARG A 1 382 ? -3.754 13.161 -29.627 1.00 61.91 382 ARG A N 1
ATOM 2976 C CA . ARG A 1 382 ? -3.226 11.982 -30.303 1.00 61.91 382 ARG A CA 1
ATOM 2977 C C . ARG A 1 382 ? -3.405 12.179 -31.793 1.00 61.91 382 ARG A C 1
ATOM 2979 O O . ARG A 1 382 ? -4.534 12.228 -32.278 1.00 61.91 382 ARG A O 1
ATOM 2986 N N . ASN A 1 383 ? -2.299 12.258 -32.523 1.00 67.00 383 ASN A N 1
ATOM 2987 C CA . ASN A 1 383 ? -2.368 12.049 -33.958 1.00 67.00 383 ASN A CA 1
ATOM 2988 C C . ASN A 1 383 ? -2.606 10.552 -34.193 1.00 67.00 383 ASN A C 1
ATOM 2990 O O . ASN A 1 383 ? -1.712 9.746 -33.953 1.00 67.00 383 ASN A O 1
ATOM 2994 N N . GLN A 1 384 ? -3.818 10.182 -34.617 1.00 66.06 384 GLN A N 1
ATOM 2995 C CA . GLN A 1 384 ? -4.226 8.779 -34.784 1.00 66.06 384 GLN A CA 1
ATOM 2996 C C . GLN A 1 384 ? -3.371 8.017 -35.813 1.00 66.06 384 GLN A C 1
ATOM 2998 O O . GLN A 1 384 ? -3.367 6.791 -35.803 1.00 66.06 384 GLN A O 1
ATOM 3003 N N . ASN A 1 385 ? -2.621 8.732 -36.657 1.00 73.88 385 ASN A N 1
ATOM 3004 C CA . ASN A 1 385 ? -1.783 8.149 -37.702 1.00 73.88 385 ASN A CA 1
ATOM 3005 C C . ASN A 1 385 ? -0.328 7.891 -37.268 1.00 73.88 385 ASN A C 1
ATOM 3007 O O . ASN A 1 385 ? 0.428 7.324 -38.053 1.00 73.88 385 ASN A O 1
ATOM 3011 N N . LEU A 1 386 ? 0.087 8.309 -36.064 1.00 78.94 386 LEU A N 1
ATOM 3012 C CA . LEU A 1 386 ? 1.459 8.136 -35.571 1.00 78.94 386 LEU A CA 1
ATOM 3013 C C . LEU A 1 386 ? 1.498 7.223 -34.342 1.00 78.94 386 LEU A C 1
ATOM 3015 O O . LEU A 1 386 ? 0.650 7.308 -33.449 1.00 78.94 386 LEU A O 1
ATOM 3019 N N . GLU A 1 387 ? 2.532 6.386 -34.257 1.00 85.94 387 GLU A N 1
ATOM 3020 C CA . GLU A 1 387 ? 2.794 5.594 -33.056 1.00 85.94 387 GLU A CA 1
ATOM 3021 C C . GLU A 1 387 ? 3.098 6.541 -31.884 1.00 85.94 387 GLU A C 1
ATOM 3023 O O . GLU A 1 387 ? 3.902 7.468 -32.005 1.00 85.94 387 GLU A O 1
ATOM 3028 N N . THR A 1 388 ? 2.401 6.354 -30.760 1.00 88.88 388 THR A N 1
ATOM 3029 C CA . THR A 1 388 ? 2.489 7.258 -29.606 1.00 88.88 388 THR A CA 1
ATOM 3030 C C . THR A 1 388 ? 3.416 6.690 -28.537 1.00 88.88 388 THR A C 1
ATOM 3032 O O . THR A 1 388 ? 3.223 5.572 -28.065 1.00 88.88 388 THR A O 1
ATOM 3035 N N . ILE A 1 389 ? 4.390 7.497 -28.127 1.00 91.00 389 ILE A N 1
ATOM 3036 C CA . ILE A 1 389 ? 5.284 7.263 -26.999 1.00 91.00 389 ILE A CA 1
ATOM 3037 C C . ILE A 1 389 ? 4.745 8.073 -25.821 1.00 91.00 389 ILE A C 1
ATOM 3039 O O . ILE A 1 389 ? 4.753 9.304 -25.842 1.00 91.00 389 ILE A O 1
ATOM 3043 N N . GLU A 1 390 ? 4.258 7.385 -24.792 1.00 89.06 390 GLU A N 1
ATOM 3044 C CA . GLU A 1 390 ? 3.866 8.025 -23.537 1.00 89.06 390 GLU A CA 1
ATOM 3045 C C . GLU A 1 390 ? 5.135 8.338 -22.720 1.00 89.06 390 GLU A C 1
ATOM 3047 O O . GLU A 1 390 ? 6.008 7.477 -22.563 1.00 89.06 390 GLU A O 1
ATOM 3052 N N . VAL A 1 391 ? 5.235 9.545 -22.150 1.00 88.62 391 VAL A N 1
ATOM 3053 C CA . VAL A 1 391 ? 6.381 9.967 -21.308 1.00 88.62 391 VAL A CA 1
ATOM 3054 C C . VAL A 1 391 ? 6.673 8.975 -20.179 1.00 88.62 391 VAL A C 1
ATOM 3056 O O . VAL A 1 391 ? 7.824 8.758 -19.810 1.00 88.62 391 VAL A O 1
ATOM 3059 N N . ARG A 1 392 ? 5.629 8.311 -19.669 1.00 87.12 392 ARG A N 1
ATOM 3060 C CA . ARG A 1 392 ? 5.730 7.267 -18.649 1.00 87.12 392 ARG A CA 1
ATOM 3061 C C . ARG A 1 392 ? 6.585 6.093 -19.120 1.00 87.12 392 ARG A C 1
ATOM 3063 O O . ARG A 1 392 ? 7.477 5.653 -18.397 1.00 87.12 392 ARG A O 1
ATOM 3070 N N . ASP A 1 393 ? 6.321 5.596 -20.322 1.00 89.69 393 ASP A N 1
ATOM 3071 C CA . ASP A 1 393 ? 7.028 4.443 -20.878 1.00 89.69 393 ASP A CA 1
ATOM 3072 C C . ASP A 1 393 ? 8.457 4.829 -21.265 1.00 89.69 393 ASP A C 1
ATOM 3074 O O . ASP A 1 393 ? 9.393 4.063 -21.029 1.00 89.69 393 ASP A O 1
ATOM 3078 N N . ALA A 1 394 ? 8.640 6.047 -21.788 1.00 93.06 394 ALA A N 1
ATOM 3079 C CA . ALA A 1 394 ? 9.957 6.621 -22.046 1.00 93.06 394 ALA A CA 1
ATOM 3080 C C . ALA A 1 394 ? 10.801 6.716 -20.763 1.00 93.06 394 ALA A C 1
ATOM 3082 O O . ALA A 1 394 ? 11.940 6.249 -20.743 1.00 93.06 394 ALA A O 1
ATOM 3083 N N . ALA A 1 395 ? 10.232 7.243 -19.674 1.00 92.31 395 ALA A N 1
ATOM 3084 C CA . ALA A 1 395 ? 10.919 7.378 -18.393 1.00 92.31 395 ALA A CA 1
ATOM 3085 C C . ALA A 1 395 ? 11.317 6.016 -17.805 1.00 92.31 395 ALA A C 1
ATOM 3087 O O . ALA A 1 395 ? 12.440 5.855 -17.332 1.00 92.31 395 ALA A O 1
ATOM 3088 N N . VAL A 1 396 ? 10.440 5.007 -17.879 1.00 93.25 396 VAL A N 1
ATOM 3089 C CA . VAL A 1 396 ? 10.766 3.644 -17.426 1.00 93.25 396 VAL A CA 1
ATOM 3090 C C . VAL A 1 396 ? 11.867 3.020 -18.280 1.00 93.25 396 VAL A C 1
ATOM 3092 O O . VAL A 1 396 ? 12.792 2.419 -17.732 1.00 93.25 396 VAL A O 1
ATOM 3095 N N . ALA A 1 397 ? 11.798 3.163 -19.605 1.00 95.94 397 ALA A N 1
ATOM 3096 C CA . ALA A 1 397 ? 12.818 2.638 -20.505 1.00 95.94 397 ALA A CA 1
ATOM 3097 C C . ALA A 1 397 ? 14.195 3.262 -20.224 1.00 95.94 397 ALA A C 1
ATOM 3099 O O . ALA A 1 397 ? 15.191 2.547 -20.107 1.00 95.94 397 ALA A O 1
ATOM 3100 N N . LEU A 1 398 ? 14.242 4.584 -20.047 1.00 95.94 398 LEU A N 1
ATOM 3101 C CA . LEU A 1 398 ? 15.457 5.318 -19.701 1.00 95.94 398 LEU A CA 1
ATOM 3102 C C . LEU A 1 398 ? 15.969 4.951 -18.300 1.00 95.94 398 LEU A C 1
ATOM 3104 O O . LEU A 1 398 ? 17.155 4.669 -18.156 1.00 95.94 398 LEU A O 1
ATOM 3108 N N . ALA A 1 399 ? 15.100 4.829 -17.293 1.00 94.31 399 ALA A N 1
ATOM 3109 C CA . ALA A 1 399 ? 15.475 4.343 -15.962 1.00 94.31 399 ALA A CA 1
ATOM 3110 C C . ALA A 1 399 ? 16.149 2.961 -16.024 1.00 94.31 399 ALA A C 1
ATOM 3112 O O . ALA A 1 399 ? 17.204 2.749 -15.424 1.00 94.31 399 ALA A O 1
ATOM 3113 N N . CYS A 1 400 ? 15.585 2.044 -16.819 1.00 96.56 400 CYS A N 1
ATOM 3114 C CA . CYS A 1 400 ? 16.177 0.729 -17.061 1.00 96.56 400 CYS A CA 1
ATOM 3115 C C . CYS A 1 400 ? 17.535 0.830 -17.773 1.00 96.56 400 CYS A C 1
ATOM 3117 O O . CYS A 1 400 ? 18.430 0.042 -17.487 1.00 96.56 400 CYS A O 1
ATOM 3119 N N . LYS A 1 401 ? 17.726 1.794 -18.679 1.00 95.44 401 LYS A N 1
ATOM 3120 C CA . LYS A 1 401 ? 18.995 2.009 -19.392 1.00 95.44 401 LYS A CA 1
ATOM 3121 C C . LYS A 1 401 ? 20.102 2.559 -18.483 1.00 95.44 401 LYS A C 1
ATOM 3123 O O . LYS A 1 401 ? 21.258 2.158 -18.617 1.00 95.44 401 LYS A O 1
ATOM 3128 N N . ARG A 1 402 ? 19.769 3.481 -17.575 1.00 92.94 402 ARG A N 1
ATOM 3129 C CA . ARG A 1 402 ? 20.746 4.256 -16.791 1.00 92.94 402 ARG A CA 1
ATOM 3130 C C . ARG A 1 402 ? 21.393 3.441 -15.671 1.00 92.94 402 ARG A C 1
ATOM 3132 O O . ARG A 1 402 ? 22.614 3.253 -15.678 1.00 92.94 402 ARG A O 1
ATOM 3139 N N . SER A 1 403 ? 20.603 2.899 -14.741 1.00 91.12 403 SER A N 1
ATOM 3140 C CA . SER A 1 403 ? 21.150 2.245 -13.545 1.00 91.12 403 SER A CA 1
ATOM 3141 C C . SER A 1 403 ? 20.226 1.188 -12.935 1.00 91.12 403 SER A C 1
ATOM 3143 O O . SER A 1 403 ? 19.006 1.193 -13.111 1.00 91.12 403 SER A O 1
ATOM 3145 N N . VAL A 1 404 ? 20.824 0.257 -12.181 1.00 90.94 404 VAL A N 1
ATOM 3146 C CA . VAL A 1 404 ? 20.077 -0.738 -11.393 1.00 90.94 404 VAL A CA 1
ATOM 3147 C C . VAL A 1 404 ? 19.247 -0.050 -10.306 1.00 90.94 404 VAL A C 1
ATOM 3149 O O . VAL A 1 404 ? 18.127 -0.478 -10.041 1.00 90.94 404 VAL A O 1
ATOM 3152 N N . ASN A 1 405 ? 19.745 1.052 -9.734 1.00 86.69 405 ASN A N 1
ATOM 3153 C CA . ASN A 1 405 ? 19.025 1.850 -8.739 1.00 86.69 405 ASN A CA 1
ATOM 3154 C C . ASN A 1 405 ? 17.711 2.395 -9.298 1.00 86.69 405 ASN A C 1
ATOM 3156 O O . ASN A 1 405 ? 16.656 2.130 -8.725 1.00 86.69 405 ASN A O 1
ATOM 3160 N N . LEU A 1 406 ? 17.757 3.077 -10.446 1.00 86.25 406 LEU A N 1
ATOM 3161 C CA . LEU A 1 406 ? 16.553 3.587 -11.102 1.00 86.25 406 LEU A CA 1
ATOM 3162 C C . LEU A 1 406 ? 15.638 2.462 -11.589 1.00 86.25 406 LEU A C 1
ATOM 3164 O O . LEU A 1 406 ? 14.420 2.597 -11.543 1.00 86.25 406 LEU A O 1
ATOM 3168 N N . THR A 1 407 ? 16.199 1.320 -11.989 1.00 91.00 407 THR A N 1
ATOM 3169 C CA . THR A 1 407 ? 15.420 0.121 -12.339 1.00 91.00 407 THR A CA 1
ATOM 3170 C C . THR A 1 407 ? 14.634 -0.410 -11.136 1.00 91.00 407 THR A C 1
ATOM 3172 O O . THR A 1 407 ? 13.435 -0.686 -11.243 1.00 91.00 407 THR A O 1
ATOM 3175 N N . ALA A 1 408 ? 15.286 -0.529 -9.975 1.00 82.06 408 ALA A N 1
ATOM 3176 C CA . ALA A 1 408 ? 14.650 -0.978 -8.742 1.00 82.06 408 ALA A CA 1
ATOM 3177 C C . ALA A 1 408 ? 13.651 0.071 -8.229 1.00 82.06 408 ALA A C 1
ATOM 3179 O O . ALA A 1 408 ? 12.550 -0.283 -7.811 1.00 82.06 408 ALA A O 1
ATOM 3180 N N . GLN A 1 409 ? 13.975 1.364 -8.341 1.00 77.69 409 GLN A N 1
ATOM 3181 C CA . GLN A 1 409 ? 13.054 2.463 -8.050 1.00 77.69 409 GLN A CA 1
ATOM 3182 C C . GLN A 1 409 ? 11.825 2.402 -8.955 1.00 77.69 409 GLN A C 1
ATOM 3184 O O . GLN A 1 409 ? 10.716 2.447 -8.449 1.00 77.69 409 GLN A O 1
ATOM 3189 N N . ALA A 1 410 ? 11.982 2.186 -10.261 1.00 80.62 410 ALA A N 1
ATOM 3190 C CA . ALA A 1 410 ? 10.872 2.000 -11.189 1.00 80.62 410 ALA A CA 1
ATOM 3191 C C . ALA A 1 410 ? 10.028 0.758 -10.847 1.00 80.62 410 ALA A C 1
ATOM 3193 O O . ALA A 1 410 ? 8.833 0.719 -11.135 1.00 80.62 410 ALA A O 1
ATOM 3194 N N . LYS A 1 411 ? 10.620 -0.277 -10.233 1.00 80.94 411 LYS A N 1
ATOM 3195 C CA . LYS A 1 411 ? 9.876 -1.434 -9.709 1.00 80.94 411 LYS A CA 1
ATOM 3196 C C . LYS A 1 411 ? 9.129 -1.107 -8.409 1.00 80.94 411 LYS A C 1
ATOM 3198 O O . LYS A 1 411 ? 8.023 -1.613 -8.231 1.00 80.94 411 LYS A O 1
ATOM 3203 N N . ARG A 1 412 ? 9.706 -0.277 -7.534 1.00 69.19 412 ARG A N 1
ATOM 3204 C CA . ARG A 1 412 ? 9.122 0.157 -6.251 1.00 69.19 412 ARG A CA 1
ATOM 3205 C C . ARG A 1 412 ? 8.069 1.253 -6.414 1.00 69.19 412 ARG A C 1
ATOM 3207 O O . ARG A 1 412 ? 7.064 1.216 -5.737 1.00 69.19 412 ARG A O 1
ATOM 3214 N N . TYR A 1 413 ? 8.285 2.250 -7.257 1.00 64.94 413 TYR A N 1
ATOM 3215 C CA . TYR A 1 413 ? 7.438 3.434 -7.356 1.00 64.94 413 TYR A CA 1
ATOM 3216 C C . TYR A 1 413 ? 7.759 4.211 -8.642 1.00 64.94 413 TYR A C 1
ATOM 3218 O O . TYR A 1 413 ? 8.726 4.969 -8.702 1.00 64.94 413 TYR A O 1
ATOM 3226 N N . VAL A 1 414 ? 6.951 4.003 -9.691 1.00 72.00 414 VAL A N 1
ATOM 3227 C CA . VAL A 1 414 ? 7.268 4.488 -11.045 1.00 72.00 414 VAL A CA 1
ATOM 3228 C C . VAL A 1 414 ? 7.276 6.017 -11.139 1.00 72.00 414 VAL A C 1
ATOM 3230 O O . VAL A 1 414 ? 8.219 6.565 -11.692 1.00 72.00 414 VAL A O 1
ATOM 3233 N N . SER A 1 415 ? 6.311 6.736 -10.562 1.00 63.06 415 SER A N 1
ATOM 3234 C CA . SER A 1 415 ? 6.360 8.208 -10.581 1.00 63.06 415 SER A CA 1
ATOM 3235 C C . SER A 1 415 ? 7.439 8.824 -9.727 1.00 63.06 415 SER A C 1
ATOM 3237 O O . SER A 1 415 ? 7.717 10.002 -9.912 1.00 63.06 415 SER A O 1
ATOM 3239 N N . GLY A 1 416 ? 8.101 8.067 -8.850 1.00 65.12 416 GLY A N 1
ATOM 3240 C CA . GLY A 1 416 ? 9.311 8.556 -8.193 1.00 65.12 416 GLY A CA 1
ATOM 3241 C C . GLY A 1 416 ? 10.385 8.984 -9.199 1.00 65.12 416 GLY A C 1
ATOM 3242 O O . GLY A 1 416 ? 11.260 9.763 -8.847 1.00 65.12 416 GLY A O 1
ATOM 3243 N N . LEU A 1 417 ? 10.297 8.510 -10.446 1.00 75.94 417 LEU A N 1
ATOM 3244 C CA . LEU A 1 417 ? 11.164 8.904 -11.550 1.00 75.94 417 LEU A CA 1
ATOM 3245 C C . LEU A 1 417 ? 10.868 10.314 -12.099 1.00 75.94 417 LEU A C 1
ATOM 3247 O O . LEU A 1 417 ? 11.728 10.873 -12.766 1.00 75.94 417 LEU A O 1
ATOM 3251 N N . TRP A 1 418 ? 9.668 10.870 -11.879 1.00 74.12 418 TRP A N 1
ATOM 3252 C CA . TRP A 1 418 ? 9.231 12.148 -12.472 1.00 74.12 418 TRP A CA 1
ATOM 3253 C C . TRP A 1 418 ? 8.328 13.004 -11.576 1.00 74.12 418 TRP A C 1
ATOM 3255 O O . TRP A 1 418 ? 7.626 13.895 -12.049 1.00 74.12 418 TRP A O 1
ATOM 3265 N N . GLN A 1 419 ? 8.321 12.736 -10.272 1.00 67.00 419 GLN A N 1
ATOM 3266 C CA . GLN A 1 419 ? 7.542 13.498 -9.296 1.00 67.00 419 GLN A CA 1
ATOM 3267 C C . GLN A 1 419 ? 8.065 14.931 -9.129 1.00 67.00 419 GLN A C 1
ATOM 3269 O O . GLN A 1 419 ? 7.290 15.822 -8.791 1.00 67.00 419 GLN A O 1
ATOM 3274 N N . ASP A 1 420 ? 9.361 15.129 -9.359 1.00 70.31 420 ASP A N 1
ATOM 3275 C CA . ASP A 1 420 ? 10.059 16.405 -9.257 1.00 70.31 420 ASP A CA 1
ATOM 3276 C C . ASP A 1 420 ? 11.119 16.471 -10.365 1.00 70.31 420 ASP A C 1
ATOM 3278 O O . ASP A 1 420 ? 11.975 15.582 -10.456 1.00 70.31 420 ASP A O 1
ATOM 3282 N N . THR A 1 421 ? 11.046 17.500 -11.214 1.00 78.06 421 THR A N 1
ATOM 3283 C CA . THR A 1 421 ? 11.981 17.707 -12.330 1.00 78.06 421 THR A CA 1
ATOM 3284 C C . THR A 1 421 ? 13.393 18.035 -11.853 1.00 78.06 421 THR A C 1
ATOM 3286 O O . THR A 1 421 ? 14.345 17.820 -12.598 1.00 78.06 421 THR A O 1
ATOM 3289 N N . GLU A 1 422 ? 13.547 18.492 -10.608 1.00 74.44 422 GLU A N 1
ATOM 3290 C CA . GLU A 1 422 ? 14.839 18.786 -9.978 1.00 74.44 422 GLU A CA 1
ATOM 3291 C C . GLU A 1 422 ? 15.424 17.578 -9.234 1.00 74.44 422 GLU A C 1
ATOM 3293 O O . GLU A 1 422 ? 16.564 17.611 -8.770 1.00 74.44 422 GLU A O 1
ATOM 3298 N N . SER A 1 423 ? 14.673 16.477 -9.125 1.00 75.44 423 SER A N 1
ATOM 3299 C CA . SER A 1 423 ? 15.179 15.269 -8.477 1.00 75.44 423 SER A CA 1
ATOM 3300 C C . SER A 1 423 ? 16.345 14.656 -9.255 1.00 75.44 423 SER A C 1
ATOM 3302 O O . SER A 1 423 ? 16.345 14.611 -10.486 1.00 75.44 423 SER A O 1
ATOM 3304 N N . SER A 1 424 ? 17.311 14.086 -8.528 1.00 76.75 424 SER A N 1
ATOM 3305 C CA . SER A 1 424 ? 18.438 13.365 -9.135 1.00 76.75 424 SER A CA 1
ATOM 3306 C C . SER A 1 424 ? 17.974 12.238 -10.060 1.00 76.75 424 SER A C 1
ATOM 3308 O O . SER A 1 424 ? 18.564 12.032 -11.115 1.00 76.75 424 SER A O 1
ATOM 3310 N N . ALA A 1 425 ? 16.882 11.555 -9.703 1.00 79.50 425 ALA A N 1
ATOM 3311 C CA . ALA A 1 425 ? 16.295 10.505 -10.523 1.00 79.50 425 ALA A CA 1
ATOM 3312 C C . ALA A 1 425 ? 15.792 11.041 -11.870 1.00 79.50 425 ALA A C 1
ATOM 3314 O O . ALA A 1 425 ? 16.125 10.477 -12.910 1.00 79.50 425 ALA A O 1
ATOM 3315 N N . TYR A 1 426 ? 15.032 12.140 -11.870 1.00 85.62 426 TYR A N 1
ATOM 3316 C CA . TYR A 1 426 ? 14.528 12.723 -13.111 1.00 85.62 426 TYR A CA 1
ATOM 3317 C C . TYR A 1 426 ? 15.662 13.283 -13.975 1.00 85.62 426 TYR A C 1
ATOM 3319 O O . TYR A 1 426 ? 15.685 13.033 -15.176 1.00 85.62 426 TYR A O 1
ATOM 3327 N N . GLN A 1 427 ? 16.636 13.966 -13.370 1.00 87.50 427 GLN A N 1
ATOM 3328 C CA . GLN A 1 427 ? 17.803 14.523 -14.064 1.00 87.50 427 GLN A CA 1
ATOM 3329 C C . GLN A 1 427 ? 18.712 13.432 -14.667 1.00 87.50 427 GLN A C 1
ATOM 3331 O O . GLN A 1 427 ? 19.292 13.627 -15.731 1.00 87.50 427 GLN A O 1
ATOM 3336 N N . GLU A 1 428 ? 18.806 12.251 -14.046 1.00 88.44 428 GLU A N 1
ATOM 3337 C CA . GLU A 1 428 ? 19.534 11.098 -14.606 1.00 88.44 428 GLU A CA 1
ATOM 3338 C C . GLU A 1 428 ? 18.790 10.470 -15.806 1.00 88.44 428 GLU A C 1
ATOM 3340 O O . GLU A 1 428 ? 19.408 10.001 -16.770 1.00 88.44 428 GLU A O 1
ATOM 3345 N N . ILE A 1 429 ? 17.455 10.470 -15.775 1.00 92.25 429 ILE A N 1
ATOM 3346 C CA . ILE A 1 429 ? 16.599 9.930 -16.843 1.00 92.25 429 ILE A CA 1
ATOM 3347 C C . ILE A 1 429 ? 16.542 10.899 -18.030 1.00 92.25 429 ILE A C 1
ATOM 3349 O O . ILE A 1 429 ? 16.770 10.480 -19.166 1.00 92.25 429 ILE A O 1
ATOM 3353 N N . PHE A 1 430 ? 16.299 12.181 -17.756 1.00 92.44 430 PHE A N 1
ATOM 3354 C CA . PHE A 1 430 ? 16.195 13.285 -18.709 1.00 92.44 430 PHE A CA 1
ATOM 3355 C C . PHE A 1 430 ? 17.291 14.339 -18.447 1.00 92.44 430 PHE A C 1
ATOM 3357 O O . PHE A 1 430 ? 16.984 15.442 -17.980 1.00 92.44 430 PHE A O 1
ATOM 3364 N N . PRO A 1 431 ? 18.569 14.031 -18.739 1.00 90.69 431 PRO A N 1
ATOM 3365 C CA . PRO A 1 431 ? 19.643 15.017 -18.634 1.00 90.69 431 PRO A CA 1
ATOM 3366 C C . PRO A 1 431 ? 19.415 16.177 -19.611 1.00 90.69 431 PRO A C 1
ATOM 3368 O O . PRO A 1 431 ? 18.683 16.035 -20.588 1.00 90.69 431 PRO A O 1
ATOM 3371 N N . GLU A 1 432 ? 20.059 17.324 -19.386 1.00 88.19 432 GLU A N 1
ATOM 3372 C CA . GLU A 1 432 ? 19.868 18.530 -20.216 1.00 88.19 432 GLU A CA 1
ATOM 3373 C C . GLU A 1 432 ? 20.123 18.304 -21.716 1.00 88.19 432 GLU A C 1
ATOM 3375 O O . GLU A 1 432 ? 19.511 18.957 -22.555 1.00 88.19 432 GLU A O 1
ATOM 3380 N N . ASN A 1 433 ? 20.993 17.353 -22.060 1.00 89.19 433 ASN A N 1
ATOM 3381 C CA . ASN A 1 433 ? 21.362 17.010 -23.433 1.00 89.19 433 ASN A CA 1
ATOM 3382 C C . ASN A 1 433 ? 20.607 15.793 -24.004 1.00 89.19 433 ASN A C 1
ATOM 3384 O O . ASN A 1 433 ? 21.060 15.207 -24.990 1.00 89.19 433 ASN A O 1
ATOM 3388 N N . ILE A 1 434 ? 19.499 15.373 -23.383 1.00 93.38 434 ILE A N 1
ATOM 3389 C CA . ILE A 1 434 ? 18.690 14.245 -23.860 1.00 93.38 434 ILE A CA 1
ATOM 3390 C C . ILE A 1 434 ? 18.136 14.518 -25.267 1.00 93.38 434 ILE A C 1
ATOM 3392 O O . ILE A 1 434 ? 17.552 15.569 -25.520 1.00 93.38 434 ILE A O 1
ATOM 3396 N N . SER A 1 435 ? 18.284 13.551 -26.177 1.00 93.06 435 SER A N 1
ATOM 3397 C CA . SER A 1 435 ? 17.739 13.633 -27.539 1.00 93.06 435 SER A CA 1
ATOM 3398 C C . SER A 1 435 ? 16.531 12.717 -27.734 1.00 93.06 435 SER A C 1
ATOM 3400 O O . SER A 1 435 ? 16.387 11.674 -27.085 1.00 93.06 435 SER A O 1
ATOM 3402 N N . GLY A 1 436 ? 15.674 13.064 -28.693 1.00 92.62 436 GLY A N 1
ATOM 3403 C CA . GLY A 1 436 ? 14.557 12.233 -29.129 1.00 92.62 436 GLY A CA 1
ATOM 3404 C C . GLY A 1 436 ? 15.010 10.869 -29.658 1.00 92.62 436 GLY A C 1
ATOM 3405 O O . GLY A 1 436 ? 14.325 9.875 -29.428 1.00 92.62 436 GLY A O 1
ATOM 3406 N N . ASP A 1 437 ? 16.188 10.772 -30.286 1.00 91.56 437 ASP A N 1
ATOM 3407 C CA . ASP A 1 437 ? 16.764 9.486 -30.718 1.00 91.56 437 ASP A CA 1
ATOM 3408 C C . ASP A 1 437 ? 17.113 8.568 -29.548 1.00 91.56 437 ASP A C 1
ATOM 3410 O O . ASP A 1 437 ? 16.890 7.352 -29.613 1.00 91.56 437 ASP A O 1
ATOM 3414 N N . GLU A 1 438 ? 17.656 9.136 -28.469 1.00 93.81 438 GLU A N 1
ATOM 3415 C CA . GLU A 1 438 ? 17.968 8.370 -27.271 1.00 93.81 438 GLU A CA 1
ATOM 3416 C C . GLU A 1 438 ? 16.685 7.828 -26.626 1.00 93.81 438 GLU A C 1
ATOM 3418 O O . GLU A 1 438 ? 16.615 6.633 -26.312 1.00 93.81 438 GLU A O 1
ATOM 3423 N N . VAL A 1 439 ? 15.658 8.676 -26.504 1.00 95.25 439 VAL A N 1
ATOM 3424 C CA . VAL A 1 439 ? 14.326 8.300 -26.003 1.00 95.25 439 VAL A CA 1
ATOM 3425 C C . VAL A 1 439 ? 13.712 7.201 -26.874 1.00 95.25 439 VAL A C 1
ATOM 3427 O O . VAL A 1 439 ? 13.289 6.161 -26.363 1.00 95.25 439 VAL A O 1
ATOM 3430 N N . LEU A 1 440 ? 13.715 7.387 -28.197 1.00 94.25 440 LEU A N 1
ATOM 3431 C CA . LEU A 1 440 ? 13.146 6.445 -29.160 1.00 94.25 440 LEU A CA 1
ATOM 3432 C C . LEU A 1 440 ? 13.843 5.085 -29.110 1.00 94.25 440 LEU A C 1
ATOM 3434 O O . LEU A 1 440 ? 13.193 4.037 -29.136 1.00 94.25 440 LEU A O 1
ATOM 3438 N N . THR A 1 441 ? 15.174 5.083 -29.043 1.00 92.75 441 THR A N 1
ATOM 3439 C CA . THR A 1 441 ? 15.970 3.852 -29.012 1.00 92.75 441 THR A CA 1
ATOM 3440 C C . THR A 1 441 ? 15.712 3.069 -27.732 1.00 92.75 441 THR A C 1
ATOM 3442 O O . THR A 1 441 ? 15.499 1.851 -27.804 1.00 92.75 441 THR A O 1
ATOM 3445 N N . ALA A 1 442 ? 15.663 3.766 -26.591 1.00 94.69 442 ALA A N 1
ATOM 3446 C CA . ALA A 1 442 ? 15.333 3.172 -25.303 1.00 94.69 442 ALA A CA 1
ATOM 3447 C C . ALA A 1 442 ? 13.922 2.570 -25.309 1.00 94.69 442 ALA A C 1
ATOM 3449 O O . ALA A 1 442 ? 13.750 1.386 -25.010 1.00 94.69 442 ALA A O 1
ATOM 3450 N N . TRP A 1 443 ? 12.925 3.346 -25.732 1.00 95.44 443 TRP A N 1
ATOM 3451 C CA . TRP A 1 443 ? 11.534 2.905 -25.793 1.00 95.44 443 TRP A CA 1
ATOM 3452 C C . TRP A 1 443 ? 11.341 1.689 -26.714 1.00 95.44 443 TRP A C 1
ATOM 3454 O O . TRP A 1 443 ? 10.688 0.714 -26.336 1.00 95.44 443 TRP A O 1
ATOM 3464 N N . LYS A 1 444 ? 11.991 1.671 -27.887 1.00 93.75 444 LYS A N 1
ATOM 3465 C CA . LYS A 1 444 ? 11.942 0.526 -28.812 1.00 93.75 444 LYS A CA 1
ATOM 3466 C C . LYS A 1 444 ? 12.484 -0.758 -28.185 1.00 93.75 444 LYS A C 1
ATOM 3468 O O . LYS A 1 444 ? 11.832 -1.795 -28.290 1.00 93.75 444 LYS A O 1
ATOM 3473 N N . LEU A 1 445 ? 13.665 -0.721 -27.558 1.00 94.38 445 LEU A N 1
ATOM 3474 C CA . LEU A 1 445 ? 14.234 -1.925 -26.937 1.00 94.38 445 LEU A CA 1
ATOM 3475 C C . LEU A 1 445 ? 13.386 -2.390 -25.747 1.00 94.38 445 LEU A C 1
ATOM 3477 O O . LEU A 1 445 ? 13.137 -3.588 -25.606 1.00 94.38 445 LEU A O 1
ATOM 3481 N N . TYR A 1 446 ? 12.877 -1.452 -24.945 1.00 95.38 446 TYR A N 1
ATOM 3482 C CA . TYR A 1 446 ? 11.962 -1.759 -23.851 1.00 95.38 446 TYR A CA 1
ATOM 3483 C C . TYR A 1 446 ? 10.707 -2.491 -24.350 1.00 95.38 446 TYR A C 1
ATOM 3485 O O . TYR A 1 446 ? 10.386 -3.564 -23.842 1.00 95.38 446 TYR A O 1
ATOM 3493 N N . ASN A 1 447 ? 10.061 -2.001 -25.411 1.00 93.69 447 ASN A N 1
ATOM 3494 C CA . ASN A 1 447 ? 8.886 -2.652 -26.000 1.00 93.69 447 ASN A CA 1
ATOM 3495 C C . ASN A 1 447 ? 9.180 -4.040 -26.576 1.00 93.69 447 ASN A C 1
ATOM 3497 O O . ASN A 1 447 ? 8.348 -4.943 -26.470 1.00 93.69 447 ASN A O 1
ATOM 3501 N N . VAL A 1 448 ? 10.358 -4.241 -27.172 1.00 95.19 448 VAL A N 1
ATOM 3502 C CA . VAL A 1 448 ? 10.780 -5.575 -27.625 1.00 95.19 448 VAL A CA 1
ATOM 3503 C C . VAL A 1 448 ? 10.941 -6.523 -26.432 1.00 95.19 448 VAL A C 1
ATOM 3505 O O . VAL A 1 448 ? 10.467 -7.657 -26.498 1.00 95.19 448 VAL A O 1
ATOM 3508 N N . CYS A 1 449 ? 11.506 -6.052 -25.314 1.00 95.88 449 CYS A N 1
ATOM 3509 C CA . CYS A 1 449 ? 11.568 -6.827 -24.072 1.00 95.88 449 CYS A CA 1
ATOM 3510 C C . CYS A 1 449 ? 10.169 -7.165 -23.541 1.00 95.88 449 CYS A C 1
ATOM 3512 O O . CYS A 1 449 ? 9.924 -8.317 -23.198 1.00 95.88 449 CYS A O 1
ATOM 3514 N N . GLN A 1 450 ? 9.232 -6.211 -23.530 1.00 94.88 450 GLN A N 1
ATOM 3515 C CA . GLN A 1 450 ? 7.852 -6.449 -23.078 1.00 94.88 450 GLN A CA 1
ATOM 3516 C C . GLN A 1 450 ? 7.130 -7.510 -23.921 1.00 94.88 450 GLN A C 1
ATOM 3518 O O . GLN A 1 450 ? 6.448 -8.385 -23.378 1.00 94.88 450 GLN A O 1
ATOM 3523 N N . LYS A 1 451 ? 7.316 -7.482 -25.247 1.00 94.38 451 LYS A N 1
ATOM 3524 C CA . LYS A 1 451 ? 6.769 -8.502 -26.156 1.00 94.38 451 LYS A CA 1
ATOM 3525 C C . LYS A 1 451 ? 7.352 -9.886 -25.866 1.00 94.38 451 LYS A C 1
ATOM 3527 O O . LYS A 1 451 ? 6.600 -10.855 -25.805 1.00 94.38 451 LYS A O 1
ATOM 3532 N N . GLU A 1 452 ? 8.662 -9.981 -25.651 1.00 96.12 452 GLU A N 1
ATOM 3533 C CA . GLU A 1 452 ? 9.316 -11.260 -25.352 1.00 96.12 452 GLU A CA 1
ATOM 3534 C C . GLU A 1 452 ? 8.942 -11.798 -23.964 1.00 96.12 452 GLU A C 1
ATOM 3536 O O . GLU A 1 452 ? 8.669 -12.985 -23.822 1.00 96.12 452 GLU A O 1
ATOM 3541 N N . ILE A 1 453 ? 8.835 -10.932 -22.953 1.00 94.62 453 ILE A N 1
ATOM 3542 C CA . ILE A 1 453 ? 8.339 -11.297 -21.619 1.00 94.62 453 ILE A CA 1
ATOM 3543 C C . ILE A 1 453 ? 6.917 -11.851 -21.715 1.00 94.62 453 ILE A C 1
ATOM 3545 O O . ILE A 1 453 ? 6.621 -12.880 -21.113 1.00 94.62 453 ILE A O 1
ATOM 3549 N N . SER A 1 454 ? 6.045 -11.199 -22.488 1.00 92.00 454 SER A N 1
ATOM 3550 C CA . SER A 1 454 ? 4.659 -11.643 -22.674 1.00 92.00 454 SER A CA 1
ATOM 3551 C C . SER A 1 454 ? 4.587 -13.027 -23.321 1.00 92.00 454 SER A C 1
ATOM 3553 O O . SER A 1 454 ? 3.811 -13.862 -22.868 1.00 92.00 454 SER A O 1
ATOM 3555 N N . ARG A 1 455 ? 5.435 -13.304 -24.322 1.00 93.50 455 ARG A N 1
ATOM 3556 C CA . ARG A 1 455 ? 5.567 -14.644 -24.921 1.00 93.50 455 ARG A CA 1
ATOM 3557 C C . ARG A 1 455 ? 6.079 -15.667 -23.909 1.00 93.50 455 ARG A C 1
ATOM 3559 O O . ARG A 1 455 ? 5.443 -16.693 -23.708 1.00 93.50 455 ARG A O 1
ATOM 3566 N N . HIS A 1 456 ? 7.160 -15.348 -23.194 1.00 94.75 456 HIS A N 1
ATOM 3567 C CA . HIS A 1 456 ? 7.761 -16.243 -22.199 1.00 94.75 456 HIS A CA 1
ATOM 3568 C C . HIS A 1 456 ? 6.791 -16.603 -21.064 1.00 94.75 456 HIS A C 1
ATOM 3570 O O . HIS A 1 456 ? 6.808 -17.731 -20.585 1.00 94.75 456 HIS A O 1
ATOM 3576 N N . ARG A 1 457 ? 5.918 -15.674 -20.643 1.00 90.44 457 ARG A N 1
ATOM 3577 C CA . ARG A 1 457 ? 4.867 -15.946 -19.642 1.00 90.44 457 ARG A CA 1
ATOM 3578 C C . ARG A 1 457 ? 3.892 -17.033 -20.098 1.00 90.44 457 ARG A C 1
ATOM 3580 O O . ARG A 1 457 ? 3.442 -17.809 -19.261 1.00 90.44 457 ARG A O 1
ATOM 3587 N N . VAL A 1 458 ? 3.559 -17.059 -21.389 1.00 90.81 458 VAL A N 1
ATOM 3588 C CA . VAL A 1 458 ? 2.648 -18.052 -21.977 1.00 90.81 458 VAL A CA 1
ATOM 3589 C C . VAL A 1 458 ? 3.369 -19.383 -22.177 1.00 90.81 458 VAL A C 1
ATOM 3591 O O . VAL A 1 458 ? 2.834 -20.424 -21.807 1.00 90.81 458 VAL A O 1
ATOM 3594 N N . ASP A 1 459 ? 4.594 -19.342 -22.703 1.00 93.44 459 ASP A N 1
ATOM 3595 C CA . ASP A 1 459 ? 5.366 -20.542 -23.038 1.00 93.44 459 ASP A CA 1
ATOM 3596 C C . ASP A 1 459 ? 5.897 -21.283 -21.792 1.00 93.44 459 ASP A C 1
ATOM 3598 O O . ASP A 1 459 ? 6.039 -22.505 -21.823 1.00 93.44 459 ASP A O 1
ATOM 3602 N N . PHE A 1 460 ? 6.178 -20.566 -20.692 1.00 92.62 460 PHE A N 1
ATOM 3603 C CA . PHE A 1 460 ? 6.787 -21.111 -19.465 1.00 92.62 460 PHE A CA 1
ATOM 3604 C C . PHE A 1 460 ? 6.072 -20.645 -18.178 1.00 92.62 460 PHE A C 1
ATOM 3606 O O . PHE A 1 460 ? 6.626 -19.828 -17.417 1.00 92.62 460 PHE A O 1
ATOM 3613 N N . PRO A 1 461 ? 4.858 -21.161 -17.888 1.00 86.62 461 PRO A N 1
ATOM 3614 C CA . PRO A 1 461 ? 4.052 -20.753 -16.733 1.00 86.62 461 PRO A CA 1
ATOM 3615 C C . PRO A 1 461 ? 4.776 -20.868 -15.384 1.00 86.62 461 PRO A C 1
ATOM 3617 O O . PRO A 1 461 ? 4.589 -20.032 -14.502 1.00 86.62 461 PRO A O 1
ATOM 3620 N N . GLU A 1 462 ? 5.673 -21.843 -15.225 1.00 87.88 462 GLU A N 1
ATOM 3621 C CA . GLU A 1 462 ? 6.446 -22.071 -14.000 1.00 87.88 462 GLU A CA 1
ATOM 3622 C C . GLU A 1 462 ? 7.477 -20.969 -13.706 1.00 87.88 462 GLU A C 1
ATOM 3624 O O . GLU A 1 462 ? 8.020 -20.889 -12.605 1.00 87.88 462 GLU A O 1
ATOM 3629 N N . THR A 1 463 ? 7.763 -20.106 -14.686 1.00 90.69 463 THR A N 1
ATOM 3630 C CA . THR A 1 463 ? 8.635 -18.930 -14.528 1.00 90.69 463 THR A CA 1
ATOM 3631 C C . THR A 1 463 ? 7.922 -17.608 -14.779 1.00 90.69 463 THR A C 1
ATOM 3633 O O . THR A 1 463 ? 8.564 -16.555 -14.743 1.00 90.69 463 THR A O 1
ATOM 3636 N N . ALA A 1 464 ? 6.601 -17.639 -14.979 1.00 85.88 464 ALA A N 1
ATOM 3637 C CA . ALA A 1 464 ? 5.807 -16.460 -15.302 1.00 85.88 464 ALA A CA 1
ATOM 3638 C C . ALA A 1 464 ? 5.928 -15.371 -14.228 1.00 85.88 464 ALA A C 1
ATOM 3640 O O . ALA A 1 464 ? 6.103 -14.202 -14.569 1.00 85.88 464 ALA A O 1
ATOM 3641 N N . SER A 1 465 ? 5.925 -15.740 -12.941 1.00 83.31 465 SER A N 1
ATOM 3642 C CA . SER A 1 465 ? 6.123 -14.783 -11.842 1.00 83.31 465 SER A CA 1
ATOM 3643 C C . SER A 1 465 ? 7.496 -14.094 -11.937 1.00 83.31 465 SER A C 1
ATOM 3645 O O . SER A 1 465 ? 7.579 -12.867 -11.920 1.00 83.31 465 SER A O 1
ATOM 3647 N N . VAL A 1 466 ? 8.575 -14.843 -12.190 1.00 91.06 466 VAL A N 1
ATOM 3648 C CA . VAL A 1 466 ? 9.938 -14.288 -12.306 1.00 91.06 466 VAL A CA 1
ATOM 3649 C C . VAL A 1 466 ? 10.024 -13.224 -13.399 1.00 91.06 466 VAL A C 1
ATOM 3651 O O . VAL A 1 466 ? 10.495 -12.117 -13.146 1.00 91.06 466 VAL A O 1
ATOM 3654 N N . VAL A 1 467 ? 9.536 -13.522 -14.606 1.00 91.94 467 VAL A N 1
ATOM 3655 C CA . VAL A 1 467 ? 9.578 -12.559 -15.721 1.00 91.94 467 VAL A CA 1
ATOM 3656 C C . VAL A 1 467 ? 8.563 -11.426 -15.560 1.00 91.94 467 VAL A C 1
ATOM 3658 O O . VAL A 1 467 ? 8.752 -10.351 -16.125 1.00 91.94 467 VAL A O 1
ATOM 3661 N N . THR A 1 468 ? 7.506 -11.633 -14.768 1.00 84.31 468 THR A N 1
ATOM 3662 C CA . THR A 1 468 ? 6.535 -10.587 -14.431 1.00 84.31 468 THR A CA 1
ATOM 3663 C C . THR A 1 468 ? 7.129 -9.567 -13.479 1.00 84.31 468 THR A C 1
ATOM 3665 O O . THR A 1 468 ? 7.130 -8.371 -13.768 1.00 84.31 468 THR A O 1
ATOM 3668 N N . HIS A 1 469 ? 7.698 -10.014 -12.362 1.00 86.75 469 HIS A N 1
ATOM 3669 C CA . HIS A 1 469 ? 8.273 -9.086 -11.394 1.00 86.75 469 HIS A CA 1
ATOM 3670 C C . HIS A 1 469 ? 9.640 -8.548 -11.835 1.00 86.75 469 HIS A C 1
ATOM 3672 O O . HIS A 1 469 ? 9.971 -7.414 -11.489 1.00 86.75 469 HIS A O 1
ATOM 3678 N N . GLY A 1 470 ? 10.376 -9.303 -12.655 1.00 91.75 470 GLY A N 1
ATOM 3679 C CA . GLY A 1 470 ? 11.679 -8.933 -13.199 1.00 91.75 470 GLY A CA 1
ATOM 3680 C C . GLY A 1 470 ? 11.657 -8.132 -14.499 1.00 91.75 470 GLY A C 1
ATOM 3681 O O . GLY A 1 470 ? 12.728 -7.854 -15.026 1.00 91.75 470 GLY A O 1
ATOM 3682 N N . GLU A 1 471 ? 10.494 -7.733 -15.028 1.00 95.25 471 GLU A N 1
ATOM 3683 C CA . GLU A 1 471 ? 10.361 -7.107 -16.359 1.00 95.25 471 GLU A CA 1
ATOM 3684 C C . GLU A 1 471 ? 11.324 -5.922 -16.596 1.00 95.25 471 GLU A C 1
ATOM 3686 O O . GLU A 1 471 ? 11.928 -5.793 -17.661 1.00 95.25 471 GLU A O 1
ATOM 3691 N N . LYS A 1 472 ? 11.511 -5.075 -15.575 1.00 95.06 472 LYS A N 1
ATOM 3692 C CA . LYS A 1 472 ? 12.357 -3.876 -15.637 1.00 95.06 472 LYS A CA 1
ATOM 3693 C C . LYS A 1 472 ? 13.834 -4.245 -15.549 1.00 95.06 472 LYS A C 1
ATOM 3695 O O . LYS A 1 472 ? 14.660 -3.692 -16.266 1.00 95.0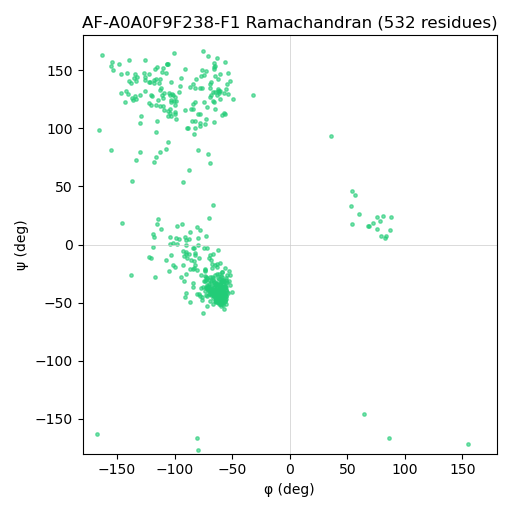6 472 LYS A O 1
ATOM 3700 N N . PHE A 1 473 ? 14.159 -5.244 -14.730 1.00 97.50 473 PHE A N 1
ATOM 3701 C CA . PHE A 1 473 ? 15.513 -5.777 -14.653 1.00 97.50 473 PHE A CA 1
ATOM 3702 C C . PHE A 1 473 ? 15.919 -6.520 -15.930 1.00 97.50 473 PHE A C 1
ATOM 3704 O O . PHE A 1 473 ? 17.054 -6.394 -16.372 1.00 97.50 473 PHE A O 1
ATOM 3711 N N . ILE A 1 474 ? 14.996 -7.233 -16.576 1.00 97.75 474 ILE A N 1
ATOM 3712 C CA . ILE A 1 474 ? 15.222 -7.846 -17.892 1.00 97.75 474 ILE A CA 1
ATOM 3713 C C . ILE A 1 474 ? 15.554 -6.763 -18.923 1.00 97.75 474 ILE A C 1
ATOM 3715 O O . ILE A 1 474 ? 16.530 -6.903 -19.658 1.00 97.75 474 ILE A O 1
ATOM 3719 N N . ALA A 1 475 ? 14.800 -5.658 -18.941 1.00 96.94 475 ALA A N 1
ATOM 3720 C CA . ALA A 1 475 ? 15.121 -4.520 -19.798 1.00 96.94 475 ALA A CA 1
ATOM 3721 C C . ALA A 1 475 ? 16.501 -3.922 -19.465 1.00 96.94 475 ALA A C 1
ATOM 3723 O O . ALA A 1 475 ? 17.284 -3.667 -20.377 1.00 96.94 475 ALA A O 1
ATOM 3724 N N . HIS A 1 476 ? 16.844 -3.770 -18.179 1.00 97.31 476 HIS A N 1
ATOM 3725 C CA . HIS A 1 476 ? 18.177 -3.328 -17.751 1.00 97.31 476 HIS A CA 1
ATOM 3726 C C . HIS A 1 476 ? 19.290 -4.234 -18.296 1.00 97.31 476 HIS A C 1
ATOM 3728 O O . HIS A 1 476 ? 20.259 -3.757 -18.884 1.00 97.31 476 HIS A O 1
ATOM 3734 N N . VAL A 1 477 ? 19.134 -5.553 -18.156 1.00 96.50 477 VAL A N 1
ATOM 3735 C CA . VAL A 1 477 ? 20.075 -6.541 -18.695 1.00 96.50 477 VAL A CA 1
ATOM 3736 C C . VAL A 1 477 ? 20.188 -6.413 -20.215 1.00 96.50 477 VAL A C 1
ATOM 3738 O O . VAL A 1 477 ? 21.302 -6.428 -20.735 1.00 96.50 477 VAL A O 1
ATOM 3741 N N . ALA A 1 478 ? 19.073 -6.234 -20.929 1.00 95.62 478 ALA A N 1
ATOM 3742 C CA . ALA A 1 478 ? 19.086 -6.040 -22.377 1.00 95.62 478 ALA A CA 1
ATOM 3743 C C . ALA A 1 478 ? 19.893 -4.794 -22.785 1.00 95.62 478 ALA A C 1
ATOM 3745 O O . ALA A 1 478 ? 20.746 -4.898 -23.663 1.00 95.62 478 ALA A O 1
ATOM 3746 N N . PHE A 1 479 ? 19.713 -3.655 -22.103 1.00 94.88 479 PHE A N 1
ATOM 3747 C CA . PHE A 1 479 ? 20.502 -2.439 -22.351 1.00 94.88 479 PHE A CA 1
ATOM 3748 C C . PHE A 1 479 ? 21.999 -2.634 -22.095 1.00 94.88 479 PHE A C 1
ATOM 3750 O O . PHE A 1 479 ? 22.835 -2.158 -22.864 1.00 94.88 479 PHE A O 1
ATOM 3757 N N . ARG A 1 480 ? 22.358 -3.347 -21.022 1.00 93.62 480 ARG A N 1
ATOM 3758 C CA . ARG A 1 480 ? 23.763 -3.637 -20.705 1.00 93.62 480 ARG A CA 1
ATOM 3759 C C . ARG A 1 480 ? 24.408 -4.589 -21.711 1.00 93.62 480 ARG A C 1
ATOM 3761 O O . ARG A 1 480 ? 25.597 -4.449 -21.979 1.00 93.62 480 ARG A O 1
ATOM 3768 N N . LEU A 1 481 ? 23.647 -5.531 -22.268 1.00 90.44 481 LEU A N 1
ATOM 3769 C CA . LEU A 1 481 ? 24.121 -6.422 -23.330 1.00 90.44 481 LEU A CA 1
ATOM 3770 C C . LEU A 1 481 ? 24.312 -5.681 -24.661 1.00 90.44 481 LEU A C 1
ATOM 3772 O O . LEU A 1 481 ? 25.298 -5.946 -25.340 1.00 90.44 481 LEU A O 1
ATOM 3776 N N . ASP A 1 482 ? 23.410 -4.755 -24.995 1.00 87.81 482 ASP A N 1
ATOM 3777 C CA . ASP A 1 482 ? 23.467 -3.910 -26.202 1.00 87.81 482 ASP A CA 1
ATOM 3778 C C . ASP A 1 482 ? 24.687 -2.972 -26.200 1.00 87.81 482 ASP A C 1
ATOM 3780 O O . ASP A 1 482 ? 25.307 -2.723 -27.225 1.00 87.81 482 ASP A O 1
ATOM 3784 N N . SER A 1 483 ? 25.098 -2.502 -25.016 1.00 82.00 483 SER A N 1
ATOM 3785 C CA . SER A 1 483 ? 26.239 -1.588 -24.860 1.00 82.00 483 SER A CA 1
ATOM 3786 C C . SER A 1 483 ? 27.617 -2.278 -24.914 1.00 82.00 483 SER A C 1
ATOM 3788 O O . SER A 1 483 ? 28.637 -1.603 -24.759 1.00 82.00 483 SER A O 1
ATOM 3790 N N . LYS A 1 484 ? 27.693 -3.610 -25.081 1.00 74.69 484 LYS A N 1
ATOM 3791 C CA . LYS A 1 484 ? 28.977 -4.331 -25.176 1.00 74.69 484 LYS A CA 1
ATOM 3792 C C . LYS A 1 484 ? 29.620 -4.124 -26.566 1.00 74.69 484 LYS A C 1
ATOM 3794 O O . LYS A 1 484 ? 28.938 -4.307 -27.574 1.00 74.69 484 LYS A O 1
ATOM 3799 N N . PRO A 1 485 ? 30.935 -3.831 -26.660 1.00 53.50 485 PRO A N 1
ATOM 3800 C CA . PRO A 1 485 ? 31.631 -3.705 -27.944 1.00 53.50 485 PRO A CA 1
ATOM 3801 C C . PRO A 1 485 ? 31.497 -4.978 -28.797 1.00 53.50 485 PRO A C 1
ATOM 3803 O O . PRO A 1 485 ? 31.753 -6.076 -28.305 1.00 53.50 485 PRO A O 1
ATOM 3806 N N . GLY A 1 486 ? 31.105 -4.837 -30.068 1.00 55.72 486 GLY A N 1
ATOM 3807 C CA . GLY A 1 486 ? 30.949 -5.958 -31.010 1.00 55.72 486 GLY A CA 1
ATOM 3808 C C . GLY A 1 486 ? 29.616 -6.716 -30.928 1.00 55.72 486 GLY A C 1
ATOM 3809 O O . GLY A 1 486 ? 29.450 -7.725 -31.612 1.00 55.72 486 GLY A O 1
ATOM 3810 N N . ALA A 1 487 ? 28.658 -6.256 -30.116 1.00 56.91 487 ALA A N 1
ATOM 3811 C CA . ALA A 1 487 ? 27.314 -6.824 -30.058 1.00 56.91 487 ALA A CA 1
ATOM 3812 C C . ALA A 1 487 ? 26.438 -6.313 -31.220 1.00 56.91 487 ALA A C 1
ATOM 3814 O O . ALA A 1 487 ? 25.621 -5.422 -31.034 1.00 56.91 487 ALA A O 1
ATOM 3815 N N . ASP A 1 488 ? 26.564 -6.895 -32.416 1.00 55.56 488 ASP A N 1
ATOM 3816 C CA . ASP A 1 488 ? 25.586 -6.687 -33.500 1.00 55.56 488 ASP A CA 1
ATOM 3817 C C . ASP A 1 488 ? 24.437 -7.705 -33.376 1.00 55.56 488 ASP A C 1
ATOM 3819 O O . ASP A 1 488 ? 24.281 -8.654 -34.150 1.00 55.56 488 ASP A O 1
ATOM 3823 N N . LEU A 1 489 ? 23.694 -7.598 -32.274 1.00 61.91 489 LEU A N 1
ATOM 3824 C CA . LEU A 1 489 ? 22.541 -8.448 -32.000 1.00 61.91 489 LEU A CA 1
ATOM 3825 C C . LEU A 1 489 ? 21.265 -7.655 -32.267 1.00 61.91 489 LEU A C 1
ATOM 3827 O O . LEU A 1 489 ? 20.999 -6.655 -31.610 1.00 61.91 489 LEU A O 1
ATOM 3831 N N . ASP A 1 490 ? 20.419 -8.164 -33.164 1.00 84.00 490 ASP A N 1
ATOM 3832 C CA . ASP A 1 490 ? 19.051 -7.660 -33.312 1.00 84.00 490 ASP A CA 1
ATOM 3833 C C . ASP A 1 490 ? 18.329 -7.630 -31.945 1.00 84.00 490 ASP A C 1
ATOM 3835 O O . ASP A 1 490 ? 18.457 -8.552 -31.126 1.00 84.00 490 ASP A O 1
ATOM 3839 N N . LYS A 1 491 ? 17.535 -6.579 -31.704 1.00 86.44 491 LYS A N 1
ATOM 3840 C CA . LYS A 1 491 ? 16.830 -6.294 -30.442 1.00 86.44 491 LYS A CA 1
ATOM 3841 C C . LYS A 1 491 ? 16.004 -7.483 -29.955 1.00 86.44 491 LYS A C 1
ATOM 3843 O O . LYS A 1 491 ? 15.921 -7.721 -28.751 1.00 86.44 491 LYS A O 1
ATOM 3848 N N . ALA A 1 492 ? 15.425 -8.262 -30.872 1.00 87.94 492 ALA A N 1
ATOM 3849 C CA . ALA A 1 492 ? 14.679 -9.471 -30.528 1.00 87.94 492 ALA A CA 1
ATOM 3850 C C . ALA A 1 492 ? 15.575 -10.555 -29.900 1.00 87.94 492 ALA A C 1
ATOM 3852 O O . ALA A 1 492 ? 15.202 -11.185 -28.908 1.00 87.94 492 ALA A O 1
ATOM 3853 N N . ARG A 1 493 ? 16.789 -10.747 -30.435 1.00 89.44 493 ARG A N 1
ATOM 3854 C CA . ARG A 1 493 ? 17.775 -11.687 -29.878 1.00 89.44 493 ARG A CA 1
ATOM 3855 C C . ARG A 1 493 ? 18.295 -11.203 -28.526 1.00 89.44 493 ARG A C 1
ATOM 3857 O O . ARG A 1 493 ? 18.448 -12.025 -27.622 1.00 89.44 493 ARG A O 1
ATOM 3864 N N . LEU A 1 494 ? 18.513 -9.894 -28.371 1.00 91.06 494 LEU A N 1
ATOM 3865 C CA . LEU A 1 494 ? 18.897 -9.285 -27.092 1.00 91.06 494 LEU A CA 1
ATOM 3866 C C . LEU A 1 494 ? 17.838 -9.521 -26.014 1.00 91.06 494 LEU A C 1
ATOM 3868 O O . LEU A 1 494 ? 18.169 -10.040 -24.949 1.00 91.06 494 LEU A O 1
ATOM 3872 N N . ALA A 1 495 ? 16.570 -9.220 -26.305 1.00 94.12 495 ALA A N 1
ATOM 3873 C CA . ALA A 1 495 ? 15.467 -9.435 -25.371 1.00 94.12 495 ALA A CA 1
ATOM 3874 C C . ALA A 1 495 ? 15.353 -10.908 -24.950 1.00 94.12 495 ALA A C 1
ATOM 3876 O O . ALA A 1 495 ? 15.288 -11.208 -23.757 1.00 94.12 495 ALA A O 1
ATOM 3877 N N . LYS A 1 496 ? 15.427 -11.839 -25.909 1.00 94.88 496 LYS A N 1
ATOM 3878 C CA . LYS A 1 496 ? 15.380 -13.280 -25.627 1.00 94.88 496 LYS A CA 1
ATOM 3879 C C . LYS A 1 496 ? 16.551 -13.744 -24.759 1.00 94.88 496 LYS A C 1
ATOM 3881 O O . LYS A 1 496 ? 16.365 -14.531 -23.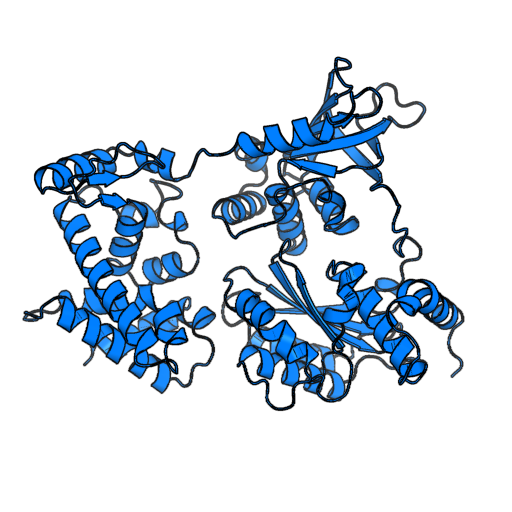829 1.00 94.88 496 LYS A O 1
ATOM 3886 N N . LYS A 1 497 ? 17.762 -13.242 -25.031 1.00 94.44 497 LYS A N 1
ATOM 3887 C CA . LYS A 1 497 ? 18.949 -13.528 -24.211 1.00 94.44 497 LYS A CA 1
ATOM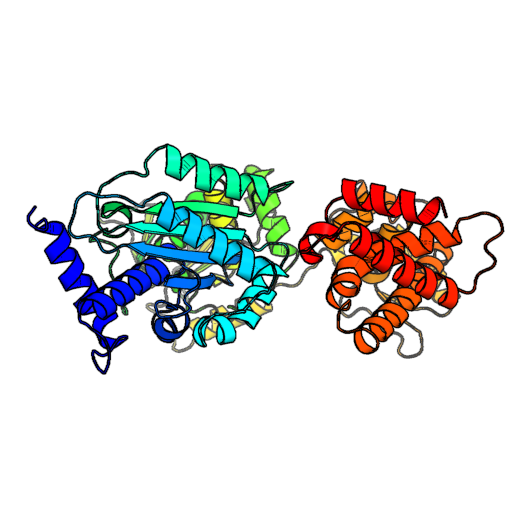 3888 C C . LYS A 1 497 ? 18.787 -12.969 -22.795 1.00 94.44 497 LYS A C 1
ATOM 3890 O O . LYS A 1 497 ? 19.061 -13.692 -21.842 1.00 94.44 497 LYS A O 1
ATOM 3895 N N . ALA A 1 498 ? 18.302 -11.735 -22.655 1.00 96.00 498 ALA A N 1
ATOM 3896 C CA . ALA A 1 498 ? 18.078 -11.099 -21.361 1.00 96.00 498 ALA A CA 1
ATOM 3897 C C . ALA A 1 498 ? 17.067 -11.879 -20.508 1.00 96.00 498 ALA A C 1
ATOM 3899 O O . ALA A 1 498 ? 17.383 -12.237 -19.377 1.00 96.00 498 ALA A O 1
ATOM 3900 N N . VAL A 1 499 ? 15.904 -12.239 -21.067 1.00 97.00 499 VAL A N 1
ATOM 3901 C CA . VAL A 1 499 ? 14.894 -13.064 -20.375 1.00 97.00 499 VAL A CA 1
ATOM 3902 C C . VAL A 1 499 ? 15.508 -14.381 -19.894 1.00 97.00 499 VAL A C 1
ATOM 3904 O O . VAL A 1 499 ? 15.419 -14.719 -18.711 1.00 97.00 499 VAL A O 1
ATOM 3907 N N . LYS A 1 500 ? 16.185 -15.107 -20.794 1.00 95.88 500 LYS A N 1
ATOM 3908 C CA . LYS A 1 500 ? 16.784 -16.412 -20.489 1.00 95.88 500 LYS A CA 1
ATOM 3909 C C . LYS A 1 500 ? 17.826 -16.327 -19.372 1.00 95.88 500 LYS A C 1
ATOM 3911 O O . LYS A 1 500 ? 17.788 -17.134 -18.441 1.00 95.88 500 LYS A O 1
ATOM 3916 N N . GLU A 1 501 ? 18.757 -15.380 -19.457 1.00 95.62 501 GLU A N 1
ATOM 3917 C CA . GLU A 1 501 ? 19.828 -15.248 -18.468 1.00 95.62 501 GLU A CA 1
ATOM 3918 C C . GLU A 1 501 ? 19.309 -14.726 -17.123 1.00 95.62 501 GLU A C 1
ATOM 3920 O O . GLU A 1 501 ? 19.744 -15.224 -16.083 1.00 95.62 501 GLU A O 1
ATOM 3925 N N . THR A 1 502 ? 18.319 -13.825 -17.106 1.00 96.38 502 THR A N 1
ATOM 3926 C CA . THR A 1 502 ? 17.662 -13.395 -15.862 1.00 96.38 502 THR A CA 1
ATOM 3927 C C . THR A 1 502 ? 16.964 -14.561 -15.166 1.00 96.38 502 THR A C 1
ATOM 3929 O O . THR A 1 502 ? 17.201 -14.784 -13.979 1.00 96.38 502 THR A O 1
ATOM 3932 N N . VAL A 1 503 ? 16.163 -15.357 -15.887 1.00 95.75 503 VAL A N 1
ATOM 3933 C CA . VAL A 1 503 ? 15.477 -16.531 -15.315 1.00 95.75 503 VAL A CA 1
ATOM 3934 C C . VAL A 1 503 ? 16.483 -17.557 -14.790 1.00 95.75 503 VAL A C 1
ATOM 3936 O O . VAL A 1 503 ? 16.318 -18.084 -13.689 1.00 95.75 503 VAL A O 1
ATOM 3939 N N . ARG A 1 504 ? 17.557 -17.823 -15.542 1.00 94.50 504 ARG A N 1
ATOM 3940 C CA . ARG A 1 504 ? 18.625 -18.742 -15.124 1.00 94.50 504 ARG A CA 1
ATOM 3941 C C . ARG A 1 504 ? 19.333 -18.254 -13.859 1.00 94.50 504 ARG A C 1
ATOM 3943 O O . ARG A 1 504 ? 19.525 -19.037 -12.929 1.00 94.50 504 ARG A O 1
ATOM 3950 N N . SER A 1 505 ? 19.717 -16.979 -13.837 1.00 94.62 505 SER A N 1
ATOM 3951 C CA . SER A 1 505 ? 20.397 -16.329 -12.713 1.00 94.62 505 SER A CA 1
ATOM 3952 C C . SER A 1 505 ? 19.526 -16.348 -11.450 1.00 94.62 505 SER A C 1
ATOM 3954 O O . SER A 1 505 ? 20.012 -16.672 -10.365 1.00 94.62 505 SER A O 1
ATOM 3956 N N . TYR A 1 506 ? 18.221 -16.111 -11.604 1.00 94.19 506 TYR A N 1
ATOM 3957 C CA . TYR A 1 506 ? 17.250 -16.156 -10.512 1.00 94.19 506 TYR A CA 1
ATOM 3958 C C . TYR A 1 506 ? 17.074 -17.580 -9.954 1.00 94.19 506 TYR A C 1
ATOM 3960 O O . TYR A 1 506 ? 17.266 -17.807 -8.760 1.00 94.19 506 TYR A O 1
ATOM 3968 N N . LYS A 1 507 ? 16.826 -18.581 -10.817 1.00 91.56 507 LYS A N 1
ATOM 3969 C CA . LYS A 1 507 ? 16.665 -19.990 -10.396 1.00 91.56 507 LYS A CA 1
ATOM 3970 C C . LYS A 1 507 ? 17.896 -20.538 -9.670 1.00 91.56 507 LYS A C 1
ATOM 3972 O O . LYS A 1 507 ? 17.758 -21.271 -8.694 1.00 91.56 507 LYS A O 1
ATOM 3977 N N . LYS A 1 508 ? 19.102 -20.176 -10.119 1.00 92.25 508 LYS A N 1
ATOM 3978 C CA . LYS A 1 508 ? 20.365 -20.620 -9.504 1.00 92.25 508 LYS A CA 1
ATOM 3979 C C . LYS A 1 508 ? 20.478 -20.219 -8.027 1.00 92.25 508 LYS A C 1
ATOM 3981 O O . LYS A 1 508 ? 21.091 -20.950 -7.255 1.00 92.25 508 LYS A O 1
ATOM 3986 N N . ARG A 1 509 ? 19.877 -19.092 -7.634 1.00 89.56 509 ARG A N 1
ATOM 3987 C CA . ARG A 1 509 ? 19.921 -18.558 -6.263 1.00 89.56 509 ARG A CA 1
ATOM 3988 C C . ARG A 1 509 ? 18.876 -19.168 -5.324 1.00 89.56 509 ARG A C 1
ATOM 3990 O O . ARG A 1 509 ? 18.896 -18.848 -4.145 1.00 89.56 509 ARG A O 1
ATOM 3997 N N . LYS A 1 510 ? 17.999 -20.057 -5.817 1.00 84.38 510 LYS A N 1
ATOM 3998 C CA . LYS A 1 510 ? 16.911 -20.688 -5.037 1.00 84.38 510 LYS A CA 1
ATOM 3999 C C . LYS A 1 510 ? 16.007 -19.672 -4.315 1.00 84.38 510 LYS A C 1
ATOM 4001 O O . LYS A 1 510 ? 15.500 -19.952 -3.234 1.00 84.38 510 LYS A O 1
ATOM 4006 N N . LEU A 1 511 ? 15.821 -18.504 -4.925 1.00 81.88 511 LEU A N 1
ATOM 4007 C CA . LEU A 1 511 ? 14.928 -17.460 -4.434 1.00 81.88 511 LEU A CA 1
ATOM 4008 C C . LEU A 1 511 ? 13.461 -17.858 -4.644 1.00 81.88 511 LEU A C 1
ATOM 4010 O O . LEU A 1 511 ? 13.146 -18.584 -5.592 1.00 81.88 511 LEU A O 1
ATOM 4014 N N . SER A 1 512 ? 12.580 -17.390 -3.760 1.00 76.50 512 SER A N 1
ATOM 4015 C CA . SER A 1 512 ? 11.171 -17.801 -3.715 1.00 76.50 512 SER A CA 1
ATOM 4016 C C . SER A 1 512 ? 10.163 -16.659 -3.855 1.00 76.50 512 SER A C 1
ATOM 4018 O O . SER A 1 512 ? 8.987 -16.952 -4.057 1.00 76.50 512 SER A O 1
ATOM 4020 N N . ASN A 1 513 ? 10.576 -15.384 -3.795 1.00 81.00 513 ASN A N 1
ATOM 4021 C CA . ASN A 1 513 ? 9.652 -14.246 -3.830 1.00 81.00 513 ASN A CA 1
ATOM 4022 C C . ASN A 1 513 ? 10.058 -13.181 -4.869 1.00 81.00 513 ASN A C 1
ATOM 4024 O O . ASN A 1 513 ? 10.581 -12.119 -4.511 1.00 81.00 513 ASN A O 1
ATOM 4028 N N . PRO A 1 514 ? 9.754 -13.397 -6.166 1.00 80.19 514 PRO A N 1
ATOM 4029 C CA . PRO A 1 514 ? 10.122 -12.461 -7.227 1.00 80.19 514 PRO A CA 1
ATOM 4030 C C . PRO A 1 514 ? 9.619 -11.029 -6.989 1.00 80.19 514 PRO A C 1
ATOM 4032 O O . PRO A 1 514 ? 10.280 -10.062 -7.372 1.00 80.19 514 PRO A O 1
ATOM 4035 N N . ALA A 1 515 ? 8.457 -10.863 -6.348 1.00 69.81 515 ALA A N 1
ATOM 4036 C CA . ALA A 1 515 ? 7.871 -9.554 -6.082 1.00 69.81 515 ALA A CA 1
ATOM 4037 C C . ALA A 1 515 ? 8.717 -8.693 -5.136 1.00 69.81 515 ALA A C 1
ATOM 4039 O O . ALA A 1 515 ? 8.750 -7.464 -5.295 1.00 69.81 515 ALA A O 1
ATOM 4040 N N . TYR A 1 516 ? 9.390 -9.334 -4.182 1.00 73.12 516 TYR A N 1
ATOM 4041 C CA . TYR A 1 516 ? 10.315 -8.708 -3.245 1.00 73.12 516 TYR A CA 1
ATOM 4042 C C . TYR A 1 516 ? 11.727 -8.614 -3.829 1.00 73.12 516 TYR A C 1
ATOM 4044 O O . TYR A 1 516 ? 12.313 -7.532 -3.885 1.00 73.12 516 TYR A O 1
ATOM 4052 N N . ASP A 1 517 ? 12.233 -9.727 -4.358 1.00 83.00 517 ASP A N 1
ATOM 4053 C CA . ASP A 1 517 ? 13.621 -9.874 -4.795 1.00 83.00 517 ASP A CA 1
ATOM 4054 C C . ASP A 1 517 ? 14.013 -8.849 -5.864 1.00 83.00 517 ASP A C 1
ATOM 4056 O O . ASP A 1 517 ? 15.076 -8.232 -5.792 1.00 83.00 517 ASP A O 1
ATOM 4060 N N . PHE A 1 518 ? 13.123 -8.573 -6.826 1.00 86.25 518 PHE A N 1
ATOM 4061 C CA . PHE A 1 518 ? 13.395 -7.604 -7.893 1.00 86.25 518 PHE A CA 1
ATOM 4062 C C . PHE A 1 518 ? 13.378 -6.127 -7.445 1.00 86.25 518 PHE A C 1
ATOM 4064 O O . PHE A 1 518 ? 13.482 -5.230 -8.282 1.00 86.25 518 PHE A O 1
ATOM 4071 N N . ARG A 1 519 ? 13.267 -5.849 -6.139 1.00 76.94 519 ARG A N 1
ATOM 4072 C CA . ARG A 1 519 ? 13.477 -4.515 -5.544 1.00 76.94 519 ARG A CA 1
ATOM 4073 C C . ARG A 1 519 ? 14.841 -4.371 -4.880 1.00 76.94 519 ARG A C 1
ATOM 4075 O O . ARG A 1 519 ? 15.267 -3.249 -4.614 1.00 76.94 519 ARG A O 1
ATOM 4082 N N . ASN A 1 520 ? 15.507 -5.484 -4.592 1.00 80.69 520 ASN A N 1
ATOM 4083 C CA . ASN A 1 520 ? 16.762 -5.495 -3.866 1.00 80.69 520 ASN A CA 1
ATOM 4084 C C . ASN A 1 520 ? 17.910 -5.094 -4.800 1.00 80.69 520 ASN A C 1
ATOM 4086 O O . ASN A 1 520 ? 18.409 -5.889 -5.592 1.00 80.69 520 ASN A O 1
ATOM 4090 N N . VAL A 1 521 ? 18.355 -3.844 -4.680 1.00 84.12 521 VAL A N 1
ATOM 4091 C CA . VAL A 1 521 ? 19.450 -3.279 -5.481 1.00 84.12 521 VAL A CA 1
ATOM 4092 C C . VAL A 1 521 ? 20.716 -4.137 -5.417 1.00 84.12 521 VAL A C 1
ATOM 4094 O O . VAL A 1 521 ? 21.358 -4.350 -6.446 1.00 84.12 521 VAL A O 1
ATOM 4097 N N . LYS A 1 522 ? 21.081 -4.648 -4.235 1.00 85.38 522 LYS A N 1
ATOM 4098 C CA . LYS A 1 522 ? 22.282 -5.474 -4.056 1.00 85.38 522 LYS A CA 1
ATOM 4099 C C . LYS A 1 522 ? 22.161 -6.774 -4.850 1.00 85.38 522 LYS A C 1
ATOM 4101 O O . LYS A 1 522 ? 23.040 -7.072 -5.656 1.00 85.38 522 LYS A O 1
ATOM 4106 N N . LEU A 1 523 ? 21.038 -7.476 -4.705 1.00 89.44 523 LEU A N 1
ATOM 4107 C CA . LEU A 1 523 ? 20.752 -8.694 -5.462 1.00 89.44 523 LEU A CA 1
ATOM 4108 C C . LEU A 1 523 ? 20.774 -8.441 -6.975 1.00 89.44 523 LEU A C 1
ATOM 4110 O O . LEU A 1 523 ? 21.369 -9.212 -7.727 1.00 89.44 523 LEU A O 1
ATOM 4114 N N . LEU A 1 524 ? 20.155 -7.353 -7.437 1.00 93.06 524 LEU A N 1
ATOM 4115 C CA . LEU A 1 524 ? 20.128 -7.014 -8.859 1.00 93.06 524 LEU A CA 1
ATOM 4116 C C . LEU A 1 524 ? 21.521 -6.703 -9.408 1.00 93.06 524 LEU A C 1
ATOM 4118 O O . LEU A 1 524 ? 21.838 -7.132 -10.516 1.00 93.06 524 LEU A O 1
ATOM 4122 N N . ASN A 1 525 ? 22.371 -6.018 -8.640 1.00 92.12 525 ASN A N 1
ATOM 4123 C CA . ASN A 1 525 ? 23.765 -5.789 -9.017 1.00 92.12 525 ASN A CA 1
ATOM 4124 C C . ASN A 1 525 ? 24.548 -7.107 -9.113 1.00 92.12 525 ASN A C 1
ATOM 4126 O O . ASN A 1 525 ? 25.256 -7.326 -10.095 1.00 92.12 525 ASN A O 1
ATOM 4130 N N . GLU A 1 526 ? 24.380 -8.018 -8.150 1.00 92.81 526 GLU A N 1
ATOM 4131 C CA . GLU A 1 526 ? 25.009 -9.346 -8.177 1.00 92.81 526 GLU A CA 1
ATOM 4132 C C . GLU A 1 526 ? 24.539 -10.183 -9.377 1.00 92.81 526 GLU A C 1
ATOM 4134 O O . GLU A 1 526 ? 25.343 -10.822 -10.061 1.00 92.81 526 GLU A O 1
ATOM 4139 N N . MET A 1 527 ? 23.234 -10.168 -9.666 1.00 95.19 527 MET A N 1
ATOM 4140 C CA . MET A 1 527 ? 22.663 -10.843 -10.831 1.00 95.19 527 MET A CA 1
ATOM 4141 C C . MET A 1 527 ? 23.172 -10.230 -12.138 1.00 95.19 527 MET A C 1
ATOM 4143 O O . MET A 1 527 ? 23.515 -10.974 -13.056 1.00 95.19 527 MET A O 1
ATOM 4147 N N . ALA A 1 528 ? 23.243 -8.899 -12.234 1.00 93.75 528 ALA A N 1
ATOM 4148 C CA . ALA A 1 528 ? 23.731 -8.207 -13.422 1.00 93.75 528 ALA A CA 1
ATOM 4149 C C . ALA A 1 528 ? 25.212 -8.523 -13.675 1.00 93.75 528 ALA A C 1
ATOM 4151 O O . ALA A 1 528 ? 25.569 -8.879 -14.795 1.00 93.75 528 ALA A O 1
ATOM 4152 N N . ALA A 1 529 ? 26.059 -8.487 -12.642 1.00 92.38 529 ALA A N 1
ATOM 4153 C CA . ALA A 1 529 ? 27.475 -8.840 -12.749 1.00 92.38 529 ALA A CA 1
ATOM 4154 C C . ALA A 1 529 ? 27.686 -10.293 -13.217 1.00 92.38 529 ALA A C 1
ATOM 4156 O O . ALA A 1 529 ? 28.527 -10.560 -14.078 1.00 92.38 529 ALA A O 1
ATOM 4157 N N . GLU A 1 530 ? 26.890 -11.245 -12.715 1.00 92.94 530 GLU A N 1
ATOM 4158 C CA . GLU A 1 530 ? 26.942 -12.635 -13.185 1.00 92.94 530 GLU A CA 1
ATOM 4159 C C . GLU A 1 530 ? 26.509 -12.775 -14.651 1.00 92.94 530 GLU A C 1
ATOM 4161 O O . GLU A 1 530 ? 27.110 -13.537 -15.407 1.00 92.94 530 GLU A O 1
ATOM 4166 N N . ILE A 1 531 ? 25.439 -12.089 -15.055 1.00 92.94 531 ILE A N 1
ATOM 4167 C CA . ILE A 1 531 ? 24.908 -12.206 -16.419 1.00 92.94 531 ILE A CA 1
ATOM 4168 C C . ILE A 1 531 ? 25.873 -11.569 -17.421 1.00 92.94 531 ILE A C 1
ATOM 4170 O O . ILE A 1 531 ? 26.073 -12.103 -18.508 1.00 92.94 531 ILE A O 1
ATOM 4174 N N . LEU A 1 532 ? 26.483 -10.442 -17.052 1.00 88.44 532 LEU A N 1
ATOM 4175 C CA . LEU A 1 532 ? 27.349 -9.661 -17.929 1.00 88.44 532 LEU A CA 1
ATOM 4176 C C . LEU A 1 532 ? 28.804 -10.146 -17.945 1.00 88.44 532 LEU A C 1
ATOM 4178 O O . LEU A 1 532 ? 29.542 -9.743 -18.840 1.00 88.44 532 LEU A O 1
ATOM 4182 N N . SER A 1 533 ? 29.227 -11.006 -17.017 1.00 82.94 533 SER A N 1
ATOM 4183 C CA . SER A 1 533 ? 30.551 -11.655 -17.071 1.00 82.94 533 SER A CA 1
ATOM 4184 C C . SER A 1 533 ? 30.610 -12.838 -18.048 1.00 82.94 533 SER A C 1
ATOM 4186 O O . SER A 1 533 ? 31.700 -13.305 -18.370 1.00 82.94 533 SER A O 1
ATOM 4188 N N . LYS A 1 534 ? 29.453 -13.293 -18.543 1.00 61.62 534 LYS A N 1
ATOM 4189 C CA . LYS A 1 534 ? 29.298 -14.281 -19.621 1.00 61.62 534 LYS A CA 1
ATOM 4190 C C . LYS A 1 534 ? 29.038 -13.593 -20.965 1.00 61.62 534 LYS A C 1
ATOM 4192 O O . LYS A 1 534 ? 29.242 -14.273 -21.992 1.00 61.62 534 LYS A O 1
#

Radius of gyration: 26.84 Å; Cα contacts (8 Å, |Δi|>4): 8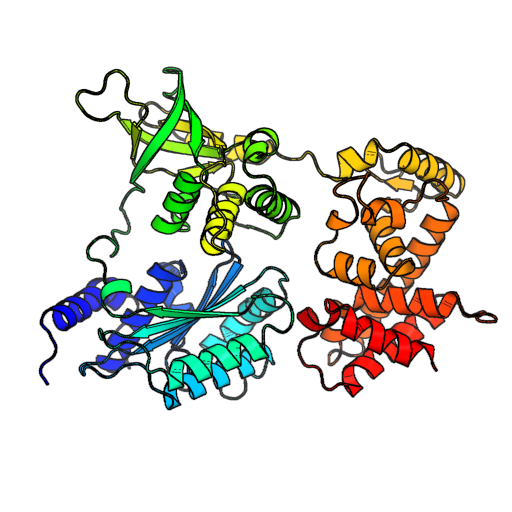71; chains: 1; bounding box: 65×60×76 Å

Foldseek 3Di:
DAQDPLLVVVLVQLCVQQVVVPDPVPHDPVQSSQLSLQLLCCCLPVVDDNVCSNLFQQDDFQSLLFRGWDQDQLLLETEGEHEAEDSDQDDQDPVSLVSSLRSVVCLLLVNSVSHDPSCVVCSVVSVVSLLDLPHAYEYEYEYAHPHDDDPVSVCSQVVSQCVVCVDHNRYDYDYHYNCNSDDVVQDDDVPAWLKDKFFFPDWDWDPPPFTKIKGKGFLVRLLVSCSRCPCQLAPLAPPVNPPDDLVLVVLLCCQFPPQLCSAVVDPFWEKEAQDWDDDPPCPPGSMIIGTNIHTLACSSNSSSSNVSVVVVGDRRNHMGTYMYTHCNNPDPCVSVVVSVVNVPPDDDDLLVVVVPDVLLVQLQVQVVVVQAHEDSDDVPDDPPRGHYDYVLLLLLLLLLLQALLSLLVCLNRSCVQRSDCPDPSVCSSRPPPDHNVNSVVSSVLLVLLVVVLVVCCVVPVVCNLLCVSCSSLLSSLLSLQVPDPPPPDDSNRSSNLSSVLSSVLCVVVVDSRSSPQSNDSVSSVVSSVVSNVD

Sequence (534 aa):
MAITLEQRRFTSKIEADFGALFPQENISEDVRRARCFTGLVLTTKSGAPYPDLLKFVVDGSGDLGLDGIYYNKATRVLYFVQTKLRTSAKGFTEEEANKLIRGVKKLLAGDLKGANKKIVDLNPEIQLALDDINTRVQLLIACSSDASLGDSVKDILKEFCEEVNDFDEVFSYKYLGLKEVYSPARLFNRNASVTATIVFDDFCRIKKPQDCLLGIVSGEQIAKIVETHGDRIFDQNVRLTLQSSEVNEGILDTSKKRPESFFYFNNGLTAICSNFKAPPNAAESKSFEASELSIVNGAQTAGMLARAKFEKADLSKLKIPFRLISLAEAPAGFDESVTRANNSQNSLSSLDFVSLDPRQELIRNELVSRGYNYNVKRGGLRNQNLETIEVRDAAVALACKRSVNLTAQAKRYVSGLWQDTESSAYQEIFPENISGDEVLTAWKLYNVCQKEISRHRVDFPETASVVTHGEKFIAHVAFRLDSKPGADLDKARLAKKAVKETVRSYKKRKLSNPAYDFRNVKLLNEMAAEILSK

Secondary structure (DSSP, 8-state):
-PPPHHHHHHHHHHHHHHTTTS-STTS-HHHHHHHHHHHHHIIIII---GGGHHHHB--STT-TT-SEEEEETTTTEEEEEEEE--SSS----HHHHHHHHHHHHHHHTT--TT--HHHHHHHHHHHHHHHSTT-EEEEEEEESS-PPPPHHHHHHHHHHHHHH-SSS--EEEEEE-HHHH--TTSS--TT----EEEE-SEEEEE-SSS-EEEEEEEHHHHHHHHHHHGGGGGTT-TT------HHHHHHHHHHHH-GGGHHHH---EEEEESEEEPPTT-TT--EEEEES-EEEE-HHHHHHHHHHHHTT---TT-EEEEEEEE-TTPPTTHHHHHHHHHHHS----HHHHHTT-HHHHHHHHHHHHTTEEEE-STT----TTSEEEEHHHHHHHHHHHH-HHHHHHHHH-GGGGTS-TTSHHHHHHS-TT--HHHHHHHHHHHHHHHHHHHHHHHH-GGGHHHHHHTHHHHHHHHHHHHTSTT----HHHHHHHHHHHHHHHHHHTT---HHHHTT-HHHHHHHHHHHHT-

Mean predicted aligned error: 17.12 Å

Solvent-accessible surface area (backbone atoms only — not comparable to full-atom values): 28949 Å² total; per-residue (Å²): 124,80,66,50,74,64,50,50,53,48,53,56,47,37,43,71,76,33,37,83,79,50,62,65,81,94,51,54,71,69,58,43,50,44,52,22,50,39,48,50,48,39,36,77,74,58,57,46,59,73,92,57,38,73,63,30,50,36,62,58,83,35,30,48,55,34,31,27,48,48,72,28,63,81,81,30,37,37,36,46,27,36,65,43,82,48,67,50,80,60,48,76,48,58,71,57,51,52,37,32,51,53,30,51,54,27,59,71,64,68,52,61,85,70,50,26,70,51,53,60,72,42,39,65,60,50,50,54,44,67,62,37,88,78,39,30,40,36,39,37,40,38,33,52,20,83,38,63,76,47,68,72,44,50,49,56,55,46,51,52,29,52,72,73,28,81,86,52,93,38,48,47,75,45,82,31,32,30,67,74,73,57,45,93,91,71,73,79,60,97,80,60,58,46,66,49,76,46,58,40,82,47,72,49,76,40,74,66,91,44,42,30,42,42,32,32,28,45,38,47,59,47,15,48,50,39,69,72,55,40,69,61,38,36,71,74,26,92,66,80,70,65,64,94,50,75,64,50,57,54,52,37,49,33,45,66,77,36,21,76,54,34,45,82,77,47,98,34,37,33,30,41,19,50,39,69,42,59,59,89,94,42,96,81,55,50,42,30,44,26,35,44,36,28,34,41,32,41,57,62,57,42,46,33,39,28,51,37,48,74,71,67,41,75,30,82,66,16,42,33,47,35,36,43,36,34,45,74,77,50,64,92,65,46,68,60,49,54,30,53,53,58,65,71,72,78,83,87,55,56,44,58,61,49,59,70,37,68,68,54,54,55,29,30,58,48,27,44,79,71,60,28,39,60,40,50,50,92,87,47,93,72,61,89,90,35,62,72,46,44,49,69,56,37,49,51,24,32,21,16,58,71,36,65,63,44,21,18,40,49,66,72,42,56,57,71,45,46,65,43,79,85,36,71,56,20,37,70,52,56,38,98,83,62,48,28,67,59,46,50,54,33,34,52,50,36,52,42,29,52,54,45,44,56,50,45,36,69,79,37,63,94,47,26,61,49,50,61,47,29,48,46,55,30,36,24,46,25,45,59,55,58,71,39,90,88,52,88,60,58,58,67,58,37,26,52,50,20,49,51,47,50,54,51,54,47,61,75,68,71,71,77,50,42,68,60,53,49,48,38,52,68,58,50,50,55,48,47,54,60,58,71,76,106

InterPro domains:
  IPR018891 Abortive phage infection protein, C-terminal [PF10592] (234-459)

Organism: NCBI:txid412755